Protein 2P3P (pdb70)

Sequence (387 aa):
AGELERRCFLAPESVLPIVTEERNNDLCRRAGHLSGFTHTTASLEESSLGGTVTFLLNRRNFIRIQTSSTVGEVFRILPFSDSSSVICVVTTVLHPVVADSRIDFYTTEWKPLKKTDRFWQQPRIEDFFLPHTDRQSYAYQAIYASLTTPSYQVSLSEESSDTLSIRQTVTETLAEEEKPLAAIFLSPEPLVYRWQSGRFVRQVAGELERCFLAPESVLPIVTEERNDLCRRAGHLSGFTHTASLESSGTVTFLLNRNFIRIQTSTVGEVFRILPFSDSSSVICVVTTVVLHPVVADSRIDFYTTEWKPLKTDRFWQQQPRRIEDFFLPHTDRQSYAYQAIYASLTPSYQVSLSEESDTLSIRQTVTETLAEEEKPLAAIFLSPEPLVYRRWQSSGRFVRQVR

Foldseek 3Di:
DALVVVLQCAQCVLPVQAHVVSNVVCVVVDDAEQDWDWDWDQHPVGWIKIWTGHSAKIWMATPPQGIWMGWDDLDPPATKDWIWTWDPPPFTAIDIWIAGSNRHTDDCVVADDDDDQQVQWDPPDDCVDPLNVVCVVLCPVFGHKDQDSPFQKIKAFTRSLVVDDPVNNVSCVNIGHRGIWMWGGDNRHTDTD/DAALVLVLQLQDCVVPVQDDVVSVVQSVVVPHAAQQWDWDWDCGCNIWIWTGHSAKIKIDDDQFWIKMGWACADPVFIKDKIWIWGPPPHTAIDIWIATSNRHTDPPVLADDDDQQLVQWDPPDDCVDPLNVVCVVLSPPWGHKDCDSPAQKIKDFTGSLVVDDPVNNVSCVSIGHRDIWMWGCDNRYTHTDPD

InterPro domains:
  IPR021670 Protein of unknown function DUF3256 [PF11644] (62-259)

Structure (mmCIF, N/CA/C/O backbone):
data_2P3P
#
_entry.id   2P3P
#
_cell.length_a   43.753
_cell.length_b   48.259
_cell.length_c   54.191
_cell.angle_alpha   86.55
_cell.angle_beta   79.58
_cell.angle_gamma   68.35
#
_symmetry.space_group_name_H-M   'P 1'
#
loop_
_entity.id
_entity.type
_entity.pdbx_description
1 polymer 'Hypothetical protein'
2 non-polymer 'MAGNESIUM ION'
3 water water
#
loop_
_atom_site.group_PDB
_atom_site.id
_atom_site.type_symbol
_atom_site.label_atom_id
_atom_site.label_alt_id
_atom_site.label_comp_id
_atom_site.label_asym_id
_atom_site.label_entity_id
_atom_site.label_seq_id
_atom_site.pdbx_PDB_ins_code
_atom_site.Cartn_x
_atom_s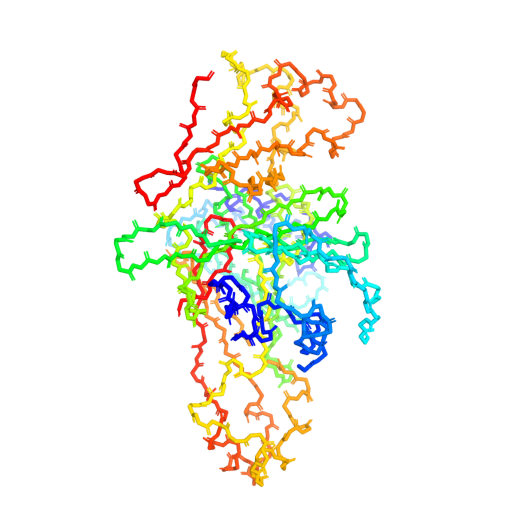ite.Cartn_y
_atom_site.Cartn_z
_atom_site.occupancy
_atom_site.B_iso_or_equiv
_atom_site.auth_seq_id
_atom_site.auth_comp_id
_atom_site.auth_asym_id
_atom_site.auth_atom_id
_atom_site.pdbx_PDB_model_num
ATOM 1 N N . ALA A 1 9 ? 53.410 16.804 20.961 1.00 14.45 66 ALA A N 1
ATOM 2 C CA . ALA A 1 9 ? 53.031 16.104 22.224 1.00 12.98 66 ALA A CA 1
ATOM 3 C C . ALA A 1 9 ? 54.200 15.251 22.726 1.00 13.33 66 ALA A C 1
ATOM 4 O O . ALA A 1 9 ? 54.876 14.530 21.928 1.00 13.78 66 ALA A O 1
ATOM 6 N N . GLY A 1 10 ? 54.434 15.326 24.027 1.00 11.85 67 GLY A N 1
ATOM 7 C CA . GLY A 1 10 ? 55.368 14.481 24.731 1.00 11.26 67 GLY A CA 1
ATOM 8 C C . GLY A 1 10 ? 54.825 13.088 24.863 1.00 10.21 67 GLY A C 1
ATOM 9 O O . GLY A 1 10 ? 53.675 12.827 24.518 1.00 8.14 67 GLY A O 1
ATOM 10 N N . GLU A 1 11 ? 55.633 12.204 25.442 1.00 9.00 68 GLU A N 1
ATOM 11 C CA . GLU A 1 11 ? 55.257 10.804 25.515 1.00 8.36 68 GLU A CA 1
ATOM 12 C C . GLU A 1 11 ? 54.091 10.544 26.483 1.00 7.40 68 GLU A C 1
ATOM 13 O O . GLU A 1 11 ? 53.210 9.719 26.181 1.00 6.83 68 GLU A O 1
ATOM 19 N N . LEU A 1 12 ? 54.048 11.268 27.602 1.00 7.99 69 LEU A N 1
ATOM 20 C CA . LEU A 1 12 ? 52.982 11.046 28.587 1.00 7.68 69 LEU A CA 1
ATOM 21 C C . LEU A 1 12 ? 51.648 11.447 27.968 1.00 8.34 69 LEU A C 1
ATOM 22 O O . LEU A 1 12 ? 50.658 10.708 28.101 1.00 8.84 69 LEU A O 1
ATOM 27 N N . GLU A 1 13 ? 51.636 12.601 27.293 1.00 8.10 70 GLU A N 1
ATOM 28 C CA . GLU A 1 13 ? 50.439 13.075 26.561 1.00 8.55 70 GLU A CA 1
ATOM 29 C C . GLU A 1 13 ? 49.937 12.046 25.538 1.00 8.28 70 GLU A C 1
ATOM 30 O O . GLU A 1 13 ? 48.745 11.721 25.489 1.00 8.94 70 GLU A O 1
ATOM 36 N N A ARG A 1 14 ? 50.866 11.504 24.747 0.50 8.45 71 ARG A N 1
ATOM 37 N N B ARG A 1 14 ? 50.846 11.482 24.753 0.50 8.68 71 ARG A N 1
ATOM 38 C CA A ARG A 1 14 ? 50.529 10.453 23.779 0.50 8.77 71 ARG A CA 1
ATOM 39 C CA B ARG A 1 14 ? 50.425 10.486 23.770 0.50 9.10 71 ARG A CA 1
ATOM 40 C C A ARG A 1 14 ? 49.862 9.261 24.445 0.50 8.28 71 ARG A C 1
ATOM 41 C C B ARG A 1 14 ? 49.886 9.208 24.402 0.50 8.54 71 ARG A C 1
ATOM 42 O O A ARG A 1 14 ? 48.819 8.789 24.008 0.50 7.42 71 ARG A O 1
ATOM 43 O O B ARG A 1 14 ? 48.936 8.618 23.887 0.50 7.80 71 ARG A O 1
ATOM 58 N N . CYS A 1 15 ? 50.472 8.775 25.516 1.00 9.13 72 CYS A N 1
ATOM 59 C CA . CYS A 1 15 ? 49.959 7.589 26.236 1.00 8.35 72 CYS A CA 1
ATOM 60 C C . CYS A 1 15 ? 48.603 7.848 26.862 1.00 9.17 72 CYS A C 1
ATOM 61 O O . CYS A 1 15 ? 47.703 6.995 26.791 1.00 7.99 72 CYS A O 1
ATOM 64 N N . PHE A 1 16 ? 48.456 9.024 27.466 1.00 8.54 73 PHE A N 1
ATOM 65 C CA . PHE A 1 16 ? 47.191 9.434 28.068 1.00 8.94 73 PHE A CA 1
ATOM 66 C C . PHE A 1 16 ? 46.058 9.490 27.057 1.00 7.73 73 PHE A C 1
ATOM 67 O O . PHE A 1 16 ? 44.914 9.046 27.318 1.00 9.28 73 PHE A O 1
ATOM 75 N N . LEU A 1 17 ? 46.336 10.047 25.885 1.00 8.28 74 LEU A N 1
ATOM 76 C CA . LEU A 1 17 ? 45.318 10.174 24.867 1.00 9.03 74 LEU A CA 1
ATOM 77 C C . LEU A 1 17 ? 44.886 8.768 24.363 1.00 9.66 74 LEU A C 1
ATOM 78 O O . LEU A 1 17 ? 43.707 8.543 24.084 1.00 9.18 74 LEU A O 1
ATOM 83 N N . ALA A 1 18 ? 45.846 7.859 24.231 1.00 9.96 75 ALA A N 1
ATOM 84 C CA . ALA A 1 18 ? 45.576 6.483 23.738 1.00 10.13 75 ALA A CA 1
ATOM 85 C C . ALA A 1 18 ? 45.287 5.427 24.815 1.00 10.56 75 ALA A C 1
ATOM 86 O O . ALA A 1 18 ? 45.155 4.231 24.519 1.00 10.97 75 ALA A O 1
ATOM 96 N N . PRO A 1 20 ? 43.265 3.018 26.941 1.00 9.48 77 PRO A N 1
ATOM 97 C CA . PRO A 1 20 ? 41.920 2.479 26.779 1.00 9.14 77 PRO A CA 1
ATOM 98 C C . PRO A 1 20 ? 41.039 2.940 27.957 1.00 8.16 77 PRO A C 1
ATOM 99 O O . PRO A 1 20 ? 41.479 2.972 29.131 1.00 6.79 77 PRO A O 1
ATOM 103 N N . GLU A 1 21 ? 39.799 3.283 27.649 1.00 9.23 78 GLU A N 1
ATOM 104 C CA . GLU A 1 21 ? 38.834 3.627 28.701 1.00 8.68 78 GLU A CA 1
ATOM 105 C C . GLU A 1 21 ? 38.753 2.539 29.796 1.00 8.65 78 GLU A C 1
ATOM 106 O O . GLU A 1 21 ? 38.627 2.855 30.991 1.00 9.07 78 GLU A O 1
ATOM 112 N N . SER A 1 22 ? 38.771 1.269 29.385 1.00 8.17 79 SER A N 1
ATOM 113 C CA . SER A 1 22 ? 38.652 0.145 30.334 1.00 8.30 79 SER A CA 1
ATOM 114 C C . SER A 1 22 ? 39.793 0.108 31.309 1.00 8.26 79 SER A C 1
ATOM 115 O O . SER A 1 22 ? 39.596 -0.278 32.427 1.00 6.94 79 SER A O 1
ATOM 118 N N . VAL A 1 23 ? 40.991 0.575 30.906 1.00 8.69 80 VAL A N 1
ATOM 119 C CA . VAL A 1 23 ? 42.153 0.611 31.821 1.00 9.21 80 VAL A CA 1
ATOM 120 C C . VAL A 1 23 ? 41.948 1.611 32.970 1.00 10.42 80 VAL A C 1
ATOM 121 O O . VAL A 1 23 ? 42.372 1.357 34.112 1.00 11.89 80 VAL A O 1
ATOM 125 N N . LEU A 1 24 ? 41.285 2.723 32.691 1.00 10.54 81 LEU A N 1
ATOM 126 C CA . LEU A 1 24 ? 40.918 3.706 33.727 1.00 10.65 81 LEU A CA 1
ATOM 127 C C . LEU A 1 24 ? 39.649 4.503 33.368 1.00 11.39 81 LEU A C 1
ATOM 128 O O . LEU A 1 24 ? 39.723 5.645 32.885 1.00 12.46 81 LEU A O 1
ATOM 133 N N . PRO A 1 25 ? 38.464 3.912 33.627 1.00 11.55 82 PRO A N 1
ATOM 134 C CA . PRO A 1 25 ? 37.148 4.440 33.282 1.00 11.09 82 PRO A CA 1
ATOM 135 C C . PRO A 1 25 ? 36.576 5.464 34.251 1.00 12.58 82 PRO A C 1
ATOM 136 O O . PRO A 1 25 ? 35.437 5.322 34.744 1.00 11.38 82 PRO A O 1
ATOM 140 N N . ILE A 1 26 ? 37.416 6.463 34.547 1.00 13.46 83 ILE A N 1
ATOM 141 C CA . ILE A 1 26 ? 37.080 7.606 35.374 1.00 13.81 83 ILE A CA 1
ATOM 142 C C . ILE A 1 26 ? 36.245 8.612 34.606 1.00 12.22 83 ILE A C 1
ATOM 143 O O . ILE A 1 26 ? 35.330 9.245 35.162 1.00 12.31 83 ILE A O 1
ATOM 148 N N . VAL A 1 27 ? 36.608 8.773 33.340 1.00 12.02 84 VAL A N 1
ATOM 149 C CA . VAL A 1 27 ? 35.854 9.553 32.365 1.00 11.34 84 VAL A CA 1
ATOM 150 C C . VAL A 1 27 ? 35.758 8.696 31.122 1.00 10.99 84 VAL A C 1
ATOM 151 O O . VAL A 1 27 ? 36.533 7.731 30.956 1.00 11.13 84 VAL A O 1
ATOM 155 N N . THR A 1 28 ? 34.857 9.037 30.218 1.00 11.01 85 THR A N 1
ATOM 156 C CA . THR A 1 28 ? 34.758 8.279 28.955 1.00 11.73 85 THR A CA 1
ATOM 157 C C . THR A 1 28 ? 35.914 8.641 28.049 1.00 12.52 85 THR A C 1
ATOM 158 O O . THR A 1 28 ? 36.587 9.652 28.268 1.00 13.58 85 THR A O 1
ATOM 170 N N . GLU A 1 30 ? 35.725 9.765 25.039 1.00 14.14 87 GLU A N 1
ATOM 171 C CA . GLU A 1 30 ? 35.323 11.020 24.431 1.00 14.81 87 GLU A CA 1
ATOM 172 C C . GLU A 1 30 ? 35.477 12.227 25.368 1.00 13.64 87 GLU A C 1
ATOM 173 O O . GLU A 1 30 ? 35.966 13.250 24.940 1.00 14.24 87 GLU A O 1
ATOM 179 N N . GLU A 1 31 ? 35.070 12.111 26.630 1.00 13.08 88 GLU A N 1
ATOM 180 C CA . GLU A 1 31 ? 35.360 13.143 27.615 1.00 13.58 88 GLU A CA 1
ATOM 181 C C . GLU A 1 31 ? 36.877 13.421 27.731 1.00 13.00 88 GLU A C 1
ATOM 182 O O . GLU A 1 31 ? 37.319 14.568 27.778 1.00 10.97 88 GLU A O 1
ATOM 188 N N . ARG A 1 32 ? 37.669 12.358 27.835 1.00 13.10 89 ARG A N 1
ATOM 189 C CA . ARG A 1 32 ? 39.119 12.490 27.902 1.00 14.03 89 ARG A CA 1
ATOM 190 C C . ARG A 1 32 ? 39.730 13.181 26.681 1.00 14.34 89 ARG A C 1
ATOM 191 O O . ARG A 1 32 ? 40.528 14.129 26.813 1.00 15.09 89 ARG A O 1
ATOM 199 N N A ASN A 1 33 ? 39.366 12.720 25.498 0.50 13.83 90 ASN A N 1
ATOM 200 N N B ASN A 1 33 ? 39.386 12.699 25.491 0.50 14.48 90 ASN A N 1
ATOM 201 C CA A ASN A 1 33 ? 39.971 13.280 24.307 0.50 13.67 90 ASN A CA 1
ATOM 202 C CA B ASN A 1 33 ? 39.953 13.291 24.281 0.50 14.65 90 ASN A CA 1
ATOM 203 C C A ASN A 1 33 ? 39.412 14.689 24.024 0.50 13.61 90 ASN A C 1
ATOM 204 C C B ASN A 1 33 ? 39.456 14.727 24.137 0.50 14.21 90 ASN A C 1
ATOM 205 O O A ASN A 1 33 ? 40.119 15.523 23.471 0.50 13.99 90 ASN A O 1
ATOM 206 O O B ASN A 1 33 ? 40.240 15.605 23.811 0.50 14.01 90 ASN A O 1
ATOM 215 N N . ASP A 1 34 ? 38.197 14.987 24.492 1.00 14.15 91 ASP A N 1
ATOM 216 C CA . ASP A 1 34 ? 37.653 16.371 24.423 1.00 14.38 91 ASP A CA 1
ATOM 217 C C . ASP A 1 34 ? 38.359 17.299 25.465 1.00 13.46 91 ASP A C 1
ATOM 218 O O . ASP A 1 34 ? 38.703 18.431 25.150 1.00 11.92 91 ASP A O 1
ATOM 223 N N . LEU A 1 35 ? 38.624 16.806 26.676 1.00 13.51 92 LEU A N 1
ATOM 224 C CA . LEU A 1 35 ? 39.414 17.551 27.684 1.00 13.41 92 LEU A CA 1
ATOM 225 C C . LEU A 1 35 ? 40.797 17.940 27.180 1.00 13.91 92 LEU A C 1
ATOM 226 O O . LEU A 1 35 ? 41.266 19.058 27.357 1.00 13.13 92 LEU A O 1
ATOM 231 N N . CYS A 1 36 ? 41.486 16.959 26.629 1.00 14.59 93 CYS A N 1
ATOM 232 C CA . CYS A 1 36 ? 42.798 17.195 26.053 1.00 15.28 93 CYS A CA 1
ATOM 233 C C . CYS A 1 36 ? 42.754 18.179 24.875 1.00 15.28 93 CYS A C 1
ATOM 234 O O . CYS A 1 36 ? 43.647 19.008 24.759 1.00 15.77 93 CYS A O 1
ATOM 237 N N . ARG A 1 37 ? 41.729 18.085 24.029 1.00 14.96 94 ARG A N 1
ATOM 238 C CA . ARG A 1 37 ? 41.539 19.059 22.949 1.00 15.77 94 ARG A CA 1
ATOM 239 C C . ARG A 1 37 ? 41.407 20.500 23.432 1.00 15.20 94 ARG A C 1
ATOM 240 O O . ARG A 1 37 ? 42.020 21.407 22.854 1.00 14.09 94 ARG A O 1
ATOM 248 N N . ARG A 1 38 ? 40.629 20.719 24.487 1.00 14.77 95 ARG A N 1
ATOM 249 C CA . ARG A 1 38 ? 40.520 22.063 25.061 1.00 15.29 95 ARG A CA 1
ATOM 250 C C . ARG A 1 38 ? 41.835 22.510 25.717 1.00 14.88 95 ARG A C 1
ATOM 251 O O . ARG A 1 38 ? 42.138 23.716 25.756 1.00 15.30 95 ARG A O 1
ATOM 259 N N . ALA A 1 39 ? 42.591 21.550 26.256 1.00 14.14 96 ALA A N 1
ATOM 260 C CA . ALA A 1 39 ? 43.898 21.807 26.896 1.00 14.00 96 ALA A CA 1
ATOM 261 C C . ALA A 1 39 ? 44.964 22.191 25.872 1.00 14.48 96 ALA A C 1
ATOM 262 O O . ALA A 1 39 ? 45.843 23.018 26.149 1.00 14.18 96 ALA A O 1
ATOM 264 N N . GLY A 1 40 ? 44.880 21.596 24.695 1.00 13.44 97 GLY A N 1
ATOM 265 C CA . GLY A 1 40 ? 45.969 21.689 23.703 1.00 14.47 97 GLY A CA 1
ATOM 266 C C . GLY A 1 40 ? 47.113 20.851 24.248 1.00 13.71 97 GLY A C 1
ATOM 267 O O . GLY A 1 40 ? 46.926 20.129 25.200 1.00 14.21 97 GLY A O 1
ATOM 268 N N . HIS A 1 41 ? 48.300 20.976 23.669 1.00 13.63 98 HIS A N 1
ATOM 269 C CA . HIS A 1 41 ? 49.421 20.158 24.107 1.00 12.77 98 HIS A CA 1
ATOM 270 C C . HIS A 1 41 ? 49.789 20.420 25.583 1.00 12.61 98 HIS A C 1
ATOM 271 O O . HIS A 1 41 ? 49.708 21.547 26.097 1.00 11.61 98 HIS A O 1
ATOM 278 N N . LEU A 1 42 ? 50.119 19.335 26.274 1.00 11.20 99 LEU A N 1
ATOM 279 C CA . LEU A 1 42 ? 50.636 19.423 27.646 1.00 11.13 99 LEU A CA 1
ATOM 280 C C . LEU A 1 42 ? 52.064 19.962 27.680 1.00 10.67 99 LEU A C 1
ATOM 281 O O . LEU A 1 42 ? 52.923 19.501 26.945 1.00 9.72 99 LEU A O 1
ATOM 286 N N . SER A 1 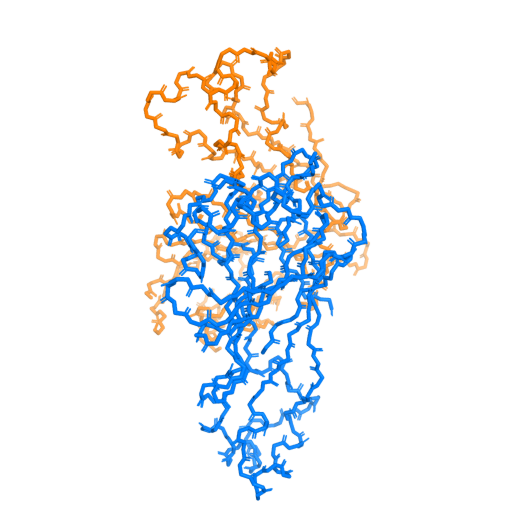43 ? 52.294 20.933 28.562 1.00 9.80 100 SER A N 1
ATOM 287 C CA . SER A 1 43 ? 53.578 21.634 28.636 1.00 10.43 100 SER A CA 1
ATOM 288 C C . SER A 1 43 ? 54.110 21.607 30.054 1.00 11.11 100 SER A C 1
ATOM 289 O O . SER A 1 43 ? 53.598 20.891 30.916 1.00 10.90 100 SER A O 1
ATOM 292 N N . GLY A 1 44 ? 55.113 22.443 30.332 1.00 10.27 101 GLY A N 1
ATOM 293 C CA . GLY A 1 44 ? 55.618 22.574 31.689 1.00 11.21 101 GLY A CA 1
ATOM 294 C C . GLY A 1 44 ? 54.725 23.352 32.641 1.00 11.23 101 GLY A C 1
ATOM 295 O O . GLY A 1 44 ? 54.989 23.394 33.861 1.00 12.21 101 GLY A O 1
ATOM 296 N N . PHE A 1 45 ? 53.678 23.972 32.074 1.00 10.81 102 PHE A N 1
ATOM 297 C CA . PHE A 1 45 ? 52.695 24.748 32.804 1.00 10.46 102 PHE A CA 1
ATOM 298 C C . PHE A 1 45 ? 51.511 23.827 32.996 1.00 10.68 102 PHE A C 1
ATOM 299 O O . PHE A 1 45 ? 50.766 23.486 32.042 1.00 10.50 102 PHE A O 1
ATOM 307 N N . THR A 1 46 ? 51.388 23.366 34.234 1.00 11.29 103 THR A N 1
ATOM 308 C CA . THR A 1 46 ? 50.290 22.505 34.587 1.00 10.53 103 THR A CA 1
ATOM 309 C C . THR A 1 46 ? 48.947 23.146 34.241 1.00 10.07 103 THR A C 1
ATOM 310 O O . THR A 1 46 ? 48.686 24.334 34.584 1.00 9.27 103 THR A O 1
ATOM 314 N N . HIS A 1 47 ? 48.109 22.377 33.546 1.00 9.38 104 HIS A N 1
ATOM 315 C CA . HIS A 1 47 ? 46.772 22.823 33.129 1.00 9.76 104 HIS A CA 1
ATOM 316 C C . HIS A 1 47 ? 45.727 22.157 34.007 1.00 10.73 104 HIS A C 1
ATOM 317 O O . HIS A 1 47 ? 45.701 20.939 34.096 1.00 10.45 104 HIS A O 1
ATOM 324 N N . THR A 1 48 ? 44.924 22.988 34.698 1.00 10.32 105 THR A N 1
ATOM 325 C CA A THR A 1 48 ? 43.853 22.509 35.564 0.50 10.10 105 THR A CA 1
ATOM 326 C CA B THR A 1 48 ? 43.831 22.526 35.564 0.50 9.84 105 THR A CA 1
ATOM 327 C C . THR A 1 48 ? 42.488 22.483 34.864 1.00 10.14 105 THR A C 1
ATOM 328 O O . THR A 1 48 ? 42.086 23.433 34.195 1.00 8.94 105 THR A O 1
ATOM 335 N N . ALA A 1 49 ? 41.787 21.366 35.027 1.00 11.12 106 ALA A N 1
ATOM 336 C CA . ALA A 1 49 ? 40.481 21.167 34.441 1.00 11.71 106 ALA A CA 1
ATOM 337 C C . ALA A 1 49 ? 39.620 20.331 35.391 1.00 11.52 106 ALA A C 1
ATOM 338 O O . ALA A 1 49 ? 40.125 19.605 36.296 1.00 11.24 106 ALA A O 1
ATOM 340 N N . SER A 1 50 ? 38.322 20.487 35.248 1.00 10.90 107 SER A N 1
ATOM 341 C CA . SER A 1 50 ? 37.397 19.706 36.055 1.00 11.80 107 SER A CA 1
ATOM 342 C C . SER A 1 50 ? 36.171 19.371 35.203 1.00 12.26 107 SER A C 1
ATOM 343 O O . SER A 1 50 ? 35.805 20.120 34.306 1.00 12.59 107 SER A O 1
ATOM 346 N N . LEU A 1 51 ? 35.589 18.211 35.463 1.00 13.26 108 LEU A N 1
ATOM 347 C CA . LEU A 1 51 ? 34.498 17.679 34.657 1.00 13.33 108 LEU A CA 1
ATOM 348 C C . LEU A 1 51 ? 33.566 16.902 35.560 1.00 13.26 108 LEU A C 1
ATOM 349 O O . LEU A 1 51 ? 34.001 16.277 36.534 1.00 13.13 108 LEU A O 1
ATOM 354 N N A GLU A 1 52 ? 32.269 16.981 35.272 0.50 13.42 109 GLU A N 1
ATOM 355 N N B GLU A 1 52 ? 32.282 16.954 35.218 0.50 13.42 109 GLU A N 1
ATOM 356 C CA A GLU A 1 52 ? 31.289 16.096 35.890 0.50 14.12 109 GLU A CA 1
ATOM 357 C CA B GLU A 1 52 ? 31.261 16.128 35.838 0.50 14.13 109 GLU A CA 1
ATOM 358 C C A GLU A 1 52 ? 31.082 15.005 34.861 0.50 14.07 109 GLU A C 1
ATOM 359 C C B GLU A 1 52 ? 31.082 15.001 34.836 0.50 14.09 109 GLU A C 1
ATOM 360 O O A GLU A 1 52 ? 30.489 15.238 33.809 0.50 14.14 109 GLU A O 1
ATOM 361 O O B GLU A 1 52 ? 30.512 15.207 33.766 0.50 14.13 109 GLU A O 1
ATOM 372 N N . SER A 1 53 ? 31.612 13.825 35.137 1.00 14.17 110 SER A N 1
ATOM 373 C CA . SER A 1 53 ? 31.598 12.762 34.140 1.00 14.95 110 SER A CA 1
ATOM 374 C C . SER A 1 53 ? 30.200 12.157 33.949 1.00 15.10 110 SER A C 1
ATOM 375 O O . SER A 1 53 ? 29.453 11.936 34.907 1.00 14.57 110 SER A O 1
ATOM 378 N N . SER A 1 54 ? 29.862 11.889 32.691 1.00 16.59 111 SER A N 1
ATOM 379 C CA . SER A 1 54 ? 28.636 11.172 32.359 1.00 16.78 111 SER A CA 1
ATOM 380 C C . SER A 1 54 ? 28.602 9.831 33.065 1.00 17.55 111 SER A C 1
ATOM 381 O O . SER A 1 54 ? 27.548 9.215 33.171 1.00 18.45 111 SER A O 1
ATOM 384 N N . LEU A 1 55 ? 29.764 9.366 33.520 1.00 17.68 112 LEU A N 1
ATOM 385 C CA . LEU A 1 55 ? 29.863 8.069 34.183 1.00 17.38 112 LEU A CA 1
ATOM 386 C C . LEU A 1 55 ? 29.428 8.156 35.654 1.00 18.09 112 LEU A C 1
ATOM 387 O O . LEU A 1 55 ? 29.183 7.144 36.307 1.00 17.35 112 LEU A O 1
ATOM 392 N N . GLY A 1 56 ? 29.320 9.387 36.146 1.00 18.32 113 GLY A N 1
ATOM 393 C CA . GLY A 1 56 ? 29.024 9.675 37.528 1.00 18.41 113 GLY A CA 1
ATOM 394 C C . GLY A 1 56 ? 30.279 10.342 38.062 1.00 19.10 113 GLY A C 1
ATOM 395 O O . GLY A 1 56 ? 31.404 10.024 37.665 1.00 20.15 113 GLY A O 1
ATOM 396 N N . GLY A 1 57 ? 30.105 11.297 38.947 1.00 19.36 114 GLY A N 1
ATOM 397 C CA . GLY A 1 57 ? 31.244 11.757 39.702 1.00 18.09 114 GLY A CA 1
ATOM 398 C C . GLY A 1 57 ? 32.082 12.828 39.060 1.00 17.75 114 GLY A C 1
ATOM 399 O O . GLY A 1 57 ? 32.297 12.887 37.833 1.00 17.65 114 GLY A O 1
ATOM 400 N N . THR A 1 58 ? 32.606 13.660 39.938 1.00 16.74 115 THR A N 1
ATOM 401 C CA . THR A 1 58 ? 33.371 14.790 39.546 1.00 15.74 115 THR A CA 1
ATOM 402 C C . THR A 1 58 ? 34.822 14.363 39.496 1.00 13.53 115 THR A C 1
ATOM 403 O O . THR A 1 58 ? 35.292 13.657 40.385 1.00 13.44 115 THR A O 1
ATOM 407 N N . VAL A 1 59 ? 35.528 14.832 38.482 1.00 11.84 116 VAL A N 1
ATOM 408 C CA . VAL A 1 59 ? 36.929 14.512 38.305 1.00 10.44 116 VAL A CA 1
ATOM 409 C C . VAL A 1 59 ? 37.675 15.816 38.064 1.00 10.43 116 VAL A C 1
ATOM 410 O O . VAL A 1 59 ? 37.221 16.626 37.268 1.00 8.93 116 VAL A O 1
ATOM 414 N N . THR A 1 60 ? 38.778 16.046 38.792 1.00 8.88 117 THR A N 1
ATOM 415 C CA . THR A 1 60 ? 39.682 17.145 38.484 1.00 8.57 117 THR A CA 1
ATOM 416 C C . THR A 1 60 ? 40.987 16.615 37.907 1.00 8.04 117 THR A C 1
ATOM 417 O O . THR A 1 60 ? 41.512 15.576 38.347 1.00 7.63 117 THR A O 1
ATOM 421 N N . PHE A 1 61 ? 41.546 17.358 36.967 1.00 6.55 118 PHE A N 1
ATOM 422 C CA . PHE A 1 61 ? 42.781 16.983 36.308 1.00 6.62 118 PHE A CA 1
ATOM 423 C C . PHE A 1 61 ? 43.826 18.074 36.476 1.00 7.21 118 PHE A C 1
ATOM 424 O O . PHE A 1 61 ? 43.497 19.255 36.352 1.00 6.85 118 PHE A O 1
ATOM 432 N N . LEU A 1 62 ? 45.057 17.670 36.797 1.00 7.46 119 LEU A N 1
ATOM 433 C CA . LEU A 1 62 ? 46.238 18.467 36.583 1.00 8.02 119 LEU A CA 1
ATOM 434 C C . LEU A 1 62 ? 47.014 17.799 35.456 1.00 7.53 119 LEU A C 1
ATOM 435 O O . LEU A 1 62 ? 47.445 16.674 35.604 1.00 8.74 119 LEU A O 1
ATOM 440 N N . LEU A 1 63 ? 47.134 18.506 34.333 1.00 7.43 120 LEU A N 1
ATOM 441 C CA . LEU A 1 63 ? 47.755 18.000 33.110 1.00 7.73 120 LEU A CA 1
ATOM 442 C C . LEU A 1 63 ? 49.075 18.735 32.856 1.00 7.12 120 LEU A C 1
ATOM 443 O O . LEU A 1 63 ? 49.073 19.905 32.542 1.00 5.84 120 LEU A O 1
ATOM 448 N N . ASN A 1 64 ? 50.180 18.013 32.996 1.00 7.58 121 ASN A N 1
ATOM 449 C CA . ASN A 1 64 ? 51.508 18.543 32.748 1.00 7.53 121 ASN A CA 1
ATOM 450 C C . ASN A 1 64 ? 52.258 17.556 31.812 1.00 7.87 121 ASN A C 1
ATOM 451 O O . ASN A 1 64 ? 51.961 16.374 31.781 1.00 7.38 121 ASN A O 1
ATOM 456 N N A ARG A 1 65 ? 53.198 18.086 31.027 0.50 8.30 122 ARG A N 1
ATOM 457 N N B ARG A 1 65 ? 53.158 18.103 31.005 0.50 8.36 122 ARG A N 1
ATOM 458 C CA A ARG A 1 65 ? 53.988 17.269 30.087 0.50 8.49 122 ARG A CA 1
ATOM 459 C CA B ARG A 1 65 ? 54.001 17.309 30.115 0.50 8.55 122 ARG A CA 1
ATOM 460 C C A ARG A 1 65 ? 54.690 16.101 30.771 0.50 8.54 122 ARG A C 1
ATOM 461 C C B ARG A 1 65 ? 54.586 16.085 30.811 0.50 8.55 122 ARG A C 1
ATOM 462 O O A ARG A 1 65 ? 54.961 15.070 30.131 0.50 8.58 122 ARG A O 1
ATOM 463 O O B ARG A 1 65 ? 54.632 14.992 30.241 0.50 8.85 122 ARG A O 1
ATOM 478 N N . ASN A 1 66 ? 55.024 16.281 32.046 1.00 8.31 123 ASN A N 1
ATOM 479 C CA . ASN A 1 66 ? 55.721 15.257 32.816 1.00 8.66 123 ASN A CA 1
ATOM 480 C C . ASN A 1 66 ? 54.956 14.544 33.909 1.00 9.13 123 ASN A C 1
ATOM 481 O O . ASN A 1 66 ? 55.494 13.613 34.502 1.00 9.05 123 ASN A O 1
ATOM 486 N N . PHE A 1 67 ? 53.717 14.929 34.155 1.00 7.68 124 PHE A N 1
ATOM 487 C CA . PHE A 1 67 ? 52.879 14.170 35.098 1.00 8.21 124 PHE A CA 1
ATOM 488 C C . PHE A 1 67 ? 51.399 14.571 34.929 1.00 8.51 124 PHE A C 1
ATOM 489 O O . PHE A 1 67 ? 51.087 15.705 34.508 1.00 6.98 124 PHE A O 1
ATOM 497 N N . ILE A 1 68 ? 50.505 13.642 35.253 1.00 8.65 125 ILE A N 1
ATOM 498 C CA . ILE A 1 68 ? 49.076 13.888 35.312 1.00 7.85 125 ILE A CA 1
ATOM 499 C C . ILE A 1 68 ? 48.595 13.450 36.710 1.00 8.17 125 ILE A C 1
ATOM 500 O O . ILE A 1 68 ? 48.898 12.338 37.155 1.00 7.72 125 ILE A O 1
ATOM 505 N N . ARG A 1 69 ? 47.837 14.328 37.373 1.00 7.15 126 ARG A N 1
ATOM 506 C CA . ARG A 1 69 ? 47.301 14.039 38.699 1.00 8.46 126 ARG A CA 1
ATOM 507 C C . ARG A 1 69 ? 45.816 14.262 38.619 1.00 8.48 126 ARG A C 1
ATOM 508 O O . ARG A 1 69 ? 45.358 15.365 38.249 1.00 9.95 126 ARG A O 1
ATOM 516 N N . ILE A 1 70 ? 45.082 13.199 38.895 1.00 9.12 127 ILE A N 1
ATOM 517 C CA . ILE A 1 70 ? 43.640 13.183 38.850 1.00 8.77 127 ILE A CA 1
ATOM 518 C C . ILE A 1 70 ? 43.033 12.934 40.255 1.00 8.14 127 ILE A C 1
ATOM 519 O O . ILE A 1 70 ? 43.471 12.035 40.986 1.00 8.00 127 ILE A O 1
ATOM 524 N N . GLN A 1 71 ? 42.039 13.725 40.638 1.00 6.90 128 GLN A N 1
ATOM 525 C CA . GLN A 1 71 ? 41.289 13.466 41.837 1.00 8.42 128 GLN A CA 1
ATOM 526 C C . GLN A 1 71 ? 39.900 13.003 41.446 1.00 8.62 128 GLN A C 1
ATOM 527 O O . GLN A 1 71 ? 39.247 13.635 40.614 1.00 9.39 128 GLN A O 1
ATOM 533 N N . THR A 1 72 ? 39.467 11.897 42.043 1.00 8.70 129 THR A N 1
ATOM 534 C CA . THR A 1 72 ? 38.144 11.333 41.786 1.00 9.27 129 THR A CA 1
ATOM 535 C C . THR A 1 72 ? 37.395 11.151 43.084 1.00 10.75 129 THR A C 1
ATOM 536 O O . THR A 1 72 ? 37.998 11.080 44.174 1.00 11.23 129 THR A O 1
ATOM 540 N N . SER A 1 73 ? 36.085 10.985 42.968 1.00 11.87 130 SER A N 1
ATOM 541 C CA A SER A 1 73 ? 35.247 10.682 44.128 0.50 11.76 130 SER A CA 1
ATOM 542 C CA B SER A 1 73 ? 35.273 10.678 44.142 0.50 12.07 130 SER A CA 1
ATOM 543 C C . SER A 1 73 ? 35.119 9.177 44.377 1.00 11.93 130 SER A C 1
ATOM 544 O O . SER A 1 73 ? 34.480 8.756 45.331 1.00 12.98 130 SER A O 1
ATOM 549 N N . THR A 1 74 ? 35.702 8.352 43.516 1.00 11.76 131 THR A N 1
ATOM 550 C CA . THR A 1 74 ? 35.472 6.898 43.615 1.00 10.92 131 THR A CA 1
ATOM 551 C C . THR A 1 74 ? 36.743 6.180 44.079 1.00 9.43 131 THR A C 1
ATOM 552 O O . THR A 1 74 ? 36.820 5.655 45.208 1.00 7.06 131 THR A O 1
ATOM 556 N N . VAL A 1 75 ? 37.766 6.229 43.223 1.00 7.67 132 VAL A N 1
ATOM 557 C CA . VAL A 1 75 ? 39.018 5.497 43.448 1.00 8.69 132 VAL A CA 1
ATOM 558 C C . VAL A 1 75 ? 40.123 6.335 44.133 1.00 8.24 132 VAL A C 1
ATOM 559 O O . VAL A 1 75 ? 41.232 5.839 44.415 1.00 10.04 132 VAL A O 1
ATOM 563 N N . GLY A 1 76 ? 39.843 7.600 44.385 1.00 7.99 133 GLY A N 1
ATOM 564 C CA . GLY A 1 76 ? 40.811 8.476 45.013 1.00 7.68 133 GLY A CA 1
ATOM 565 C C . GLY A 1 76 ? 41.694 9.163 43.973 1.00 8.33 133 GLY A C 1
ATOM 566 O O . GLY A 1 76 ? 41.217 9.539 42.896 1.00 8.80 133 GLY A O 1
ATOM 567 N N . GLU A 1 77 ? 42.947 9.378 44.342 1.00 7.33 134 GLU A N 1
ATOM 568 C CA . GLU A 1 77 ? 43.933 10.048 43.480 1.00 7.94 134 GLU A CA 1
ATOM 569 C C . GLU A 1 77 ? 44.619 9.063 42.543 1.00 6.49 134 GLU A C 1
ATOM 570 O O . GLU A 1 77 ? 45.062 8.009 42.974 1.00 6.16 134 GLU A O 1
ATOM 576 N N . VAL A 1 78 ? 44.759 9.455 41.277 1.00 7.21 135 VAL A N 1
ATOM 577 C CA . VAL A 1 78 ? 45.583 8.753 40.293 1.00 7.75 135 VAL A CA 1
ATOM 578 C C . VAL A 1 78 ? 46.658 9.704 39.813 1.00 8.41 135 VAL A C 1
ATOM 579 O O . VAL A 1 78 ? 46.352 10.797 39.296 1.00 8.03 135 VAL A O 1
ATOM 583 N N . PHE A 1 79 ? 47.917 9.284 39.987 1.00 8.43 136 PHE A N 1
ATOM 584 C CA . PHE A 1 79 ? 49.056 10.095 39.613 1.00 8.20 136 PHE A CA 1
ATOM 585 C C . PHE A 1 79 ? 49.890 9.233 38.674 1.00 8.48 136 PHE A C 1
ATOM 586 O O . PHE A 1 79 ? 50.189 8.104 38.994 1.00 8.72 136 PHE A O 1
ATOM 602 N N . ARG A 1 81 ? 53.073 8.984 35.536 1.00 8.90 138 ARG A N 1
ATOM 603 C CA . ARG A 1 81 ? 54.302 9.553 34.959 1.00 8.76 138 ARG A CA 1
ATOM 604 C C . ARG A 1 81 ? 54.962 8.489 34.111 1.00 7.93 138 ARG A C 1
ATOM 605 O O . ARG A 1 81 ? 54.760 7.325 34.382 1.00 7.94 138 ARG A O 1
ATOM 613 N N . ILE A 1 82 ? 55.784 8.910 33.147 1.00 7.69 139 ILE A N 1
ATOM 614 C CA . ILE A 1 82 ? 56.718 8.058 32.433 1.00 8.65 139 ILE A CA 1
ATOM 615 C C . ILE A 1 82 ? 58.014 7.969 33.254 1.00 8.92 139 ILE A C 1
ATOM 616 O O . ILE A 1 82 ? 58.510 8.952 33.773 1.00 10.34 139 ILE A O 1
ATOM 621 N N . LEU A 1 83 ? 58.584 6.784 33.292 1.00 8.91 140 LEU A N 1
ATOM 622 C CA . LEU A 1 83 ? 59.909 6.529 33.853 1.00 8.81 140 LEU A CA 1
ATOM 623 C C . LEU A 1 83 ? 60.760 5.832 32.793 1.00 8.05 140 LEU A C 1
ATOM 624 O O . LEU A 1 83 ? 60.279 5.003 31.990 1.00 7.01 140 LEU A O 1
ATOM 629 N N . PRO A 1 84 ? 62.038 6.180 32.747 1.00 8.12 141 PRO A N 1
ATOM 630 C CA . PRO A 1 84 ? 62.879 5.591 31.711 1.00 8.27 141 PRO A CA 1
ATOM 631 C C . PRO A 1 84 ? 63.221 4.155 32.012 1.00 9.05 141 PRO A C 1
ATOM 632 O O . PRO A 1 84 ? 63.736 3.885 33.083 1.00 9.68 141 PRO A O 1
ATOM 636 N N . PHE A 1 85 ? 62.970 3.253 31.065 1.00 11.03 142 PHE A N 1
ATOM 637 C CA . PHE A 1 85 ? 63.371 1.855 31.252 1.00 12.16 142 PHE A CA 1
ATOM 638 C C . PHE A 1 85 ? 64.787 1.682 30.743 1.00 13.77 142 PHE A C 1
ATOM 639 O O . PHE A 1 85 ? 65.609 0.967 31.333 1.00 15.18 142 PHE A O 1
ATOM 647 N N . SER A 1 86 ? 65.062 2.281 29.597 1.00 15.88 143 SER A N 1
ATOM 648 C CA . SER A 1 86 ? 66.419 2.527 29.159 1.00 16.07 143 SER A CA 1
ATOM 649 C C . SER A 1 86 ? 66.535 4.003 28.795 1.00 16.50 143 SER A C 1
ATOM 650 O O . SER A 1 86 ? 65.672 4.799 29.143 1.00 16.86 143 SER A O 1
ATOM 653 N N . ASP A 1 87 ? 67.590 4.365 28.081 1.00 16.75 144 ASP A N 1
ATOM 654 C CA . ASP A 1 87 ? 67.744 5.741 27.579 1.00 16.54 144 ASP A CA 1
ATOM 655 C C . ASP A 1 87 ? 66.977 5.907 26.239 1.00 16.42 144 ASP A C 1
ATOM 656 O O . ASP A 1 87 ? 66.806 7.018 25.763 1.00 15.94 144 ASP A O 1
ATOM 661 N N . SER A 1 88 ? 66.486 4.798 25.667 1.00 15.91 145 SER A N 1
ATOM 662 C CA . SER A 1 88 ? 65.618 4.835 24.487 1.00 14.91 145 SER A CA 1
ATOM 663 C C . SER A 1 88 ? 64.138 4.464 24.737 1.00 14.56 145 SER A C 1
ATOM 664 O O . SER A 1 88 ? 63.288 4.745 23.897 1.00 15.95 145 SER A O 1
ATOM 667 N N . SER A 1 89 ? 63.799 3.873 25.879 1.00 11.80 146 SER A N 1
ATOM 668 C CA . SER A 1 89 ? 62.428 3.351 26.058 1.00 11.02 146 SER A CA 1
ATOM 669 C C . SER A 1 89 ? 61.926 3.630 27.435 1.00 8.04 146 SER A C 1
ATOM 670 O O . SER A 1 89 ? 62.707 3.949 28.316 1.00 6.27 146 SER A O 1
ATOM 673 N N . SER A 1 90 ? 60.621 3.439 27.627 1.00 7.03 147 SER A N 1
ATOM 674 C CA . SER A 1 90 ? 59.937 3.924 28.828 1.00 5.82 147 SER A CA 1
ATOM 675 C C . SER A 1 90 ? 58.916 2.920 29.353 1.00 6.29 147 SER A C 1
ATOM 676 O O . SER A 1 90 ? 58.434 2.074 28.614 1.00 5.29 147 SER A O 1
ATOM 679 N N . VAL A 1 91 ? 58.542 3.091 30.619 1.00 7.11 148 VAL A N 1
ATOM 680 C CA . VAL A 1 91 ? 57.349 2.460 31.198 1.00 7.11 148 VAL A CA 1
ATOM 681 C C . VAL A 1 91 ? 56.472 3.549 31.879 1.00 7.43 148 VAL A C 1
ATOM 682 O O . VAL A 1 91 ? 56.950 4.651 32.213 1.00 7.14 148 VAL A O 1
ATOM 686 N N . ILE A 1 92 ? 55.185 3.232 32.054 1.00 7.12 149 ILE A N 1
ATOM 687 C CA . ILE A 1 92 ? 54.223 4.126 32.752 1.00 6.66 149 ILE A CA 1
ATOM 688 C C . ILE A 1 92 ? 54.062 3.647 34.209 1.00 6.86 149 ILE A C 1
ATOM 689 O O . ILE A 1 92 ? 53.786 2.486 34.447 1.00 6.60 149 ILE A O 1
ATOM 694 N N . CYS A 1 93 ? 54.205 4.583 35.150 1.00 6.88 150 CYS A N 1
ATOM 695 C CA . CYS A 1 93 ? 54.048 4.310 36.564 1.00 7.31 150 CYS A CA 1
ATOM 696 C C . CYS A 1 93 ? 52.832 5.068 37.030 1.00 7.40 150 CYS A C 1
ATOM 697 O O . CYS A 1 93 ? 52.735 6.289 36.795 1.00 5.89 150 CYS A O 1
ATOM 700 N N . VAL A 1 94 ? 51.881 4.359 37.662 1.00 7.33 151 VAL A N 1
ATOM 701 C CA . VAL A 1 94 ? 50.629 4.982 38.044 1.00 7.89 151 VAL A CA 1
ATOM 702 C C . VAL A 1 94 ? 50.489 4.668 39.509 1.00 7.89 151 VAL A C 1
ATOM 703 O O . VAL A 1 94 ? 50.642 3.518 39.914 1.00 9.92 151 VAL A O 1
ATOM 707 N N . VAL A 1 95 ? 50.250 5.702 40.304 1.00 8.59 152 VAL A N 1
ATOM 708 C CA . VAL A 1 95 ? 50.102 5.541 41.738 1.00 8.24 152 VAL A CA 1
ATOM 709 C C . VAL A 1 95 ? 48.677 5.972 42.056 1.00 9.55 152 VAL A C 1
ATOM 710 O O . VAL A 1 95 ? 48.279 7.118 41.790 1.00 6.78 152 VAL A O 1
ATOM 714 N N . THR A 1 96 ? 47.918 5.049 42.619 1.00 9.30 153 THR A N 1
ATOM 715 C CA . THR A 1 96 ? 46.495 5.284 42.876 1.00 8.59 153 THR A CA 1
ATOM 716 C C . THR A 1 96 ? 46.290 5.167 44.370 1.00 8.68 153 THR A C 1
ATOM 717 O O . THR A 1 96 ? 46.605 4.110 44.969 1.00 8.99 153 THR A O 1
ATOM 721 N N . THR A 1 97 ? 45.766 6.231 44.973 1.00 7.66 154 THR A N 1
ATOM 722 C CA . THR A 1 97 ? 45.716 6.375 46.405 1.00 8.33 154 THR A CA 1
ATOM 723 C C . THR A 1 97 ? 44.310 6.691 46.879 1.00 8.76 154 THR A C 1
ATOM 724 O O . THR A 1 97 ? 43.750 7.773 46.570 1.00 8.18 154 THR A O 1
ATOM 728 N N . VAL A 1 98 ? 43.721 5.765 47.634 1.00 9.63 155 VAL A N 1
ATOM 729 C CA . VAL A 1 98 ? 42.441 6.079 48.313 1.00 10.44 155 VAL A CA 1
ATOM 730 C C . VAL A 1 98 ? 42.794 7.026 49.481 1.00 11.77 155 VAL A C 1
ATOM 731 O O . VAL A 1 98 ? 43.836 6.869 50.120 1.00 11.71 155 VAL A O 1
ATOM 735 N N . LEU A 1 99 ? 41.968 8.050 49.722 1.00 11.55 156 LEU A N 1
ATOM 736 C CA . LEU A 1 99 ? 42.360 9.093 50.699 1.00 11.07 156 LEU A CA 1
ATOM 737 C C . LEU A 1 99 ? 41.579 8.937 52.014 1.00 11.31 156 LEU A C 1
ATOM 738 O O . LEU A 1 99 ? 41.995 9.477 53.058 1.00 10.05 156 LEU A O 1
ATOM 743 N N . HIS A 1 100 ? 40.498 8.161 51.951 1.00 10.03 157 HIS A N 1
ATOM 744 C CA . HIS A 1 100 ? 39.605 7.880 53.058 1.00 11.40 157 HIS A CA 1
ATOM 745 C C . HIS A 1 100 ? 39.054 6.455 52.888 1.00 12.19 157 HIS A C 1
ATOM 746 O O . HIS A 1 100 ? 38.802 6.047 51.750 1.00 14.51 157 HIS A O 1
ATOM 753 N N . PRO A 1 101 ? 38.830 5.716 53.992 1.00 13.34 158 PRO A N 1
ATOM 754 C CA . PRO A 1 101 ? 39.009 6.089 55.403 1.00 12.62 158 PRO A CA 1
ATOM 755 C C . PRO A 1 101 ? 40.455 6.184 55.905 1.00 13.22 158 PRO A C 1
ATOM 756 O O . PRO A 1 101 ? 40.701 6.865 56.896 1.00 13.67 158 PRO A O 1
ATOM 760 N N A VAL A 1 102 ? 41.408 5.534 55.230 0.50 13.20 159 VAL A N 1
ATOM 761 N N B VAL A 1 102 ? 41.387 5.515 55.224 0.50 13.16 159 VAL A N 1
ATOM 762 C CA A VAL A 1 102 ? 42.833 5.718 55.554 0.50 12.29 159 VAL A CA 1
ATOM 763 C CA B VAL A 1 102 ? 42.820 5.668 55.499 0.50 12.36 159 VAL A CA 1
ATOM 764 C C A VAL A 1 102 ? 43.666 5.690 54.265 0.50 11.76 159 VAL A C 1
ATOM 765 C C B VAL A 1 102 ? 43.525 5.828 54.158 0.50 11.87 159 VAL A C 1
ATOM 766 O O A VAL A 1 102 ? 43.521 4.791 53.446 0.50 12.01 159 VAL A O 1
ATOM 767 O O B VAL A 1 102 ? 43.099 5.255 53.164 0.50 12.30 159 VAL A O 1
ATOM 774 N N . ALA A 1 103 ? 44.544 6.678 54.112 1.00 11.70 160 ALA A N 1
ATOM 775 C CA . ALA A 1 103 ? 45.304 6.871 52.879 1.00 10.51 160 ALA A CA 1
ATOM 776 C C . ALA A 1 103 ? 46.189 5.652 52.630 1.00 9.45 160 ALA A C 1
ATOM 777 O O . ALA A 1 103 ? 46.878 5.197 53.535 1.00 8.89 160 ALA A O 1
ATOM 779 N N . ASP A 1 104 ? 46.081 5.081 51.432 1.00 9.05 161 ASP A N 1
ATOM 780 C CA . ASP A 1 104 ? 46.723 3.818 51.073 1.00 8.70 161 ASP A CA 1
ATOM 781 C C . ASP A 1 104 ? 46.846 3.772 49.560 1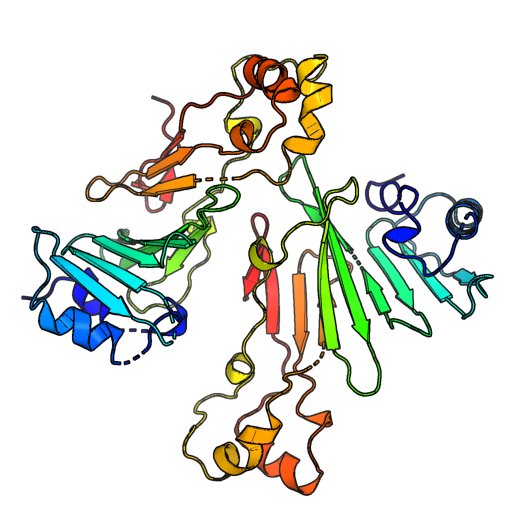.00 8.05 161 ASP A C 1
ATOM 782 O O . ASP A 1 104 ? 45.866 4.020 48.835 1.00 8.84 161 ASP A O 1
ATOM 787 N N . SER A 1 105 ? 48.060 3.497 49.086 1.00 6.76 162 SER A N 1
ATOM 788 C CA . SER A 1 105 ? 48.407 3.586 47.691 1.00 7.00 162 SER A CA 1
ATOM 789 C C . SER A 1 105 ? 48.633 2.201 47.072 1.00 5.88 162 SER A C 1
ATOM 790 O O . SER A 1 105 ? 49.105 1.294 47.743 1.00 6.30 162 SER A O 1
ATOM 793 N N . ARG A 1 106 ? 48.377 2.119 45.754 1.00 6.90 163 ARG A N 1
ATOM 794 C CA . ARG A 1 106 ? 48.798 1.003 44.907 1.00 8.27 163 ARG A CA 1
ATOM 795 C C . ARG A 1 106 ? 49.691 1.615 43.839 1.00 7.34 163 ARG A C 1
ATOM 796 O O . ARG A 1 106 ? 49.396 2.700 43.350 1.00 9.48 163 ARG A O 1
ATOM 804 N N . ILE A 1 107 ? 50.794 0.973 43.539 1.00 7.50 164 ILE A N 1
ATOM 805 C CA . ILE A 1 107 ? 51.648 1.367 42.416 1.00 7.21 164 ILE A CA 1
ATOM 806 C C . ILE A 1 107 ? 51.478 0.288 41.321 1.00 7.23 164 ILE A C 1
ATOM 807 O O . ILE A 1 107 ? 51.698 -0.926 41.564 1.00 7.32 164 ILE A O 1
ATOM 812 N N . ASP A 1 108 ? 51.044 0.741 40.137 1.00 7.07 165 ASP A N 1
ATOM 813 C CA . ASP A 1 108 ? 50.907 -0.088 38.957 1.00 7.15 165 ASP A CA 1
ATOM 814 C C . ASP A 1 108 ? 51.963 0.355 37.925 1.00 7.43 165 ASP A C 1
ATOM 815 O O . ASP A 1 108 ? 52.356 1.517 37.865 1.00 7.77 165 ASP A O 1
ATOM 820 N N . PHE A 1 109 ? 52.446 -0.605 37.146 1.00 7.44 166 PHE A N 1
ATOM 821 C CA . PHE A 1 109 ? 53.320 -0.344 35.991 1.00 7.47 166 PHE A CA 1
ATOM 822 C C . PHE A 1 109 ? 52.729 -0.882 34.725 1.00 8.42 166 PHE A C 1
ATOM 823 O O . PHE A 1 109 ? 52.097 -1.951 34.735 1.00 6.61 166 PHE A O 1
ATOM 831 N N . TYR A 1 110 ? 52.895 -0.118 33.634 1.00 8.70 167 TYR A N 1
ATOM 832 C CA . TYR A 1 110 ? 52.454 -0.527 32.297 1.00 8.76 167 TYR A CA 1
ATOM 833 C C . TYR A 1 110 ? 53.538 -0.275 31.280 1.00 8.73 167 TYR A C 1
ATOM 834 O O . TYR A 1 110 ? 54.400 0.617 31.460 1.00 9.24 167 TYR A O 1
ATOM 843 N N . THR A 1 111 ? 53.475 -0.992 30.174 1.00 9.16 168 THR A N 1
ATOM 844 C CA . THR A 1 111 ? 54.218 -0.536 28.991 1.00 7.89 168 THR A CA 1
ATOM 845 C C . THR A 1 111 ? 53.583 0.757 28.463 1.00 7.66 168 THR A C 1
ATOM 846 O O . THR A 1 111 ? 52.474 1.123 28.855 1.00 7.75 168 THR A O 1
ATOM 850 N N . THR A 1 112 ? 54.271 1.455 27.564 1.00 7.97 169 THR A N 1
ATOM 851 C CA . THR A 1 112 ? 53.685 2.673 26.959 1.00 8.05 169 THR A CA 1
ATOM 852 C C . THR A 1 112 ? 52.460 2.379 26.071 1.00 7.89 169 THR A C 1
ATOM 853 O O . THR A 1 112 ? 51.746 3.299 25.658 1.00 7.40 169 THR A O 1
ATOM 857 N N . GLU A 1 113 ? 52.244 1.106 25.760 1.00 7.64 170 GLU A N 1
ATOM 858 C CA . GLU A 1 113 ? 51.065 0.639 25.022 1.00 8.11 170 GLU A CA 1
ATOM 859 C C . GLU A 1 113 ? 49.983 0.039 25.917 1.00 7.69 170 GLU A C 1
ATOM 860 O O . GLU A 1 113 ? 49.093 -0.693 25.409 1.00 8.79 170 GLU A O 1
ATOM 866 N N . TRP A 1 114 ? 50.092 0.318 27.218 1.00 8.00 171 TRP A N 1
ATOM 867 C CA . TRP A 1 114 ? 49.115 -0.035 28.277 1.00 8.24 171 TRP A CA 1
ATOM 868 C C . TRP A 1 114 ? 49.018 -1.532 28.601 1.00 8.72 171 TRP A C 1
ATOM 869 O O . TRP A 1 114 ? 47.989 -2.025 29.069 1.00 8.88 171 TRP A O 1
ATOM 880 N N . LYS A 1 115 ? 50.112 -2.254 28.354 1.00 9.45 172 LYS A N 1
ATOM 881 C CA . LYS A 1 115 ? 50.198 -3.666 28.720 1.00 9.97 172 LYS A CA 1
ATOM 882 C C . LYS A 1 115 ? 50.617 -3.670 30.170 1.00 9.79 172 LYS A C 1
ATOM 883 O O . LYS A 1 115 ? 51.615 -3.052 30.490 1.00 9.67 172 LYS A O 1
ATOM 889 N N . PRO A 1 116 ? 49.848 -4.332 31.055 1.00 10.49 173 PRO A N 1
ATOM 890 C CA . PRO A 1 116 ? 50.220 -4.368 32.470 1.00 10.20 173 PRO A CA 1
ATOM 891 C C . PRO A 1 116 ? 51.479 -5.192 32.759 1.00 10.75 173 PRO A C 1
ATOM 892 O O . PRO A 1 116 ? 51.682 -6.270 32.186 1.00 10.05 173 PRO A O 1
ATOM 896 N N . LEU A 1 117 ? 52.313 -4.647 33.632 1.00 10.63 174 LEU A N 1
ATOM 897 C CA . LEU A 1 117 ? 53.535 -5.296 34.013 1.00 10.60 174 LEU A CA 1
ATOM 898 C C . LEU A 1 117 ? 53.413 -5.734 35.462 1.00 11.21 174 LEU A C 1
ATOM 899 O O . LEU A 1 117 ? 52.583 -5.238 36.200 1.00 10.97 174 LEU A O 1
ATOM 904 N N A LYS A 1 118 ? 54.216 -6.713 35.851 0.50 11.75 175 LYS A N 1
ATOM 905 N N B LYS A 1 118 ? 54.224 -6.700 35.853 0.50 11.52 175 LYS A N 1
ATOM 906 C CA A LYS A 1 118 ? 54.201 -7.165 37.232 0.50 11.77 175 LYS A CA 1
ATOM 907 C CA B LYS A 1 118 ? 54.195 -7.184 37.221 0.50 11.29 175 LYS A CA 1
ATOM 908 C C A LYS A 1 118 ? 54.966 -6.114 38.029 0.50 11.56 175 LYS A C 1
ATOM 909 C C B LYS A 1 118 ? 54.991 -6.203 38.092 0.50 11.36 175 LYS A C 1
ATOM 910 O O A LYS A 1 118 ? 56.106 -5.789 37.717 0.50 11.81 175 LYS A O 1
ATOM 911 O O B LYS A 1 118 ? 56.197 -6.047 37.921 0.50 11.58 175 LYS A O 1
ATOM 922 N N . THR A 1 119 ? 54.300 -5.555 39.027 1.00 11.49 176 THR A N 1
ATOM 923 C CA . THR A 1 119 ? 54.902 -4.564 39.910 1.00 11.19 176 THR A CA 1
ATOM 924 C C . THR A 1 119 ? 56.185 -5.028 40.649 1.00 10.81 176 THR A C 1
ATOM 925 O O . THR A 1 119 ? 57.085 -4.227 40.781 1.00 10.35 176 THR A O 1
ATOM 929 N N . ASP A 1 120 ? 56.301 -6.310 41.049 1.00 10.73 177 ASP A N 1
ATOM 930 C CA . ASP A 1 120 ? 57.429 -6.779 41.927 1.00 12.37 177 ASP A CA 1
ATOM 931 C C . ASP A 1 120 ? 58.774 -6.490 41.290 1.00 12.57 177 ASP A C 1
ATOM 932 O O . ASP A 1 120 ? 59.815 -6.428 41.951 1.00 13.77 177 ASP A O 1
ATOM 937 N N . ARG A 1 121 ? 58.766 -6.438 39.973 1.00 11.91 178 ARG A N 1
ATOM 938 C CA . ARG A 1 121 ? 59.994 -6.269 39.244 1.00 12.05 178 ARG A CA 1
ATOM 939 C C . ARG A 1 121 ? 60.618 -4.886 39.509 1.00 12.14 178 ARG A C 1
ATOM 940 O O . ARG A 1 121 ? 61.848 -4.726 39.521 1.00 13.01 178 ARG A O 1
ATOM 948 N N . PHE A 1 122 ? 59.750 -3.894 39.688 1.00 11.03 179 PHE A N 1
ATOM 949 C CA . PHE A 1 122 ? 60.142 -2.504 39.814 1.00 11.20 179 PHE A CA 1
ATOM 950 C C . PHE A 1 122 ? 60.053 -1.936 41.219 1.00 10.83 179 PHE A C 1
ATOM 951 O O . PHE A 1 122 ? 60.626 -0.875 41.526 1.00 12.41 179 PHE A O 1
ATOM 959 N N . TRP A 1 123 ? 59.281 -2.585 42.064 1.00 10.36 180 TRP A N 1
ATOM 960 C CA . TRP A 1 123 ? 58.965 -2.037 43.366 1.00 10.21 180 TRP A CA 1
ATOM 961 C C . TRP A 1 123 ? 58.683 -3.149 44.373 1.00 10.18 180 TRP A C 1
ATOM 962 O O . TRP A 1 123 ? 57.907 -4.069 44.097 1.00 10.69 180 TRP A O 1
ATOM 973 N N . GLN A 1 124 ? 59.341 -3.081 45.522 1.00 9.04 181 GLN A N 1
ATOM 974 C CA . GLN A 1 124 ? 59.065 -3.980 46.635 1.00 10.10 181 GLN A CA 1
ATOM 975 C C . GLN A 1 124 ? 58.467 -3.165 47.784 1.00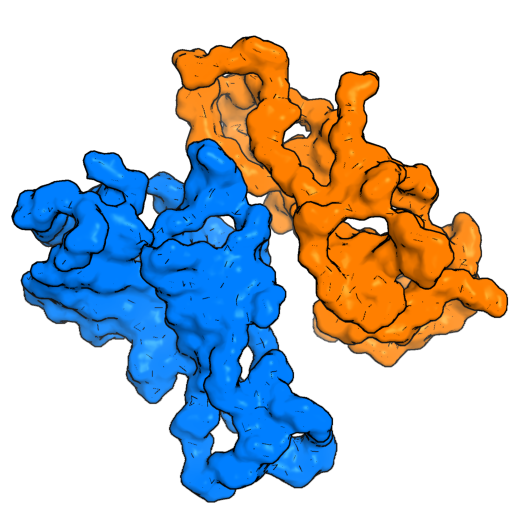 8.96 181 GLN A C 1
ATOM 976 O O . GLN A 1 124 ? 59.149 -2.332 48.367 1.00 8.79 181 GLN A O 1
ATOM 982 N N . GLN A 1 125 ? 57.239 -3.463 48.170 1.00 9.25 182 GLN A N 1
ATOM 983 C CA . GLN A 1 125 ? 56.589 -2.714 49.256 1.00 9.59 182 GLN A CA 1
ATOM 984 C C . GLN A 1 125 ? 57.393 -2.902 50.563 1.00 8.90 182 GLN A C 1
ATOM 985 O O . GLN A 1 125 ? 57.718 -4.019 50.929 1.00 10.03 182 GLN A O 1
ATOM 991 N N . PRO A 1 126 ? 57.754 -1.806 51.236 1.00 9.82 183 PRO A N 1
ATOM 992 C CA . PRO A 1 126 ? 58.438 -2.001 52.517 1.00 10.57 183 PRO A CA 1
ATOM 993 C C . PRO A 1 126 ? 57.549 -2.665 53.559 1.00 10.68 183 PRO A C 1
ATOM 994 O O . PRO A 1 126 ? 56.324 -2.637 53.405 1.00 12.18 183 PRO A O 1
ATOM 998 N N . ARG A 1 127 ? 58.187 -3.341 54.520 1.00 10.77 184 ARG A N 1
ATOM 999 C CA . ARG A 1 127 ? 57.526 -3.901 55.701 1.00 10.94 184 ARG A CA 1
ATOM 1000 C C . ARG A 1 127 ? 57.310 -2.785 56.696 1.00 9.19 184 ARG A C 1
ATOM 1001 O O . ARG A 1 127 ? 58.029 -1.772 56.671 1.00 8.21 184 ARG A O 1
ATOM 1009 N N . ILE A 1 128 ? 56.365 -2.981 57.610 1.00 9.21 185 ILE A N 1
ATOM 1010 C CA . ILE A 1 128 ? 56.116 -1.933 58.588 1.00 9.45 185 ILE A CA 1
ATOM 1011 C C . ILE A 1 128 ? 57.377 -1.708 59.446 1.00 9.26 185 ILE A C 1
ATOM 1012 O O . ILE A 1 128 ? 57.585 -0.608 59.970 1.00 8.70 185 ILE A O 1
ATOM 1017 N N . GLU A 1 129 ? 58.236 -2.728 59.602 1.00 9.38 186 GLU A N 1
ATOM 1018 C CA . GLU A 1 129 ? 59.405 -2.576 60.465 1.00 9.12 186 GLU A CA 1
ATOM 1019 C C . GLU A 1 129 ? 60.410 -1.581 59.919 1.00 9.11 186 GLU A C 1
ATOM 1020 O O . GLU A 1 129 ? 61.240 -1.051 60.682 1.00 8.36 186 GLU A O 1
ATOM 1026 N N . ASP A 1 130 ? 60.354 -1.364 58.604 1.00 9.47 187 ASP A N 1
ATOM 1027 C CA . ASP A 1 130 ? 61.161 -0.320 57.958 1.00 9.29 187 ASP A CA 1
ATOM 1028 C C . ASP A 1 130 ? 60.892 1.088 58.484 1.00 9.02 187 ASP A C 1
ATOM 1029 O O . ASP A 1 130 ? 61.700 1.992 58.239 1.00 9.37 187 ASP A O 1
ATOM 1034 N N . PHE A 1 131 ? 59.785 1.260 59.201 1.00 7.70 188 PHE A N 1
ATOM 1035 C CA . PHE A 1 131 ? 59.361 2.568 59.697 1.00 8.85 188 PHE A CA 1
ATOM 1036 C C . PHE A 1 131 ? 59.621 2.646 61.207 1.00 9.25 188 PHE A C 1
ATOM 1037 O O . PHE A 1 131 ? 59.196 3.606 61.890 1.00 8.74 188 PHE A O 1
ATOM 1045 N N . PHE A 1 132 ? 60.352 1.655 61.732 1.00 8.27 189 PHE A N 1
ATOM 1046 C CA . PHE A 1 132 ? 60.637 1.665 63.159 1.00 8.14 189 PHE A CA 1
ATOM 1047 C C . PHE A 1 132 ? 61.800 2.599 63.492 1.00 7.48 189 PHE A C 1
ATOM 1048 O O . PHE A 1 132 ? 62.767 2.730 62.721 1.00 8.72 189 PHE A O 1
ATOM 1056 N N . LEU A 1 133 ? 61.711 3.237 64.663 1.00 7.71 190 LEU A N 1
ATOM 1057 C CA . LEU A 1 133 ? 62.790 4.054 65.218 1.00 9.13 190 LEU A CA 1
ATOM 1058 C C . LEU A 1 133 ? 63.957 3.180 65.637 1.00 9.12 190 LEU A C 1
ATOM 1059 O O . LEU A 1 133 ? 63.808 1.945 65.758 1.00 9.20 190 LEU A O 1
ATOM 1064 N N . PRO A 1 134 ? 65.137 3.785 65.826 1.00 10.55 191 PRO A N 1
ATOM 1065 C CA . PRO A 1 134 ? 66.272 3.008 66.329 1.00 10.52 191 PRO A CA 1
ATOM 1066 C C . PRO A 1 134 ? 65.983 2.298 67.645 1.00 11.12 191 PRO A C 1
ATOM 1067 O O . PRO A 1 134 ? 65.162 2.778 68.455 1.00 11.40 191 PRO A O 1
ATOM 1071 N N . HIS A 1 135 ? 66.636 1.144 67.827 1.00 11.03 192 HIS A N 1
ATOM 1072 C CA . HIS A 1 135 ? 66.644 0.397 69.104 1.00 10.54 192 HIS A CA 1
ATOM 1073 C C . HIS A 1 135 ? 65.319 -0.214 69.440 1.00 10.16 192 HIS A C 1
ATOM 1074 O O . HIS A 1 135 ? 65.048 -0.545 70.595 1.00 10.35 192 HIS A O 1
ATOM 1081 N N . THR A 1 136 ? 64.440 -0.376 68.451 1.00 8.76 193 THR A N 1
ATOM 1082 C CA . THR A 1 136 ? 63.132 -0.940 68.757 1.00 8.44 193 THR A CA 1
ATOM 1083 C C . THR A 1 136 ? 63.228 -2.324 69.378 1.00 8.51 193 THR A C 1
ATOM 1084 O O . THR A 1 136 ? 63.898 -3.188 68.825 1.00 9.18 193 THR A O 1
ATOM 1088 N N . ASP A 1 137 ? 62.577 -2.505 70.537 1.00 8.86 194 ASP A N 1
ATOM 1089 C CA . ASP A 1 137 ? 62.541 -3.786 71.254 1.00 8.77 194 ASP A CA 1
ATOM 1090 C C . ASP A 1 137 ? 61.213 -4.491 70.956 1.00 8.09 194 ASP A C 1
ATOM 1091 O O . ASP A 1 137 ? 60.139 -4.081 71.415 1.00 8.39 194 ASP A O 1
ATOM 1096 N N . ARG A 1 138 ? 61.281 -5.571 70.193 1.00 9.33 195 ARG A N 1
ATOM 1097 C CA . ARG A 1 138 ? 60.087 -6.359 69.866 1.00 10.22 195 ARG A CA 1
ATOM 1098 C C . ARG A 1 138 ? 59.517 -7.152 71.033 1.00 9.51 195 ARG A C 1
ATOM 1099 O O . ARG A 1 138 ? 58.512 -7.863 70.866 1.00 10.41 195 AR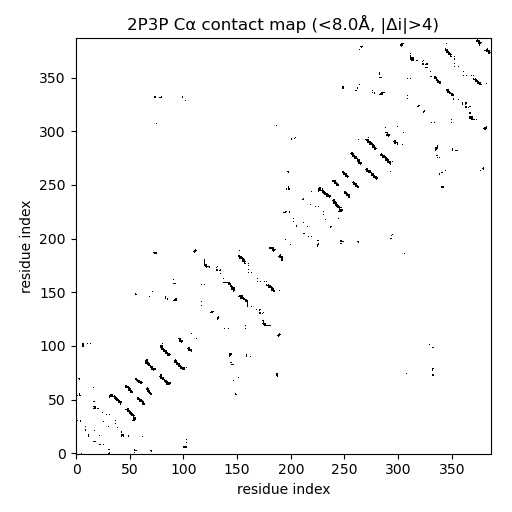G A O 1
ATOM 1107 N N . GLN A 1 139 ? 60.151 -7.116 72.202 1.00 10.42 196 GLN A N 1
ATOM 1108 C CA . GLN A 1 139 ? 59.511 -7.712 73.412 1.00 10.57 196 GLN A CA 1
ATOM 1109 C C . GLN A 1 139 ? 59.080 -6.646 74.411 1.00 9.88 196 GLN A C 1
ATOM 1110 O O . GLN A 1 139 ? 58.711 -6.972 75.543 1.00 11.84 196 GLN A O 1
ATOM 1116 N N . SER A 1 140 ? 59.128 -5.387 74.013 1.00 8.99 197 SER A N 1
ATOM 1117 C CA . SER A 1 140 ? 58.699 -4.292 74.899 1.00 9.36 197 SER A CA 1
ATOM 1118 C C . SER A 1 140 ? 57.192 -4.269 75.068 1.00 8.52 197 SER A C 1
ATOM 1119 O O . SER A 1 140 ? 56.460 -4.677 74.174 1.00 8.40 197 SER A O 1
ATOM 1122 N N . TYR A 1 141 ? 56.746 -3.795 76.227 1.00 7.87 198 TYR A N 1
ATOM 1123 C CA . TYR A 1 141 ? 55.346 -3.632 76.488 1.00 8.55 198 TYR A CA 1
ATOM 1124 C C . TYR A 1 141 ? 54.694 -2.828 75.379 1.00 8.07 198 TYR A C 1
ATOM 1125 O O . TYR A 1 141 ? 53.645 -3.196 74.835 1.00 7.99 198 TYR A O 1
ATOM 1134 N N . ALA A 1 142 ? 55.325 -1.718 75.019 1.00 7.25 199 ALA A N 1
ATOM 1135 C CA . ALA A 1 142 ? 54.753 -0.853 73.970 1.00 8.57 199 ALA A CA 1
ATOM 1136 C C . ALA A 1 142 ? 54.550 -1.591 72.644 1.00 8.93 199 ALA A C 1
ATOM 1137 O O . ALA A 1 142 ? 53.499 -1.497 72.045 1.00 8.27 199 ALA A O 1
ATOM 1139 N N . TYR A 1 143 ? 55.559 -2.323 72.188 1.00 9.79 200 TYR A N 1
ATOM 1140 C CA . TYR A 1 143 ? 55.451 -3.067 70.965 1.00 10.17 200 TYR A CA 1
ATOM 1141 C C . TYR A 1 143 ? 54.376 -4.150 71.021 1.00 10.14 200 TYR A C 1
ATOM 1142 O O . TYR A 1 143 ? 53.542 -4.246 70.092 1.00 10.26 200 TYR A O 1
ATOM 1151 N N . GLN A 1 144 ? 54.387 -4.966 72.082 1.00 9.47 201 GLN A N 1
ATOM 1152 C CA . GLN A 1 144 ? 53.421 -6.047 72.244 1.00 10.27 201 GLN A CA 1
ATOM 1153 C C . GLN A 1 144 ? 51.968 -5.554 72.332 1.00 10.59 201 GLN A C 1
ATOM 1154 O O . GLN A 1 144 ? 51.052 -6.205 71.764 1.00 10.24 201 GLN A O 1
ATOM 1160 N N . ALA A 1 145 ? 51.765 -4.391 72.943 1.00 9.10 202 ALA A N 1
ATOM 1161 C CA . ALA A 1 145 ? 50.445 -3.795 73.054 1.00 10.70 202 ALA A CA 1
ATOM 1162 C C . ALA A 1 145 ? 49.930 -3.265 71.699 1.00 10.89 202 ALA A C 1
ATOM 1163 O O . ALA A 1 145 ? 48.729 -3.317 71.423 1.00 12.39 202 ALA A O 1
ATOM 1165 N N . ILE A 1 146 ? 50.821 -2.749 70.850 1.00 11.32 203 ILE A N 1
ATOM 1166 C CA . ILE A 1 146 ? 50.424 -2.133 69.562 1.00 11.03 203 ILE A CA 1
ATOM 1167 C C . ILE A 1 146 ? 50.504 -3.136 68.389 1.00 10.34 203 ILE A C 1
ATOM 1168 O O . ILE A 1 146 ? 49.871 -2.919 67.369 1.00 9.87 203 ILE A O 1
ATOM 1173 N N . TYR A 1 147 ? 51.234 -4.237 68.570 1.00 9.66 204 TYR A N 1
ATOM 1174 C CA . TYR A 1 147 ? 51.577 -5.170 67.500 1.00 10.56 204 TYR A CA 1
ATOM 1175 C C . TYR A 1 147 ? 50.398 -5.484 66.573 1.00 9.55 204 TYR A C 1
ATOM 1176 O O . TYR A 1 147 ? 50.487 -5.355 65.362 1.00 9.88 204 TYR A O 1
ATOM 1185 N N . ALA A 1 148 ? 49.297 -5.924 67.149 1.00 8.54 205 ALA A N 1
ATOM 1186 C CA . ALA A 1 148 ? 48.134 -6.319 66.341 1.00 9.31 205 ALA A CA 1
ATOM 1187 C C . ALA A 1 148 ? 47.489 -5.130 65.591 1.00 10.14 205 ALA A C 1
ATOM 1188 O O . ALA A 1 148 ? 46.753 -5.347 64.600 1.00 11.51 205 ALA A O 1
ATOM 1190 N N . SER A 1 149 ? 47.780 -3.896 66.019 1.00 8.68 206 SER A N 1
ATOM 1191 C CA . SER A 1 149 ? 47.275 -2.726 65.332 1.00 10.20 206 SER A CA 1
ATOM 1192 C C . SER A 1 149 ? 48.175 -2.262 64.157 1.00 10.32 206 SER A C 1
ATOM 1193 O O . SER A 1 149 ? 47.815 -1.333 63.413 1.00 11.12 206 SER A O 1
ATOM 1196 N N . LEU A 1 150 ? 49.330 -2.906 63.990 1.00 9.12 207 LEU A N 1
ATOM 1197 C CA . LEU A 1 150 ? 50.318 -2.521 62.986 1.00 9.37 207 LEU A CA 1
ATOM 1198 C C . LEU A 1 150 ? 49.926 -3.031 61.597 1.00 9.24 207 LEU A C 1
ATOM 1199 O O . LEU A 1 150 ? 50.471 -2.566 60.609 1.00 9.56 207 LEU A O 1
ATOM 1204 N N A THR A 1 151 ? 48.973 -3.961 61.550 0.50 9.50 208 THR A N 1
ATOM 1205 N N B THR A 1 151 ? 49.063 -4.052 61.543 0.50 9.27 208 THR A N 1
ATOM 1206 C CA A THR A 1 151 ? 48.493 -4.565 60.298 0.50 9.85 208 THR A CA 1
ATOM 1207 C CA B THR A 1 151 ? 48.478 -4.556 60.276 0.50 9.24 208 THR A CA 1
ATOM 1208 C C A THR A 1 151 ? 46.964 -4.472 60.297 0.50 9.53 208 THR A C 1
ATOM 1209 C C B THR A 1 151 ? 46.984 -4.293 60.345 0.50 9.07 208 THR A C 1
ATOM 1210 O O A THR A 1 151 ? 46.338 -4.883 61.271 0.50 11.48 208 THR A O 1
ATOM 1211 O O B THR A 1 151 ? 46.428 -4.274 61.448 0.50 10.01 208 THR A O 1
ATOM 1218 N N . PRO A 1 152 ? 46.330 -3.987 59.208 1.00 9.44 209 PRO A N 1
ATOM 1219 C CA . PRO A 1 152 ? 46.869 -3.686 57.866 1.00 8.70 209 PRO A CA 1
ATOM 1220 C C . PRO A 1 152 ? 47.832 -2.515 57.880 1.00 8.27 209 PRO A C 1
ATOM 1221 O O . PRO A 1 152 ? 47.588 -1.508 58.528 1.00 8.07 209 PRO A O 1
ATOM 1225 N N . SER A 1 153 ? 48.948 -2.670 57.178 1.00 7.68 210 SER A N 1
ATOM 1226 C CA . SER A 1 153 ? 49.988 -1.686 57.230 1.00 6.42 210 SER A CA 1
ATOM 1227 C C . SER A 1 153 ? 49.787 -0.669 56.105 1.00 6.31 210 SER A C 1
ATOM 1228 O O . SER A 1 153 ? 50.559 -0.608 55.150 1.00 5.30 210 SER A O 1
ATOM 1231 N N . TYR A 1 154 ? 48.801 0.197 56.287 1.00 5.58 211 TYR A N 1
ATOM 1232 C CA . TYR A 1 154 ? 48.501 1.239 55.298 1.00 5.19 211 TYR A CA 1
ATOM 1233 C C . TYR A 1 154 ? 49.714 2.113 55.068 1.00 5.08 211 TYR A C 1
ATOM 1234 O O . TYR A 1 154 ? 50.435 2.476 56.005 1.00 4.37 211 TYR A O 1
ATOM 1251 N N . GLN A 1 156 ? 50.966 5.435 52.304 1.00 6.76 213 GLN A N 1
ATOM 1252 C CA . GLN A 1 156 ? 50.675 6.392 51.248 1.00 7.55 213 GLN A CA 1
ATOM 1253 C C . GLN A 1 156 ? 51.961 6.749 50.492 1.00 7.83 213 GLN A C 1
ATOM 1254 O O . GLN A 1 156 ? 52.976 7.158 51.082 1.00 8.68 213 GLN A O 1
ATOM 1260 N N . VAL A 1 157 ? 51.909 6.581 49.181 1.00 7.68 214 VAL A N 1
ATOM 1261 C CA . VAL A 1 157 ? 53.002 6.920 48.318 1.00 7.30 214 VAL A CA 1
ATOM 1262 C C . VAL A 1 157 ? 52.801 8.258 47.590 1.00 7.47 214 VAL A C 1
ATOM 1263 O O . VAL A 1 157 ? 51.708 8.556 47.133 1.00 7.63 214 VAL A O 1
ATOM 1267 N N . SER A 1 158 ? 53.890 9.013 47.480 1.00 8.68 215 SER A N 1
ATOM 1268 C CA . SER A 1 158 ? 53.962 10.222 46.625 1.00 7.62 215 SER A CA 1
ATOM 1269 C C . SER A 1 158 ? 55.138 10.111 45.643 1.00 7.55 215 SER A C 1
ATOM 1270 O O . SER A 1 158 ? 56.291 10.196 46.037 1.00 7.03 215 SER A O 1
ATOM 1273 N N . LEU A 1 159 ? 54.834 9.912 44.384 1.00 7.28 216 LEU A N 1
ATOM 1274 C CA . LEU A 1 159 ? 55.875 9.987 43.331 1.00 7.56 216 LEU A CA 1
ATOM 1275 C C . LEU A 1 159 ? 56.173 11.459 43.047 1.00 6.54 216 LEU A C 1
ATOM 1276 O O . LEU A 1 159 ? 55.254 12.306 42.918 1.00 4.98 216 LEU A O 1
ATOM 1281 N N . SER A 1 160 ? 57.457 11.806 42.987 1.00 7.42 217 SER A N 1
ATOM 1282 C CA . SER A 1 160 ? 57.850 13.159 42.602 1.00 7.86 217 SER A CA 1
ATOM 1283 C C . SER A 1 160 ? 57.321 13.573 41.225 1.00 8.44 217 SER A C 1
ATOM 1284 O O . SER A 1 160 ? 57.179 12.761 40.286 1.00 9.13 217 SER A O 1
ATOM 1287 N N . GLU A 1 161 ? 57.018 14.858 41.109 1.00 8.24 218 GLU A N 1
ATOM 1288 C CA . GLU A 1 161 ? 56.634 15.457 39.845 1.00 9.10 218 GLU A CA 1
ATOM 1289 C C . GLU A 1 161 ? 57.830 15.721 38.945 1.00 10.47 218 GLU A C 1
ATOM 1290 O O . GLU A 1 161 ? 57.669 15.885 37.751 1.00 11.87 218 GLU A O 1
ATOM 1296 N N . GLU A 1 162 ? 59.011 15.841 39.533 1.00 11.63 219 GLU A N 1
ATOM 1297 C CA . GLU A 1 162 ? 60.145 16.410 38.821 1.00 12.65 219 GLU A CA 1
ATOM 1298 C C . GLU A 1 162 ? 61.425 15.575 38.800 1.00 11.91 219 GLU A C 1
ATOM 1299 O O . GLU A 1 162 ? 62.324 15.911 38.043 1.00 12.16 219 GLU A O 1
ATOM 1305 N N . SER A 1 163 ? 61.547 14.592 39.684 1.00 10.32 220 SER A N 1
ATOM 1306 C CA A SER A 1 163 ? 62.662 13.651 39.629 0.50 10.63 220 SER A CA 1
ATOM 1307 C CA B SER A 1 163 ? 62.661 13.660 39.674 0.50 10.56 220 SER A CA 1
ATOM 1308 C C . SER A 1 163 ? 62.113 12.247 39.662 1.00 10.30 220 SER A C 1
ATOM 1309 O O . SER A 1 163 ? 60.930 12.048 39.977 1.00 11.21 220 SER A O 1
ATOM 1314 N N . ASP A 1 164 ? 62.978 11.272 39.367 1.00 10.53 221 ASP A N 1
ATOM 1315 C CA . ASP A 1 164 ? 62.570 9.866 39.373 1.00 10.64 221 ASP A CA 1
ATOM 1316 C C . ASP A 1 164 ? 62.788 9.299 40.806 1.00 10.12 221 ASP A C 1
ATOM 1317 O O . ASP A 1 164 ? 63.625 8.431 41.078 1.00 9.58 221 ASP A O 1
ATOM 1322 N N . THR A 1 165 ? 61.988 9.831 41.716 1.00 9.30 222 THR A N 1
ATOM 1323 C CA . THR A 1 165 ? 62.041 9.473 43.115 1.00 9.13 222 THR A CA 1
ATOM 1324 C C . THR A 1 165 ? 60.615 9.437 43.653 1.00 8.21 222 THR A C 1
ATOM 1325 O O . THR A 1 165 ? 59.715 10.093 43.106 1.00 9.36 222 THR A O 1
ATOM 1329 N N . LEU A 1 166 ? 60.434 8.710 44.748 1.00 7.81 223 LEU A N 1
ATOM 1330 C CA . LEU A 1 166 ? 59.144 8.624 45.457 1.00 8.36 223 LEU A CA 1
ATOM 1331 C C . LEU A 1 166 ? 59.422 8.533 46.931 1.00 8.23 223 LEU A C 1
ATOM 1332 O O . LEU A 1 166 ? 60.529 8.122 47.327 1.00 8.78 223 LEU A O 1
ATOM 1337 N N . SER A 1 167 ? 58.422 8.937 47.723 1.00 7.80 224 SER A N 1
ATOM 1338 C CA . SER A 1 167 ? 58.446 8.876 49.157 1.00 8.30 224 SER A CA 1
ATOM 1339 C C . SER A 1 167 ? 57.221 8.083 49.608 1.00 8.07 224 SER A C 1
ATOM 1340 O O . SER A 1 167 ? 56.162 8.126 48.974 1.00 10.17 224 SER A O 1
ATOM 1343 N N . ILE A 1 168 ? 57.377 7.278 50.643 1.00 7.82 225 ILE A N 1
ATOM 1344 C CA . ILE A 1 168 ? 56.267 6.468 51.158 1.00 6.81 225 ILE A CA 1
ATOM 1345 C C . ILE A 1 168 ? 56.206 6.626 52.663 1.00 6.96 225 ILE A C 1
ATOM 1346 O O . ILE A 1 168 ? 57.230 6.501 53.346 1.00 6.74 225 ILE A O 1
ATOM 1351 N N . ARG A 1 169 ? 55.003 6.874 53.175 1.00 6.83 226 ARG A N 1
ATOM 1352 C CA . ARG A 1 169 ? 54.767 7.142 54.577 1.00 7.49 226 ARG A CA 1
ATOM 1353 C C . ARG A 1 169 ? 53.780 6.089 55.069 1.00 8.57 226 ARG A C 1
ATOM 1354 O O . ARG A 1 169 ? 52.816 5.764 54.356 1.00 10.02 226 ARG A O 1
ATOM 1362 N N . GLN A 1 170 ? 54.067 5.503 56.229 1.00 8.57 227 GLN A N 1
ATOM 1363 C CA . GLN A 1 170 ? 53.077 4.678 56.894 1.00 8.04 227 GLN A CA 1
ATOM 1364 C C . GLN A 1 170 ? 51.951 5.559 57.405 1.00 7.61 227 GLN A C 1
ATOM 1365 O O . GLN A 1 170 ? 52.160 6.664 57.913 1.00 6.58 227 GLN A O 1
ATOM 1371 N N . THR A 1 171 ? 50.732 5.078 57.234 1.00 8.14 228 THR A N 1
ATOM 1372 C CA . THR A 1 171 ? 49.574 5.803 57.727 1.00 8.73 228 THR A CA 1
ATOM 1373 C C . THR A 1 171 ? 48.863 4.987 58.803 1.00 8.90 228 THR A C 1
ATOM 1374 O O . THR A 1 171 ? 47.686 5.233 59.067 1.00 9.03 228 THR A O 1
ATOM 1378 N N . VAL A 1 172 ? 49.579 4.048 59.433 1.00 9.26 229 VAL A N 1
ATOM 1379 C CA . VAL A 1 172 ? 49.073 3.296 60.586 1.00 9.48 229 VAL A CA 1
ATOM 1380 C C . VAL A 1 172 ? 48.897 4.201 61.837 1.00 9.68 229 VAL A C 1
ATOM 1381 O O . VAL A 1 172 ? 47.915 4.095 62.583 1.00 10.89 229 VAL A O 1
ATOM 1385 N N . THR A 1 173 ? 49.883 5.040 62.112 1.00 10.54 230 THR A N 1
ATOM 1386 C CA . THR A 1 173 ? 49.838 5.840 63.312 1.00 11.55 230 THR A CA 1
ATOM 1387 C C . THR A 1 173 ? 48.532 6.611 63.457 1.00 12.43 230 THR A C 1
ATOM 1388 O O . THR A 1 173 ? 47.937 6.613 64.529 1.00 14.68 230 THR A O 1
ATOM 1392 N N . GLU A 1 174 ? 48.035 7.206 62.382 1.00 13.38 231 GLU A N 1
ATOM 1393 C CA . GLU A 1 174 ? 46.744 7.930 62.472 1.00 13.62 231 GLU A CA 1
ATOM 1394 C C . GLU A 1 174 ? 45.535 7.033 62.775 1.00 13.60 231 GLU A C 1
ATOM 1395 O O . GLU A 1 174 ? 44.546 7.511 63.322 1.00 14.72 231 GLU A O 1
ATOM 1401 N N . THR A 1 175 ? 45.650 5.732 62.511 1.00 13.96 232 THR A N 1
ATOM 1402 C CA . THR A 1 175 ? 44.583 4.764 62.814 1.00 13.41 232 THR A CA 1
ATOM 1403 C C . THR A 1 175 ? 44.472 4.386 64.308 1.00 13.34 232 THR A C 1
ATOM 1404 O O . THR A 1 175 ? 43.430 3.903 64.750 1.00 12.21 232 THR A O 1
ATOM 1408 N N . LEU A 1 176 ? 45.533 4.630 65.083 1.00 13.61 233 LEU A N 1
ATOM 1409 C CA . LEU A 1 176 ? 45.605 4.175 66.454 1.00 14.06 233 LEU A CA 1
ATOM 1410 C C . LEU A 1 176 ? 44.727 5.027 67.364 1.00 15.14 233 LEU A C 1
ATOM 1411 O O . LEU A 1 176 ? 44.568 6.215 67.131 1.00 16.82 233 LEU A O 1
ATOM 1416 N N . ALA A 1 177 ? 44.157 4.414 68.398 1.00 14.92 234 ALA A N 1
ATOM 1417 C CA . ALA A 1 177 ? 43.438 5.144 69.424 1.00 14.31 234 ALA A CA 1
ATOM 1418 C C . ALA A 1 177 ? 44.353 6.163 70.129 1.00 14.03 234 ALA A C 1
ATOM 1419 O O . ALA A 1 177 ? 45.606 6.006 70.172 1.00 13.64 234 ALA A O 1
ATOM 1421 N N . GLU A 1 178 ? 43.747 7.213 70.683 1.00 14.16 235 GLU A N 1
ATOM 1422 C CA . GLU A 1 178 ? 44.541 8.247 71.351 1.00 14.95 235 GLU A CA 1
ATOM 1423 C C . GLU A 1 178 ? 45.415 7.700 72.486 1.00 15.04 235 GLU A C 1
ATOM 1424 O O . GLU A 1 178 ? 46.564 8.147 72.658 1.00 16.27 235 GLU A O 1
ATOM 1430 N N . GLU A 1 179 ? 44.907 6.702 73.206 1.00 14.91 236 GLU A N 1
ATOM 1431 C CA . GLU A 1 179 ? 45.649 6.057 74.306 1.00 14.68 236 GLU A CA 1
ATOM 1432 C C . GLU A 1 179 ? 46.750 5.084 73.825 1.00 14.66 236 GLU A C 1
ATOM 1433 O O . GLU A 1 179 ? 47.582 4.600 74.630 1.00 12.86 236 GLU A O 1
ATOM 1439 N N . GLU A 1 180 ? 46.763 4.785 72.528 1.00 14.08 237 GLU A N 1
ATOM 1440 C CA . GLU A 1 180 ? 47.788 3.908 71.959 1.00 14.73 237 GLU A CA 1
ATOM 1441 C C . GLU A 1 180 ? 48.949 4.695 71.384 1.00 14.13 237 GLU A C 1
ATOM 1442 O O . GLU A 1 180 ? 50.060 4.161 71.277 1.00 14.08 237 GLU A O 1
ATOM 1448 N N . LYS A 1 181 ? 48.691 5.933 70.972 1.00 12.63 238 LYS A N 1
ATOM 1449 C CA . LYS A 1 181 ? 49.709 6.683 70.265 1.00 13.03 238 LYS A CA 1
ATOM 1450 C C . LYS A 1 181 ? 50.974 6.868 71.108 1.00 12.40 238 LYS A C 1
ATOM 1451 O O . LYS A 1 181 ? 52.082 6.720 70.585 1.00 12.19 238 LYS A O 1
ATOM 1457 N N . PRO A 1 182 ? 50.848 7.144 72.404 1.00 13.37 239 PRO A N 1
ATOM 1458 C CA . PRO A 1 182 ? 52.099 7.240 73.201 1.00 12.37 239 PRO A CA 1
ATOM 1459 C C . PRO A 1 182 ? 52.957 5.948 73.283 1.00 13.01 239 PRO A C 1
ATOM 1460 O O . PRO A 1 182 ? 54.173 6.038 73.414 1.00 11.15 239 PRO A O 1
ATOM 1464 N N . LEU A 1 183 ? 52.343 4.772 73.119 1.00 12.56 240 LEU A N 1
ATOM 1465 C CA . LEU A 1 183 ? 53.090 3.517 73.154 1.00 12.26 240 LEU A CA 1
ATOM 1466 C C . LEU A 1 183 ? 53.789 3.376 71.824 1.00 12.25 240 LEU A C 1
ATOM 1467 O O . LEU A 1 183 ? 54.999 3.164 71.769 1.00 11.73 240 LEU A O 1
ATOM 1472 N N . ALA A 1 184 ? 53.027 3.543 70.749 1.00 11.58 241 ALA A N 1
ATOM 1473 C CA . ALA A 1 184 ? 53.597 3.478 69.416 1.00 12.09 241 ALA A CA 1
ATOM 1474 C C . ALA A 1 184 ? 54.731 4.470 69.168 1.00 11.97 241 ALA A C 1
ATOM 1475 O O . ALA A 1 184 ? 55.667 4.185 68.406 1.00 11.92 241 ALA A O 1
ATOM 1477 N N . ALA A 1 185 ? 54.681 5.619 69.827 1.00 10.98 242 ALA A N 1
ATOM 1478 C CA . ALA A 1 185 ? 55.646 6.686 69.544 1.00 11.89 242 ALA A CA 1
ATOM 1479 C C . ALA A 1 185 ? 57.099 6.287 69.849 1.00 12.27 242 ALA A C 1
ATOM 1480 O O . ALA A 1 185 ? 58.037 6.899 69.309 1.00 13.49 242 ALA A O 1
ATOM 1482 N N . ILE A 1 186 ? 57.289 5.317 70.747 1.00 12.97 243 ILE A N 1
ATOM 1483 C CA . ILE A 1 186 ? 58.639 4.892 71.127 1.00 12.66 243 ILE A CA 1
ATOM 1484 C C . ILE A 1 186 ? 59.321 4.088 70.047 1.00 12.80 243 ILE A C 1
ATOM 1485 O O . ILE A 1 186 ? 60.555 3.920 70.115 1.00 12.76 243 ILE A O 1
ATOM 1490 N N . PHE A 1 187 ? 58.544 3.555 69.091 1.00 11.62 244 PHE A N 1
ATOM 1491 C CA . PHE A 1 187 ? 59.114 2.712 68.059 1.00 11.54 244 PHE A CA 1
ATOM 1492 C C . PHE A 1 187 ? 58.629 2.951 66.607 1.00 10.95 244 PHE A C 1
ATOM 1493 O O . PHE A 1 187 ? 59.356 2.640 65.689 1.00 12.25 244 PHE A O 1
ATOM 1501 N N . LEU A 1 188 ? 57.441 3.510 66.413 1.00 11.86 245 LEU A N 1
ATOM 1502 C CA . LEU A 1 188 ? 56.887 3.706 65.083 1.00 12.25 245 LEU A CA 1
ATOM 1503 C C . LEU A 1 188 ? 57.033 5.151 64.604 1.00 12.47 245 LEU A C 1
ATOM 1504 O O . LEU A 1 188 ? 56.418 6.073 65.188 1.00 13.65 245 LEU A O 1
ATOM 1509 N N . SER A 1 189 ? 57.826 5.349 63.565 1.00 10.22 246 SER A N 1
ATOM 1510 C CA . SER A 1 189 ? 58.219 6.688 63.150 1.00 10.19 246 SER A CA 1
ATOM 1511 C C . SER A 1 189 ? 57.330 7.146 62.016 1.00 8.79 246 SER A C 1
ATOM 1512 O O . SER A 1 189 ? 57.059 6.394 61.100 1.00 9.35 246 SER A O 1
ATOM 1515 N N . PRO A 1 190 ? 56.956 8.420 62.024 1.00 10.00 247 PRO A N 1
ATOM 1516 C CA . PRO A 1 190 ? 56.177 9.013 60.944 1.00 9.55 247 PRO A CA 1
ATOM 1517 C C . PRO A 1 190 ? 57.038 9.454 59.774 1.00 9.06 247 PRO A C 1
ATOM 1518 O O . PRO A 1 190 ? 56.492 9.893 58.748 1.00 10.02 247 PRO A O 1
ATOM 1522 N N . GLU A 1 191 ? 58.361 9.368 59.891 1.00 8.13 248 GLU A N 1
ATOM 1523 C CA . GLU A 1 191 ? 59.216 9.832 58.795 1.00 8.17 248 GLU A CA 1
ATOM 1524 C C . GLU A 1 191 ? 59.041 8.991 57.506 1.00 7.51 248 GLU A C 1
ATOM 1525 O O . GLU A 1 191 ? 59.120 7.769 57.528 1.00 7.13 248 GLU A O 1
ATOM 1531 N N . PRO A 1 192 ? 58.808 9.650 56.379 1.00 8.29 249 PRO A N 1
ATOM 1532 C CA . PRO A 1 192 ? 58.669 8.872 55.128 1.00 8.14 249 PRO A CA 1
ATOM 1533 C C . PRO A 1 192 ? 59.953 8.274 54.677 1.00 7.78 249 PRO A C 1
ATOM 1534 O O . PRO A 1 192 ? 61.000 8.844 54.980 1.00 6.42 249 PRO A O 1
ATOM 1538 N N . LEU A 1 193 ? 59.878 7.150 53.953 1.00 8.41 250 LEU A N 1
ATOM 1539 C CA . LEU A 1 193 ? 61.062 6.512 53.336 1.00 8.62 250 LEU A CA 1
ATOM 1540 C C . LEU A 1 193 ? 61.170 6.930 51.878 1.00 8.91 250 LEU A C 1
ATOM 1541 O O . LEU A 1 193 ? 60.183 6.917 51.179 1.00 11.11 250 LEU A O 1
ATOM 1546 N N . VAL A 1 194 ? 62.374 7.229 51.417 1.00 8.43 251 VAL A N 1
ATOM 1547 C CA . VAL A 1 194 ? 62.601 7.667 50.048 1.00 9.09 251 VAL A CA 1
ATOM 1548 C C . VAL A 1 194 ? 63.306 6.591 49.199 1.00 9.83 251 VAL A C 1
ATOM 1549 O O . VAL A 1 194 ? 64.262 5.952 49.660 1.00 10.57 251 VAL A O 1
ATOM 1553 N N . TYR A 1 195 ? 62.843 6.490 47.944 1.00 10.28 252 TYR A N 1
ATOM 1554 C CA . TYR A 1 195 ? 63.325 5.567 46.924 1.00 10.12 252 TYR A CA 1
ATOM 1555 C C . TYR A 1 195 ? 63.634 6.360 45.641 1.00 11.01 252 TYR A C 1
ATOM 1556 O O . TYR A 1 195 ? 62.984 7.354 45.303 1.00 10.16 252 TYR A O 1
ATOM 1565 N N . ARG A 1 196 ? 64.620 5.880 44.919 1.00 11.15 253 ARG A N 1
ATOM 1566 C CA . ARG A 1 196 ? 65.069 6.509 43.700 1.00 11.34 253 ARG A CA 1
ATOM 1567 C C . ARG A 1 196 ? 65.017 5.445 42.603 1.00 10.41 253 ARG A C 1
ATOM 1568 O O . ARG A 1 196 ? 65.393 4.289 42.800 1.00 11.08 253 ARG A O 1
ATOM 1576 N N . TRP A 1 197 ? 64.536 5.848 41.444 1.00 10.88 254 TRP A N 1
ATOM 1577 C CA . TRP A 1 197 ? 64.506 4.993 40.261 1.00 11.16 254 TRP A CA 1
ATOM 1578 C C . TRP A 1 197 ? 65.908 4.910 39.673 1.00 12.61 254 TRP A C 1
ATOM 1579 O O . TRP A 1 197 ? 66.505 5.924 39.276 1.00 12.45 254 TRP A O 1
ATOM 1590 N N . GLN A 1 198 ? 66.436 3.701 39.644 1.00 13.51 255 GLN A N 1
ATOM 1591 C CA . GLN A 1 198 ? 67.798 3.487 39.247 1.00 15.33 255 GLN A CA 1
ATOM 1592 C C . GLN A 1 198 ? 67.782 2.196 38.459 1.00 16.16 255 GLN A C 1
ATOM 1593 O O . GLN A 1 198 ? 67.435 1.140 38.997 1.00 16.93 255 GLN A O 1
ATOM 1599 N N . SER A 1 199 ? 68.121 2.305 37.177 1.00 16.56 256 SER A N 1
ATOM 1600 C CA . SER A 1 199 ? 68.195 1.165 36.274 1.00 16.72 256 SER A CA 1
ATOM 1601 C C . SER A 1 199 ? 66.948 0.283 36.358 1.00 16.41 256 SER A C 1
ATOM 1602 O O . SER A 1 199 ? 67.021 -0.921 36.656 1.00 15.92 256 SER A O 1
ATOM 1605 N N . GLY A 1 200 ? 65.811 0.915 36.101 1.00 15.38 257 GLY A N 1
ATOM 1606 C CA . GLY A 1 200 ? 64.562 0.213 35.888 1.00 15.63 257 GLY A CA 1
ATOM 1607 C C . GLY A 1 200 ? 63.917 -0.336 37.146 1.00 15.39 257 GLY A C 1
ATOM 1608 O O . GLY A 1 200 ? 63.142 -1.283 37.043 1.00 16.10 257 GLY A O 1
ATOM 1609 N N . ARG A 1 201 ? 64.241 0.217 38.319 1.00 15.11 258 ARG A N 1
ATOM 1610 C CA . ARG A 1 201 ? 63.574 -0.173 39.579 1.00 15.54 258 ARG A CA 1
ATOM 1611 C C . ARG A 1 201 ? 63.762 0.838 40.711 1.00 15.59 258 ARG A C 1
ATOM 1612 O O . ARG A 1 201 ? 64.684 1.641 40.705 1.00 15.07 258 ARG A O 1
ATOM 1620 N N . PHE A 1 202 ? 62.855 0.816 41.679 1.00 15.26 259 PHE A N 1
ATOM 1621 C CA . PHE A 1 202 ? 62.952 1.715 42.817 1.00 15.40 259 PHE A CA 1
ATOM 1622 C C . PHE A 1 202 ? 63.860 1.113 43.912 1.00 16.40 259 PHE A C 1
ATOM 1623 O O . PHE A 1 202 ? 63.665 -0.019 44.308 1.00 16.41 259 PHE A O 1
ATOM 1631 N N . VAL A 1 203 ? 64.834 1.916 44.372 1.00 17.42 260 VAL A N 1
ATOM 1632 C CA . VAL A 1 203 ? 65.850 1.488 45.307 1.00 16.88 260 VAL A CA 1
ATOM 1633 C C . VAL A 1 203 ? 65.811 2.437 46.495 1.00 17.24 260 VAL A C 1
ATOM 1634 O O . VAL A 1 203 ? 65.792 3.676 46.326 1.00 17.68 260 VAL A O 1
ATOM 1638 N N . ARG A 1 204 ? 65.783 1.864 47.692 1.00 15.61 261 ARG A N 1
ATOM 1639 C CA . ARG A 1 204 ? 65.737 2.651 48.899 1.00 15.44 261 ARG A CA 1
ATOM 1640 C C . ARG A 1 204 ? 66.978 3.546 48.971 1.00 14.84 261 ARG A C 1
ATOM 1641 O O . ARG A 1 204 ? 68.097 3.079 48.790 1.00 13.85 261 ARG A O 1
ATOM 1649 N N . GLN A 1 205 ? 66.747 4.836 49.211 1.00 14.90 262 GLN A N 1
ATOM 1650 C CA . GLN A 1 205 ? 67.810 5.796 49.532 1.00 15.89 262 GLN A CA 1
ATOM 1651 C C . GLN A 1 205 ? 67.977 5.967 51.047 1.00 16.38 262 GLN A C 1
ATOM 1652 O O . GLN A 1 205 ? 67.129 6.585 51.712 1.00 16.82 262 GLN A O 1
ATOM 1658 N N . VAL B 1 8 ? 88.413 -22.449 60.896 1.00 17.40 65 VAL B N 1
ATOM 1659 C CA . VAL B 1 8 ? 88.533 -23.043 59.539 1.00 16.71 65 VAL B CA 1
ATOM 1660 C C . VAL B 1 8 ? 87.478 -22.453 58.570 1.00 16.13 65 VAL B C 1
ATOM 1661 O O . VAL B 1 8 ? 87.622 -22.594 57.360 1.00 16.29 65 VAL B O 1
ATOM 1665 N N . ALA B 1 9 ? 86.445 -21.777 59.082 1.00 15.40 66 ALA B N 1
ATOM 1666 C CA . ALA B 1 9 ? 85.392 -21.212 58.218 1.00 14.03 66 ALA B CA 1
ATOM 1667 C C . ALA B 1 9 ? 85.954 -20.102 57.333 1.00 13.62 66 ALA B C 1
ATOM 1668 O O . ALA B 1 9 ? 86.670 -19.237 57.817 1.00 13.83 66 ALA B O 1
ATOM 1670 N N . GLY B 1 10 ? 85.657 -20.155 56.039 1.00 12.98 67 GLY B N 1
ATOM 1671 C CA . GLY B 1 10 ? 86.063 -19.111 55.101 1.00 11.86 67 GLY B CA 1
ATOM 1672 C C . GLY B 1 10 ? 85.204 -17.859 55.195 1.00 11.17 67 GLY B C 1
ATOM 1673 O O . GLY B 1 10 ? 84.232 -17.825 55.930 1.00 9.98 67 GLY B O 1
ATOM 1674 N N . GLU B 1 11 ? 85.540 -16.834 54.417 1.00 10.58 68 GLU B N 1
ATOM 1675 C CA . GLU B 1 11 ? 84.836 -15.542 54.510 1.00 10.57 68 GLU B CA 1
ATOM 1676 C C . GLU B 1 11 ? 83.340 -15.623 54.148 1.00 9.27 68 GLU B C 1
ATOM 1677 O O . GLU B 1 11 ? 82.477 -15.008 54.804 1.00 8.47 68 GLU B O 1
ATOM 1683 N N . LEU B 1 12 ? 83.028 -16.403 53.114 1.00 8.49 69 LEU B N 1
ATOM 1684 C CA . LEU B 1 12 ? 81.638 -16.488 52.638 1.00 8.58 69 LEU B CA 1
ATOM 1685 C C . LEU B 1 12 ? 80.754 -17.188 53.687 1.00 8.45 69 LEU B C 1
ATOM 1686 O O . LEU B 1 12 ? 79.661 -16.733 54.008 1.00 8.91 69 LEU B O 1
ATOM 1691 N N . GLU B 1 13 ? 81.243 -18.287 54.241 1.00 9.29 70 GLU B N 1
ATOM 1692 C CA . GLU B 1 13 ? 80.560 -18.962 55.345 1.00 9.67 70 GLU B CA 1
ATOM 1693 C C . GLU B 1 13 ? 80.237 -18.012 56.518 1.00 10.52 70 GLU B C 1
ATOM 1694 O O . GLU B 1 13 ? 79.098 -17.960 56.983 1.00 10.20 70 GLU B O 1
ATOM 1700 N N . ARG B 1 14 ? 81.221 -17.247 56.973 1.00 10.38 71 ARG B N 1
ATOM 1701 C CA . ARG B 1 14 ? 81.013 -16.341 58.110 1.00 11.10 71 ARG B CA 1
ATOM 1702 C C . ARG B 1 14 ? 79.982 -15.270 57.719 1.00 10.76 71 ARG B C 1
ATOM 1703 O O . ARG B 1 14 ? 79.105 -14.889 58.499 1.00 9.29 71 ARG B O 1
ATOM 1711 N N . CYS B 1 15 ? 80.074 -14.808 56.481 1.00 11.19 72 CYS B N 1
ATOM 1712 C CA . CYS B 1 15 ? 79.111 -13.837 55.953 1.00 11.42 72 CYS B CA 1
ATOM 1713 C C . CYS B 1 15 ? 77.693 -14.399 55.881 1.00 10.09 72 CYS B C 1
ATOM 1714 O O . CYS B 1 15 ? 76.736 -13.759 56.319 1.00 11.86 72 CYS B O 1
ATOM 1717 N N . PHE B 1 16 ? 77.560 -15.605 55.349 1.00 10.69 73 PHE B N 1
ATOM 1718 C CA . PHE B 1 16 ? 76.265 -16.265 55.306 1.00 9.92 73 PHE B CA 1
ATOM 1719 C C . PHE B 1 16 ? 75.638 -16.410 56.693 1.00 10.45 73 PHE B C 1
ATOM 1720 O O . PHE B 1 16 ? 74.474 -16.120 56.880 1.00 11.78 73 PHE B O 1
ATOM 1728 N N . LEU B 1 17 ? 76.416 -16.858 57.690 1.00 10.40 74 LEU B N 1
ATOM 1729 C CA . LEU B 1 17 ? 75.888 -16.995 59.044 1.00 8.93 74 LEU B CA 1
ATOM 1730 C C . LEU B 1 17 ? 75.460 -15.663 59.652 1.00 9.74 74 LEU B C 1
ATOM 1731 O O . LEU B 1 17 ? 74.528 -15.637 60.482 1.00 10.25 74 LEU B O 1
ATOM 1736 N N . ALA B 1 18 ? 76.129 -14.579 59.247 1.00 9.31 75 ALA B N 1
ATOM 1737 C CA . ALA B 1 18 ? 75.828 -13.232 59.699 1.00 9.32 75 ALA B CA 1
ATOM 1738 C C . ALA B 1 18 ? 74.782 -12.494 58.862 1.00 9.18 75 ALA B C 1
ATOM 1739 O O . ALA B 1 18 ? 74.433 -11.347 59.196 1.00 8.81 75 ALA B O 1
ATOM 1749 N N . PRO B 1 20 ? 71.599 -10.891 57.328 1.00 10.76 77 PRO B N 1
ATOM 1750 C CA . PRO B 1 20 ? 70.268 -10.553 57.788 1.00 9.64 77 PRO B CA 1
ATOM 1751 C C . PRO B 1 20 ? 69.161 -11.309 57.073 1.00 9.65 77 PRO B C 1
ATOM 1752 O O . PRO B 1 20 ? 69.238 -11.614 55.888 1.00 8.45 77 PRO B O 1
ATOM 1756 N N . GLU B 1 21 ? 68.123 -11.639 57.813 1.00 9.79 78 GLU B N 1
ATOM 1757 C CA . GLU B 1 21 ? 67.029 -12.421 57.235 1.00 10.39 78 GLU B CA 1
ATOM 1758 C C . GLU B 1 21 ? 66.465 -11.736 55.962 1.00 10.21 78 GLU B C 1
ATOM 1759 O O . GLU B 1 21 ? 66.024 -12.402 55.035 1.00 8.92 78 GLU B O 1
ATOM 1765 N N . SER B 1 22 ? 66.473 -10.406 55.952 1.00 9.94 79 SER B N 1
ATOM 1766 C CA . SER B 1 22 ? 65.873 -9.606 54.861 1.00 9.67 79 SER B CA 1
ATOM 1767 C C . SER B 1 22 ? 66.554 -9.786 53.506 1.00 10.28 79 SER B C 1
ATOM 1768 O O . SER B 1 22 ? 65.996 -9.388 52.461 1.00 8.77 79 SER B O 1
ATOM 1771 N N . VAL B 1 23 ? 67.760 -10.367 53.517 1.00 9.67 80 VAL B N 1
ATOM 1772 C CA . VAL B 1 23 ? 68.464 -10.663 52.287 1.00 10.25 80 VAL B CA 1
ATOM 1773 C C . VAL B 1 23 ? 67.977 -12.012 51.745 1.00 10.53 80 VAL B C 1
ATOM 1774 O O . VAL B 1 23 ? 68.077 -12.272 50.557 1.00 12.28 80 VAL B O 1
ATOM 1778 N N . LEU B 1 24 ? 67.407 -12.836 52.611 1.00 11.43 81 LEU B N 1
ATOM 1779 C CA . LEU B 1 24 ? 66.868 -14.109 52.201 1.00 12.58 81 LEU B CA 1
ATOM 1780 C C . LEU B 1 24 ? 65.656 -14.466 53.089 1.00 13.33 81 LEU B C 1
ATOM 1781 O O . LEU B 1 24 ? 65.705 -15.420 53.851 1.00 14.21 81 LEU B O 1
ATOM 1786 N N . PRO B 1 25 ? 64.545 -13.724 52.938 1.00 13.47 82 PRO B N 1
ATOM 1787 C CA . PRO B 1 25 ? 63.428 -13.837 53.877 1.00 13.93 82 PRO B CA 1
ATOM 1788 C C . PRO B 1 25 ? 62.573 -15.114 53.742 1.00 15.01 82 PRO B C 1
ATOM 1789 O O . PRO B 1 25 ? 61.721 -15.355 54.597 1.00 15.91 82 PRO B O 1
ATOM 1793 N N . ILE B 1 26 ? 62.823 -15.945 52.724 1.00 15.27 83 ILE B N 1
ATOM 1794 C CA . ILE B 1 26 ? 62.133 -17.242 52.565 1.00 15.37 83 ILE B CA 1
ATOM 1795 C C . ILE B 1 26 ? 62.366 -18.186 53.783 1.00 15.39 83 ILE B C 1
ATOM 1796 O O . ILE B 1 26 ? 61.499 -19.009 54.114 1.00 14.97 83 ILE B O 1
ATOM 1801 N N . VAL B 1 27 ? 63.507 -18.017 54.446 1.00 15.44 84 VAL B N 1
ATOM 1802 C CA . VAL B 1 27 ? 63.861 -18.760 55.663 1.00 16.02 84 VAL B CA 1
ATOM 1803 C C . VAL B 1 27 ? 64.335 -17.816 56.797 1.00 16.44 84 VAL B C 1
ATOM 1804 O O . VAL B 1 27 ? 64.870 -16.730 56.561 1.00 14.30 84 VAL B O 1
ATOM 1808 N N . THR B 1 28 ? 64.098 -18.243 58.039 1.00 16.07 85 THR B N 1
ATOM 1809 C CA . THR B 1 28 ? 64.582 -17.530 59.234 1.00 16.39 85 THR B CA 1
ATOM 1810 C C . THR B 1 28 ? 66.078 -17.736 59.416 1.00 16.97 85 THR B C 1
ATOM 1811 O O . THR B 1 28 ? 66.623 -18.754 58.965 1.00 17.39 85 THR B O 1
ATOM 1823 N N . GLU B 1 30 ? 67.555 -18.626 62.034 1.00 17.87 87 GLU B N 1
ATOM 1824 C CA . GLU B 1 30 ? 67.720 -19.842 62.796 1.00 17.81 87 GLU B CA 1
ATOM 1825 C C . GLU B 1 30 ? 67.696 -21.078 61.907 1.00 17.47 87 GLU B C 1
ATOM 1826 O O . GLU B 1 30 ? 68.654 -21.848 61.873 1.00 17.51 87 GLU B O 1
ATOM 1832 N N . GLU B 1 31 ? 66.625 -21.274 61.164 1.00 16.97 88 GLU B N 1
ATOM 1833 C CA . GLU B 1 31 ? 66.585 -22.476 60.334 1.00 17.44 88 GLU B CA 1
ATOM 1834 C C . GLU B 1 31 ? 67.648 -22.469 59.248 1.00 16.62 88 GLU B C 1
ATOM 1835 O O . GLU B 1 31 ? 68.181 -23.528 58.908 1.00 16.82 88 GLU B O 1
ATOM 1841 N N . ARG B 1 32 ? 67.933 -21.289 58.683 1.00 16.36 89 ARG B N 1
ATOM 1842 C CA . ARG B 1 32 ? 68.942 -21.171 57.637 1.00 16.50 89 ARG B CA 1
ATOM 1843 C C . ARG B 1 32 ? 70.305 -21.536 58.197 1.00 15.52 89 ARG B C 1
ATOM 1844 O O . ARG B 1 32 ? 71.076 -22.320 57.620 1.00 16.34 89 ARG B O 1
ATOM 1852 N N . ASN B 1 33 ? 70.624 -20.946 59.325 1.00 14.56 90 ASN B N 1
ATOM 1853 C CA . ASN B 1 33 ? 71.925 -21.188 59.944 1.00 13.75 90 ASN B CA 1
ATOM 1854 C C . ASN B 1 33 ? 72.100 -22.604 60.515 1.00 13.08 90 ASN B C 1
ATOM 1855 O O . ASN B 1 33 ? 73.195 -23.175 60.433 1.00 10.15 90 ASN B O 1
ATOM 1860 N N . ASP B 1 34 ? 71.042 -23.138 61.107 1.00 12.94 91 ASP B N 1
ATOM 1861 C CA . ASP B 1 34 ? 71.029 -24.535 61.523 1.00 13.88 91 ASP B CA 1
ATOM 1862 C C . ASP B 1 34 ? 71.393 -25.475 60.374 1.00 14.13 91 ASP B C 1
ATOM 1863 O O . ASP B 1 34 ? 72.186 -26.419 60.572 1.00 14.37 91 ASP B O 1
ATOM 1868 N N . LEU B 1 35 ? 70.782 -25.239 59.208 1.00 13.57 92 LEU B N 1
ATOM 1869 C CA . LEU B 1 35 ? 71.092 -25.984 57.993 1.00 13.12 92 LEU B CA 1
ATOM 1870 C C . LEU B 1 35 ? 72.570 -25.822 57.632 1.00 12.89 92 LEU B C 1
ATOM 1871 O O . LEU B 1 35 ? 73.264 -26.812 57.377 1.00 11.05 92 LEU B O 1
ATOM 1876 N N . CYS B 1 36 ? 73.054 -24.581 57.617 1.00 12.84 93 CYS B N 1
ATOM 1877 C CA . CYS B 1 36 ? 74.476 -24.312 57.350 1.00 13.55 93 CYS B CA 1
ATOM 1878 C C . CYS B 1 36 ? 75.387 -25.048 58.306 1.00 12.88 93 CYS B C 1
ATOM 1879 O O . CYS B 1 36 ? 76.333 -25.681 57.876 1.00 14.29 93 CYS B O 1
ATOM 1882 N N . ARG B 1 37 ? 75.085 -25.019 59.593 1.00 13.22 94 ARG B N 1
ATOM 1883 C CA . ARG B 1 37 ? 75.933 -25.689 60.589 1.00 13.33 94 ARG B CA 1
ATOM 1884 C C . ARG B 1 37 ? 75.865 -27.236 60.542 1.00 13.18 94 ARG B C 1
ATOM 1885 O O . ARG B 1 37 ? 76.827 -27.915 60.894 1.00 12.99 94 ARG B O 1
ATOM 1893 N N . ARG B 1 38 ? 74.763 -27.812 60.074 1.00 12.63 95 ARG B N 1
ATOM 1894 C CA . ARG B 1 38 ? 74.728 -29.267 59.847 1.00 13.36 95 ARG B CA 1
ATOM 1895 C C . ARG B 1 38 ? 75.711 -29.721 58.759 1.00 12.91 95 ARG B C 1
ATOM 1896 O O . ARG B 1 38 ? 76.087 -30.907 58.694 1.00 14.31 95 ARG B O 1
ATOM 1904 N N . ALA B 1 39 ? 76.097 -28.786 57.879 1.00 14.25 96 ALA B N 1
ATOM 1905 C CA . ALA B 1 39 ? 77.096 -29.000 56.840 1.00 14.40 96 ALA B CA 1
ATOM 1906 C C . ALA B 1 39 ? 78.497 -29.048 57.412 1.00 14.80 96 ALA B C 1
ATOM 1907 O O . ALA B 1 39 ? 79.404 -29.573 56.774 1.00 16.19 96 ALA B O 1
ATOM 1909 N N . GLY B 1 40 ? 78.700 -28.458 58.572 1.00 14.81 97 GLY B N 1
ATOM 1910 C CA . GLY B 1 40 ? 80.060 -28.259 59.066 1.00 15.27 97 GLY B CA 1
ATOM 1911 C C . GLY B 1 40 ? 80.681 -27.195 58.193 1.00 15.79 97 GLY B C 1
ATOM 1912 O O . GLY B 1 40 ? 79.970 -26.489 57.478 1.00 13.82 97 GLY B O 1
ATOM 1913 N N . HIS B 1 41 ? 82.005 -27.048 58.246 1.00 15.99 98 HIS B N 1
ATOM 1914 C CA . HIS B 1 41 ? 82.622 -25.946 57.487 1.00 15.85 98 HIS B CA 1
ATOM 1915 C C . HIS B 1 41 ? 82.457 -26.142 55.943 1.00 15.73 98 HIS B C 1
ATOM 1916 O O . HIS B 1 41 ? 82.491 -27.266 55.416 1.00 16.72 98 HIS B O 1
ATOM 1923 N N . LEU B 1 42 ? 82.215 -25.036 55.236 1.00 14.40 99 LEU B N 1
ATOM 1924 C CA . LEU B 1 42 ? 82.094 -25.066 53.785 1.00 13.55 99 LEU B CA 1
ATOM 1925 C C . LEU B 1 42 ? 83.452 -25.279 53.122 1.00 12.59 99 LEU B C 1
ATOM 1926 O O . LEU B 1 42 ? 84.446 -24.692 53.525 1.00 10.81 99 LEU B O 1
ATOM 1931 N N . SER B 1 43 ? 83.472 -26.129 52.101 1.00 10.90 100 SER B N 1
ATOM 1932 C CA . SER B 1 43 ? 84.697 -26.504 51.421 1.00 10.59 100 SER B CA 1
ATOM 1933 C C . SER B 1 43 ? 84.550 -26.344 49.900 1.00 9.84 100 SER B C 1
ATOM 1934 O O . SER B 1 43 ? 83.567 -25.810 49.376 1.00 10.48 100 SER B O 1
ATOM 1937 N N . GLY B 1 44 ? 85.522 -26.854 49.170 1.00 10.53 101 GLY B N 1
ATOM 1938 C CA . GLY B 1 44 ? 85.455 -26.820 47.739 1.00 10.20 101 GLY B CA 1
ATOM 1939 C C . GLY B 1 44 ? 84.524 -27.867 47.176 1.00 10.54 101 GLY B C 1
ATOM 1940 O O . GLY B 1 44 ? 84.340 -27.911 46.006 1.00 9.98 101 GLY B O 1
ATOM 1941 N N . PHE B 1 45 ? 83.934 -28.690 48.031 1.00 9.69 102 PHE B N 1
ATOM 1942 C CA . PHE B 1 45 ? 83.019 -29.724 47.627 1.00 9.33 102 PHE B CA 1
ATOM 1943 C C . PHE B 1 45 ? 81.648 -29.194 48.070 1.00 9.56 102 PHE B C 1
ATOM 1944 O O . PHE B 1 45 ? 81.349 -29.102 49.261 1.00 10.88 102 PHE B O 1
ATOM 1952 N N . THR B 1 46 ? 80.811 -28.879 47.091 1.00 9.91 103 THR B N 1
ATOM 1953 C CA . THR B 1 46 ? 79.490 -28.275 47.314 1.00 9.94 103 THR B CA 1
ATOM 1954 C C . THR B 1 46 ? 78.658 -29.237 48.138 1.00 10.69 103 THR B C 1
ATOM 1955 O O . THR B 1 46 ? 78.555 -30.418 47.825 1.00 12.01 103 THR B O 1
ATOM 1959 N N . HIS B 1 47 ? 78.054 -28.710 49.182 1.00 10.51 104 HIS B N 1
ATOM 1960 C CA . HIS B 1 47 ? 77.175 -29.499 50.024 1.00 9.49 104 HIS B CA 1
ATOM 1961 C C . HIS B 1 47 ? 75.764 -29.185 49.676 1.00 9.20 104 HIS B C 1
ATOM 1962 O O . HIS B 1 47 ? 75.367 -28.007 49.727 1.00 10.56 104 HIS B O 1
ATOM 1969 N N . THR B 1 48 ? 74.978 -30.229 49.408 1.00 8.44 105 THR B N 1
ATOM 1970 C CA . THR B 1 48 ? 73.551 -30.070 49.091 1.00 8.76 105 THR B CA 1
ATOM 1971 C C . THR B 1 48 ? 72.642 -30.463 50.285 1.00 8.41 1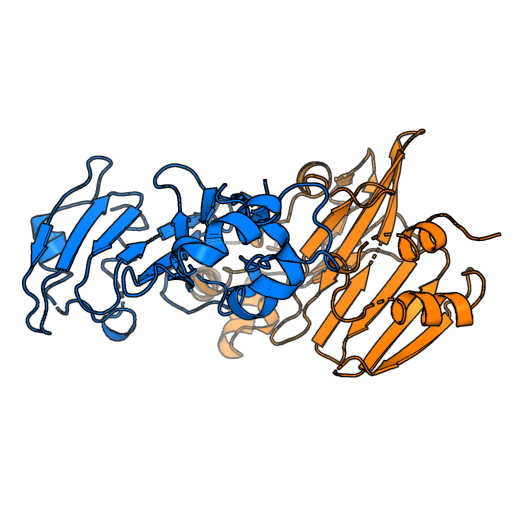05 THR B C 1
ATOM 1972 O O . THR B 1 48 ? 72.831 -31.500 50.906 1.00 8.51 105 THR B O 1
ATOM 1976 N N . ALA B 1 49 ? 71.720 -29.563 50.609 1.00 9.46 106 ALA B N 1
ATOM 1977 C CA . ALA B 1 49 ? 70.762 -29.740 51.678 1.00 9.87 106 ALA B CA 1
ATOM 1978 C C . ALA B 1 49 ? 69.476 -29.021 51.294 1.00 10.43 106 ALA B C 1
ATOM 1979 O O . ALA B 1 49 ? 69.472 -28.142 50.442 1.00 10.45 106 ALA B O 1
ATOM 1981 N N . SER B 1 50 ? 68.356 -29.470 51.854 1.00 10.43 107 SER B N 1
ATOM 1982 C CA . SER B 1 50 ? 67.064 -28.860 51.537 1.00 10.56 107 SER B CA 1
ATOM 1983 C C . SER B 1 50 ? 66.193 -28.814 52.777 1.00 10.92 107 SER B C 1
ATOM 1984 O O . SER B 1 50 ? 66.333 -29.627 53.682 1.00 11.51 107 SER B O 1
ATOM 1987 N N . LEU B 1 51 ? 65.323 -27.828 52.837 1.00 11.21 108 LEU B N 1
ATOM 1988 C CA . LEU B 1 51 ? 64.357 -27.753 53.906 1.00 11.85 108 LEU B CA 1
ATOM 1989 C C . LEU B 1 51 ? 63.021 -27.334 53.294 1.00 12.64 108 LEU B C 1
ATOM 1990 O O . LEU B 1 51 ? 62.961 -26.903 52.141 1.00 10.55 108 LEU B O 1
ATOM 1995 N N . GLU B 1 52 ? 61.947 -27.517 54.050 1.00 14.04 109 GLU B N 1
ATOM 1996 C CA . GLU B 1 52 ? 60.657 -26.991 53.660 1.00 16.25 109 GLU B CA 1
ATOM 1997 C C . GLU B 1 52 ? 60.482 -25.678 54.400 1.00 16.75 109 GLU B C 1
ATOM 1998 O O . GLU B 1 52 ? 60.578 -25.642 55.623 1.00 16.96 109 GLU B O 1
ATOM 2004 N N . SER B 1 53 ? 60.248 -24.602 53.649 1.00 17.77 110 SER B N 1
ATOM 2005 C CA . SER B 1 53 ? 59.952 -23.292 54.219 1.00 18.72 110 SER B CA 1
ATOM 2006 C C . SER B 1 53 ? 58.492 -23.260 54.715 1.00 19.46 110 SER B C 1
ATOM 2007 O O . SER B 1 53 ? 57.717 -24.183 54.448 1.00 19.35 110 SER B O 1
ATOM 2010 N N . SER B 1 54 ? 58.103 -22.201 55.424 1.00 20.50 111 SER B N 1
ATOM 2011 C CA . SER B 1 54 ? 56.741 -22.107 55.957 1.00 20.66 111 SER B CA 1
ATOM 2012 C C . SER B 1 54 ? 55.666 -21.732 54.912 1.00 21.31 111 SER B C 1
ATOM 2013 O O . SER B 1 54 ? 55.964 -21.268 53.811 1.00 21.53 111 SER B O 1
ATOM 2016 N N . GLY B 1 57 ? 57.451 -23.476 50.057 1.00 13.97 114 GLY B N 1
ATOM 2017 C CA . GLY B 1 57 ? 57.796 -24.831 49.600 1.00 13.95 114 GLY B CA 1
ATOM 2018 C C . GLY B 1 57 ? 59.262 -25.195 49.816 1.00 13.25 114 GLY B C 1
ATOM 2019 O O . GLY B 1 57 ? 59.906 -24.702 50.768 1.00 13.57 114 GLY B O 1
ATOM 2020 N N . THR B 1 58 ? 59.803 -26.047 48.935 1.00 13.05 115 THR B N 1
ATOM 2021 C CA . THR B 1 58 ? 61.139 -26.627 49.143 1.00 12.21 115 THR B CA 1
ATOM 2022 C C . THR B 1 58 ? 62.210 -25.608 48.823 1.00 11.48 115 THR B C 1
ATOM 2023 O O . THR B 1 58 ? 62.117 -24.895 47.835 1.00 12.69 115 THR B O 1
ATOM 2027 N N . VAL B 1 59 ? 63.221 -25.522 49.662 1.00 10.25 116 VAL B N 1
ATOM 2028 C CA . VAL B 1 59 ? 64.320 -24.618 49.379 1.00 9.23 116 VAL B CA 1
ATOM 2029 C C . VAL B 1 59 ? 65.614 -25.436 49.415 1.00 10.25 116 VAL B C 1
ATOM 2030 O O . VAL B 1 59 ? 65.914 -26.053 50.434 1.00 9.64 116 VAL B O 1
ATOM 2034 N N . THR B 1 60 ? 66.372 -25.391 48.324 1.00 9.83 117 THR B N 1
ATOM 2035 C CA . THR B 1 60 ? 67.562 -26.207 48.185 1.00 10.54 117 THR B CA 1
ATOM 2036 C C . THR B 1 60 ? 68.772 -25.293 48.302 1.00 10.71 117 THR B C 1
ATOM 2037 O O . THR B 1 60 ? 68.787 -24.240 47.690 1.00 11.83 117 THR B O 1
ATOM 2041 N N . PHE B 1 61 ? 69.738 -25.714 49.111 1.00 11.24 118 PHE B N 1
ATOM 2042 C CA . PHE B 1 61 ? 70.964 -24.955 49.439 1.00 10.52 118 PHE B CA 1
ATOM 2043 C C . PHE B 1 61 ? 72.142 -25.742 48.875 1.00 10.79 118 PHE B C 1
ATOM 2044 O O . PHE B 1 61 ? 72.254 -26.987 49.114 1.00 11.11 118 PHE B O 1
ATOM 2052 N N . LEU B 1 62 ? 72.952 -25.055 48.070 1.00 9.98 119 LEU B N 1
ATOM 2053 C CA . LEU B 1 62 ? 74.201 -25.569 47.583 1.00 9.65 119 LEU B CA 1
ATOM 2054 C C . LEU B 1 62 ? 75.265 -24.720 48.272 1.00 9.81 119 LEU B C 1
ATOM 2055 O O . LEU B 1 62 ? 75.431 -23.513 48.011 1.00 9.68 119 LEU B O 1
ATOM 2060 N N . LEU B 1 63 ? 75.978 -25.351 49.186 1.00 9.76 120 LEU B N 1
ATOM 2061 C CA . LEU B 1 63 ? 76.871 -24.621 50.062 1.00 9.67 120 LEU B CA 1
ATOM 2062 C C . LEU B 1 63 ? 78.309 -24.951 49.718 1.00 10.30 120 LEU B C 1
ATOM 2063 O O . LEU B 1 63 ? 78.743 -26.078 49.918 1.00 10.15 120 LEU B O 1
ATOM 2068 N N . ASN B 1 64 ? 79.033 -23.939 49.257 1.00 9.70 121 ASN B N 1
ATOM 2069 C CA . ASN B 1 64 ? 80.442 -24.073 48.832 1.00 9.30 121 ASN B CA 1
ATOM 2070 C C . ASN B 1 64 ? 81.255 -22.895 49.424 1.00 8.93 121 ASN B C 1
ATOM 2071 O O . ASN B 1 64 ? 80.726 -21.789 49.629 1.00 8.03 121 ASN B O 1
ATOM 2076 N N . ARG B 1 65 ? 82.505 -23.177 49.762 1.00 8.07 122 ARG B N 1
ATOM 2077 C CA . ARG B 1 65 ? 83.436 -22.177 50.260 1.00 9.81 122 ARG B CA 1
ATOM 2078 C C . ARG B 1 65 ? 83.449 -20.867 49.470 1.00 9.50 122 ARG B C 1
ATOM 2079 O O . ARG B 1 65 ? 83.556 -19.771 50.050 1.00 8.53 122 ARG B O 1
ATOM 2087 N N . ASN B 1 66 ? 83.322 -20.973 48.158 1.00 8.86 123 ASN B N 1
ATOM 2088 C CA . ASN B 1 66 ? 83.487 -19.851 47.256 1.00 10.19 123 ASN B CA 1
ATOM 2089 C C . ASN B 1 66 ? 82.197 -19.269 46.691 1.00 10.74 123 ASN B C 1
ATOM 2090 O O . ASN B 1 66 ? 82.218 -18.189 46.076 1.00 10.32 123 ASN B O 1
ATOM 2095 N N . PHE B 1 67 ? 81.093 -19.989 46.891 1.00 9.05 124 PHE B N 1
ATOM 2096 C CA . PHE B 1 67 ? 79.771 -19.552 46.402 1.00 9.53 124 PHE B CA 1
ATOM 2097 C C . PHE B 1 67 ? 78.648 -20.312 47.117 1.00 9.45 124 PHE B C 1
ATOM 2098 O O . PHE B 1 67 ? 78.800 -21.475 47.563 1.00 6.93 124 PHE B O 1
ATOM 2106 N N . ILE B 1 68 ? 77.525 -19.634 47.252 1.00 9.18 125 ILE B N 1
ATOM 2107 C CA . ILE B 1 68 ? 76.289 -20.232 47.790 1.00 8.70 125 ILE B CA 1
ATOM 2108 C C . ILE B 1 68 ? 75.135 -20.001 46.771 1.00 8.56 125 ILE B C 1
ATOM 2109 O O . ILE B 1 68 ? 74.971 -18.913 46.249 1.00 8.19 125 ILE B O 1
ATOM 2114 N N . ARG B 1 69 ? 74.410 -21.055 46.440 1.00 7.32 126 ARG B N 1
ATOM 2115 C CA . ARG B 1 69 ? 73.226 -21.007 45.588 1.00 9.92 126 ARG B CA 1
ATOM 2116 C C . ARG B 1 69 ? 72.046 -21.516 46.382 1.00 10.43 126 ARG B C 1
ATOM 2117 O O . ARG B 1 69 ? 72.128 -22.609 46.945 1.00 12.55 126 ARG B O 1
ATOM 2125 N N . ILE B 1 70 ? 70.968 -20.722 46.400 1.00 9.51 127 ILE B N 1
ATOM 2126 C CA . ILE B 1 70 ? 69.694 -21.067 47.054 1.00 9.13 127 ILE B CA 1
ATOM 2127 C C . ILE B 1 70 ? 68.580 -21.095 46.032 1.00 8.97 127 ILE B C 1
ATOM 2128 O O . ILE B 1 70 ? 68.330 -20.113 45.343 1.00 7.27 127 ILE B O 1
ATOM 2133 N N . GLN B 1 71 ? 67.957 -22.250 45.897 1.00 8.31 128 GLN B N 1
ATOM 2134 C CA . GLN B 1 71 ? 66.955 -22.469 44.877 1.00 9.97 128 GLN B CA 1
ATOM 2135 C C . GLN B 1 71 ? 65.629 -22.658 45.582 1.00 10.88 128 GLN B C 1
ATOM 2136 O O . GLN B 1 71 ? 65.455 -23.575 46.384 1.00 9.03 128 GLN B O 1
ATOM 2142 N N . THR B 1 72 ? 64.697 -21.778 45.267 1.00 12.33 129 THR B N 1
ATOM 2143 C CA . THR B 1 72 ? 63.384 -21.793 45.890 1.00 13.11 129 THR B CA 1
ATOM 2144 C C . THR B 1 72 ? 62.453 -22.373 44.837 1.00 14.07 129 THR B C 1
ATOM 2145 O O . THR B 1 72 ? 62.195 -21.722 43.821 1.00 13.73 129 THR B O 1
ATOM 2149 N N . SER B 1 73 ? 61.971 -23.586 45.102 1.00 14.37 130 SER B N 1
ATOM 2150 C CA . SER B 1 73 ? 61.049 -24.316 44.241 1.00 15.14 130 SER B CA 1
ATOM 2151 C C . SER B 1 73 ? 61.516 -24.383 42.783 1.00 15.52 130 SER B C 1
ATOM 2152 O O . SER B 1 73 ? 62.689 -24.705 42.516 1.00 16.31 130 SER B O 1
ATOM 2155 N N . THR B 1 74 ? 60.595 -24.095 41.856 1.00 15.09 131 THR B N 1
ATOM 2156 C CA . THR B 1 74 ? 60.934 -23.848 40.470 1.00 15.75 131 THR B CA 1
ATOM 2157 C C . THR B 1 74 ? 60.947 -22.318 40.239 1.00 15.41 131 THR B C 1
ATOM 2158 O O . THR B 1 74 ? 61.105 -21.843 39.125 1.00 14.74 131 THR B O 1
ATOM 2162 N N . VAL B 1 75 ? 60.841 -21.574 41.338 1.00 15.93 132 VAL B N 1
ATOM 2163 C CA . VAL B 1 75 ? 60.355 -20.203 41.349 1.00 15.94 132 VAL B CA 1
ATOM 2164 C C . VAL B 1 75 ? 61.482 -19.200 41.131 1.00 15.33 132 VAL B C 1
ATOM 2165 O O . VAL B 1 75 ? 61.333 -18.191 40.416 1.00 15.52 132 VAL B O 1
ATOM 2169 N N . GLY B 1 76 ? 62.611 -19.478 41.744 1.00 14.43 133 GLY B N 1
ATOM 2170 C CA . GLY B 1 76 ? 63.798 -18.700 41.447 1.00 13.62 133 GLY B CA 1
ATOM 2171 C C . GLY B 1 76 ? 65.013 -19.200 42.167 1.00 12.48 133 GLY B C 1
ATOM 2172 O O . GLY B 1 76 ? 64.980 -20.254 42.811 1.00 13.59 133 GLY B O 1
ATOM 2173 N N . GLU B 1 77 ? 66.073 -18.414 42.042 1.00 9.89 134 GLU B N 1
ATOM 2174 C CA . GLU B 1 77 ? 67.336 -18.698 42.689 1.00 10.48 134 GLU B CA 1
ATOM 2175 C C . GLU B 1 77 ? 68.002 -17.425 43.179 1.00 9.18 134 GLU B C 1
ATOM 2176 O O . GLU B 1 77 ? 67.804 -16.345 42.601 1.00 8.98 134 GLU B O 1
ATOM 2182 N N . VAL B 1 78 ? 68.803 -17.592 44.221 1.00 6.04 135 VAL B N 1
ATOM 2183 C CA . VAL B 1 78 ? 69.751 -16.567 44.705 1.00 4.90 135 VAL B CA 1
ATOM 2184 C C . VAL B 1 78 ? 71.145 -17.188 44.658 1.00 4.35 135 VAL B C 1
ATOM 2185 O O . VAL B 1 78 ? 71.344 -18.351 45.065 1.00 3.93 135 VAL B O 1
ATOM 2189 N N . PHE B 1 79 ? 72.082 -16.458 44.065 1.00 3.78 136 PHE B N 1
ATOM 2190 C CA . PHE B 1 79 ? 73.490 -16.876 43.957 1.00 2.86 136 PHE B CA 1
ATOM 2191 C C . PHE B 1 79 ? 74.312 -15.772 44.561 1.00 3.58 136 PHE B C 1
ATOM 2192 O O . PHE B 1 79 ? 74.104 -14.587 44.201 1.00 2.39 136 PHE B O 1
ATOM 2208 N N . ARG B 1 81 ? 78.437 -14.554 46.001 1.00 4.70 138 ARG B N 1
ATOM 2209 C CA . ARG B 1 81 ? 79.855 -14.787 46.298 1.00 5.57 138 ARG B CA 1
ATOM 2210 C C . ARG B 1 81 ? 80.501 -13.462 46.677 1.00 5.49 138 ARG B C 1
ATOM 2211 O O . ARG B 1 81 ? 79.903 -12.403 46.471 1.00 5.00 138 ARG B O 1
ATOM 2219 N N . ILE B 1 82 ? 81.699 -13.553 47.231 1.00 4.57 139 ILE B N 1
ATOM 2220 C CA . ILE B 1 82 ? 82.477 -12.362 47.615 1.00 5.06 139 ILE B CA 1
ATOM 2221 C C . ILE B 1 82 ? 83.444 -12.034 46.474 1.00 4.73 139 ILE B C 1
ATOM 2222 O O . ILE B 1 82 ? 84.085 -12.935 45.907 1.00 5.18 139 ILE B O 1
ATOM 2227 N N . LEU B 1 83 ? 83.541 -10.754 46.144 1.00 4.34 140 LEU B N 1
ATOM 2228 C CA . LEU B 1 83 ? 84.410 -10.298 45.042 1.00 4.61 140 LEU B CA 1
ATOM 2229 C C . LEU B 1 83 ? 85.397 -9.281 45.592 1.00 5.11 140 LEU B C 1
ATOM 2230 O O . LEU B 1 83 ? 85.050 -8.480 46.475 1.00 7.00 140 LEU B O 1
ATOM 2235 N N . PRO B 1 84 ? 86.631 -9.333 45.103 1.00 6.51 141 PRO B N 1
ATOM 2236 C CA . PRO B 1 84 ? 87.669 -8.505 45.652 1.00 7.82 141 PRO B CA 1
ATOM 2237 C C . PRO B 1 84 ? 87.423 -7.085 45.281 1.00 8.03 141 PRO B C 1
ATOM 2238 O O . PRO B 1 84 ? 87.036 -6.793 44.127 1.00 7.33 141 PRO B O 1
ATOM 2242 N N . PHE B 1 85 ? 87.718 -6.189 46.192 1.00 7.20 142 PHE B N 1
ATOM 2243 C CA . PHE B 1 85 ? 87.544 -4.802 45.870 1.00 7.02 142 PHE B CA 1
ATOM 2244 C C . PHE B 1 85 ? 88.908 -4.112 46.062 1.00 5.70 142 PHE B C 1
ATOM 2245 O O . PHE B 1 85 ? 89.727 -4.023 45.126 1.00 8.25 142 PHE B O 1
ATOM 2253 N N . SER B 1 86 ? 89.186 -3.684 47.261 1.00 3.57 143 SER B N 1
ATOM 2254 C CA . SER B 1 86 ? 90.480 -3.132 47.604 1.00 2.68 143 SER B CA 1
ATOM 2255 C C . SER B 1 86 ? 91.234 -4.151 48.460 1.00 2.38 143 SER B C 1
ATOM 2256 O O . SER B 1 86 ? 90.725 -5.245 48.730 1.00 3.73 143 SER B O 1
ATOM 2259 N N . ASP B 1 87 ? 92.438 -3.803 48.865 1.00 2.00 144 ASP B N 1
ATOM 2260 C CA . ASP B 1 87 ? 93.206 -4.656 49.755 1.00 2.43 144 ASP B CA 1
ATOM 2261 C C . ASP B 1 87 ? 92.518 -4.854 51.090 1.00 2.11 144 ASP B C 1
ATOM 2262 O O . ASP B 1 87 ? 92.650 -5.895 51.688 1.00 2.00 144 ASP B O 1
ATOM 2267 N N . SER B 1 88 ? 91.764 -3.865 51.549 1.00 2.00 145 SER B N 1
ATOM 2268 C CA . SER B 1 88 ? 91.160 -3.936 52.872 1.00 2.62 145 SER B CA 1
ATOM 2269 C C . SER B 1 88 ? 89.752 -4.477 52.840 1.00 3.37 145 SER B C 1
ATOM 2270 O O . SER B 1 88 ? 89.249 -4.974 53.899 1.00 3.93 145 SER B O 1
ATOM 2273 N N . SER B 1 89 ? 89.118 -4.405 51.674 1.00 4.01 146 SER B N 1
ATOM 2274 C CA . SER B 1 89 ? 87.670 -4.569 51.587 1.00 5.29 146 SER B CA 1
ATOM 2275 C C . SER B 1 89 ? 87.230 -5.348 50.388 1.00 5.45 146 SER B C 1
ATOM 2276 O O . SER B 1 89 ? 87.643 -5.057 49.267 1.00 6.04 146 SER B O 1
ATOM 2279 N N . SER B 1 90 ? 86.340 -6.312 50.623 1.00 7.58 147 SER B N 1
ATOM 2280 C CA . SER B 1 90 ? 85.672 -7.012 49.550 1.00 7.59 147 SER B CA 1
ATOM 2281 C C . SER B 1 90 ? 84.173 -6.665 49.553 1.00 8.85 147 SER B C 1
ATOM 2282 O O . SER B 1 90 ? 83.679 -6.013 50.466 1.00 9.35 147 SER B O 1
ATOM 2285 N N . VAL B 1 91 ? 83.467 -7.060 48.510 1.00 8.85 148 VAL B N 1
ATOM 2286 C CA . VAL B 1 91 ? 82.037 -6.860 48.430 1.00 9.51 148 VAL B CA 1
ATOM 2287 C C . VAL B 1 91 ? 81.337 -8.196 48.199 1.00 9.58 148 VAL B C 1
ATOM 2288 O O . VAL B 1 91 ? 81.904 -9.116 47.645 1.00 9.90 148 VAL B O 1
ATOM 2292 N N . ILE B 1 92 ? 80.092 -8.259 48.621 1.00 8.44 149 ILE B N 1
ATOM 2293 C CA . ILE B 1 92 ? 79.241 -9.403 48.363 1.00 8.13 149 ILE B CA 1
ATOM 2294 C C . ILE B 1 92 ? 78.300 -9.046 47.213 1.00 9.01 149 ILE B C 1
ATOM 2295 O O . ILE B 1 92 ? 77.590 -8.035 47.247 1.00 10.73 149 ILE B O 1
ATOM 2300 N N . CYS B 1 93 ? 78.266 -9.931 46.235 1.00 9.17 150 CYS B N 1
ATOM 2301 C CA . CYS B 1 93 ? 77.460 -9.770 45.054 1.00 9.10 150 CYS B CA 1
ATOM 2302 C C . CYS B 1 93 ? 76.403 -10.827 45.145 1.00 9.74 150 CYS B C 1
ATOM 2303 O O . CYS B 1 93 ? 76.709 -12.025 45.210 1.00 10.41 150 CYS B O 1
ATOM 2306 N N . VAL B 1 94 ? 75.155 -10.382 45.174 1.00 9.11 151 VAL B N 1
ATOM 2307 C CA . VAL B 1 94 ? 74.010 -11.289 45.168 1.00 8.37 151 VAL B CA 1
ATOM 2308 C C . VAL B 1 94 ? 73.166 -11.163 43.905 1.00 7.07 151 VAL B C 1
ATOM 2309 O O . VAL B 1 94 ? 72.597 -10.106 43.624 1.00 8.25 151 VAL B O 1
ATOM 2313 N N . VAL B 1 95 ? 73.000 -12.276 43.205 1.00 6.77 152 VAL B N 1
ATOM 2314 C CA . VAL B 1 95 ? 72.250 -12.289 41.955 1.00 7.86 152 VAL B CA 1
ATOM 2315 C C . VAL B 1 95 ? 70.957 -13.073 42.221 1.00 7.79 152 VAL B C 1
ATOM 2316 O O . VAL B 1 95 ? 71.016 -14.240 42.567 1.00 5.19 152 VAL B O 1
ATOM 2320 N N . THR B 1 96 ? 69.821 -12.401 42.050 1.00 7.67 153 THR B N 1
ATOM 2321 C CA . THR B 1 96 ? 68.502 -12.988 42.251 1.00 7.79 153 THR B CA 1
ATOM 2322 C C . THR B 1 96 ? 67.795 -13.170 40.924 1.00 8.23 153 THR B C 1
ATOM 2323 O O . THR B 1 96 ? 67.629 -12.202 40.162 1.00 10.25 153 THR B O 1
ATOM 2327 N N . THR B 1 97 ? 67.406 -14.413 40.631 1.00 8.26 154 THR B N 1
ATOM 2328 C CA . THR B 1 97 ? 66.763 -14.702 39.393 1.00 8.63 154 THR B CA 1
ATOM 2329 C C . THR B 1 97 ? 65.375 -15.283 39.614 1.00 9.10 154 THR B C 1
ATOM 2330 O O . THR B 1 97 ? 65.208 -16.220 40.395 1.00 8.79 154 THR B O 1
ATOM 2334 N N A VAL B 1 98 ? 64.375 -14.724 38.919 0.50 9.50 155 VAL B N 1
ATOM 2335 N N B VAL B 1 98 ? 64.380 -14.697 38.953 0.50 9.47 155 VAL B N 1
ATOM 2336 C CA A VAL B 1 98 ? 63.033 -15.298 38.892 0.50 9.51 155 VAL B CA 1
ATOM 2337 C CA B VAL B 1 98 ? 63.076 -15.310 38.870 0.50 9.44 155 VAL B CA 1
ATOM 2338 C C A VAL B 1 98 ? 62.873 -16.014 37.548 0.50 10.17 155 VAL B C 1
ATOM 2339 C C B VAL B 1 98 ? 63.137 -16.164 37.626 0.50 10.00 155 VAL B C 1
ATOM 2340 O O A VAL B 1 98 ? 63.134 -15.438 36.484 0.50 9.84 155 VAL B O 1
ATOM 2341 O O B VAL B 1 98 ? 63.919 -15.884 36.717 0.50 9.72 155 VAL B O 1
ATOM 2348 N N . LEU B 1 99 ? 62.372 -17.246 37.599 1.00 10.90 156 LEU B N 1
ATOM 2349 C CA . LEU B 1 99 ? 62.519 -18.198 36.513 1.00 12.37 156 LEU B CA 1
ATOM 2350 C C . LEU B 1 99 ? 61.319 -18.237 35.571 1.00 14.67 156 LEU B C 1
ATOM 2351 O O . LEU B 1 99 ? 61.483 -18.570 34.391 1.00 17.31 156 LEU B O 1
ATOM 2356 N N . HIS B 1 100 ? 60.143 -17.846 36.057 1.00 14.42 157 HIS B N 1
ATOM 2357 C CA . HIS B 1 100 ? 58.934 -17.911 35.278 1.00 15.00 157 HIS B CA 1
ATOM 2358 C C . HIS B 1 100 ? 58.100 -16.658 35.481 1.00 15.45 157 HIS B C 1
ATOM 2359 O O . HIS B 1 100 ? 58.102 -16.098 36.576 1.00 17.44 157 HIS B O 1
ATOM 2366 N N . PRO B 1 101 ? 57.405 -16.210 34.423 1.00 14.76 158 PRO B N 1
ATOM 2367 C CA . PRO B 1 101 ? 57.263 -16.805 33.107 1.00 13.69 158 PRO B CA 1
ATOM 2368 C C . PRO B 1 101 ? 58.498 -16.810 32.233 1.00 13.03 158 PRO B C 1
ATOM 2369 O O . PRO B 1 101 ? 58.602 -17.665 31.329 1.00 12.35 158 PRO B O 1
ATOM 2373 N N A VAL B 1 102 ? 59.404 -15.867 32.508 0.50 12.35 159 VAL B N 1
ATOM 2374 N N B VAL B 1 102 ? 59.407 -15.860 32.444 0.50 12.23 159 VAL B N 1
ATOM 2375 C CA A VAL B 1 102 ? 60.667 -15.725 31.790 0.50 12.06 159 VAL B CA 1
ATOM 2376 C CA B VAL B 1 102 ? 60.706 -15.883 31.765 0.50 11.92 159 VAL B CA 1
ATOM 2377 C C A VAL B 1 102 ? 61.789 -15.485 32.817 0.50 11.25 159 VAL B C 1
ATOM 2378 C C B VAL B 1 102 ? 61.793 -15.470 32.755 0.50 11.14 159 VAL B C 1
ATOM 2379 O O A VAL B 1 102 ? 61.554 -14.806 33.816 0.50 11.28 159 VAL B O 1
ATOM 2380 O O B VAL B 1 102 ? 61.542 -14.658 33.645 0.50 11.25 159 VAL B O 1
ATOM 2387 N N . ALA B 1 103 ? 62.981 -16.057 32.598 1.00 11.13 160 ALA B N 1
ATOM 2388 C CA . ALA B 1 103 ? 64.129 -15.836 33.515 1.00 10.89 160 ALA B CA 1
ATOM 2389 C C . ALA B 1 103 ? 64.592 -14.382 33.526 1.00 10.76 160 ALA B C 1
ATOM 2390 O O . ALA B 1 103 ? 64.925 -13.824 32.474 1.00 9.91 160 ALA B O 1
ATOM 2392 N N . ASP B 1 104 ? 64.608 -13.748 34.703 1.00 9.92 161 ASP B N 1
ATOM 2393 C CA . ASP B 1 104 ? 65.061 -12.355 34.801 1.00 9.28 161 ASP B CA 1
ATOM 2394 C C . ASP B 1 104 ? 65.853 -12.141 36.079 1.00 8.17 161 ASP B C 1
ATOM 2395 O O . ASP B 1 104 ? 65.421 -12.597 37.168 1.00 9.49 161 ASP B O 1
ATOM 2400 N N . SER B 1 105 ? 66.977 -11.440 35.958 1.00 8.18 162 SER B N 1
ATOM 2401 C CA . SER B 1 105 ? 67.918 -11.319 37.078 1.00 8.06 162 SER B CA 1
ATOM 2402 C C . SER B 1 105 ? 68.113 -9.902 37.552 1.00 8.26 162 SER B C 1
ATOM 2403 O O . SER B 1 105 ? 68.055 -8.945 36.770 1.00 10.34 162 SER B O 1
ATOM 2406 N N . ARG B 1 106 ? 68.348 -9.771 38.848 1.00 6.92 163 ARG B N 1
ATOM 2407 C CA . ARG B 1 106 ? 68.863 -8.522 39.369 1.00 8.80 163 ARG B CA 1
ATOM 2408 C C . ARG B 1 106 ? 70.131 -8.793 40.144 1.00 8.45 163 ARG B C 1
ATOM 2409 O O . ARG B 1 106 ? 70.298 -9.868 40.675 1.00 8.68 163 ARG B O 1
ATOM 2417 N N . ILE B 1 107 ? 71.024 -7.805 40.203 1.00 8.90 164 ILE B N 1
ATOM 2418 C CA . ILE B 1 107 ? 72.293 -7.919 40.926 1.00 8.58 164 ILE B CA 1
ATOM 2419 C C . ILE B 1 107 ? 72.321 -6.817 41.959 1.00 9.21 164 ILE B C 1
ATOM 2420 O O . ILE B 1 107 ? 72.095 -5.650 41.637 1.00 9.78 164 ILE B O 1
ATOM 2425 N N . ASP B 1 108 ? 72.526 -7.216 43.211 1.00 7.32 165 ASP B N 1
ATOM 2426 C CA . ASP B 1 108 ? 72.679 -6.346 44.341 1.00 8.31 165 ASP B CA 1
ATOM 2427 C C . ASP B 1 108 ? 74.078 -6.578 44.903 1.00 8.28 165 ASP B C 1
ATOM 2428 O O . ASP B 1 108 ? 74.602 -7.690 44.847 1.00 8.09 165 ASP B O 1
ATOM 2433 N N . PHE B 1 109 ? 74.624 -5.530 45.524 1.00 8.81 166 PHE B N 1
ATOM 2434 C CA . PHE B 1 109 ? 75.929 -5.543 46.179 1.00 8.81 166 PHE B CA 1
ATOM 2435 C C . PHE B 1 109 ? 75.797 -5.083 47.626 1.00 8.79 166 PHE B C 1
ATOM 2436 O O . PHE B 1 109 ? 75.035 -4.158 47.917 1.00 7.13 166 PHE B O 1
ATOM 2444 N N . TYR B 1 110 ? 76.557 -5.724 48.514 1.00 7.64 167 TYR B N 1
ATOM 2445 C CA . TYR B 1 110 ? 76.637 -5.332 49.915 1.00 8.83 167 TYR B CA 1
ATOM 2446 C C . TYR B 1 110 ? 78.074 -5.251 50.361 1.00 8.59 167 TYR B C 1
ATOM 2447 O O . TYR B 1 110 ? 78.949 -5.818 49.706 1.00 8.61 167 TYR B O 1
ATOM 2456 N N . THR B 1 111 ? 78.330 -4.558 51.462 1.00 9.01 168 THR B N 1
ATOM 2457 C CA . THR B 1 111 ? 79.611 -4.739 52.165 1.00 8.99 168 THR B CA 1
ATOM 2458 C C . THR B 1 111 ? 79.661 -6.178 52.726 1.00 9.55 168 THR B C 1
ATOM 2459 O O . THR B 1 111 ? 78.637 -6.860 52.730 1.00 10.05 168 THR B O 1
ATOM 2463 N N . THR B 1 112 ? 80.819 -6.623 53.212 1.00 8.06 169 THR B N 1
ATOM 2464 C CA . THR B 1 112 ? 80.902 -7.965 53.816 1.00 8.20 169 THR B CA 1
ATOM 2465 C C . THR B 1 112 ? 80.192 -8.004 55.184 1.00 8.11 169 THR B C 1
ATOM 2466 O O . THR B 1 112 ? 79.983 -9.086 55.763 1.00 7.36 169 THR B O 1
ATOM 2470 N N . GLU B 1 113 ? 79.819 -6.806 55.647 1.00 7.57 170 GLU B N 1
ATOM 2471 C CA . GLU B 1 113 ? 78.941 -6.562 56.804 1.00 8.02 170 GLU B CA 1
ATOM 2472 C C . GLU B 1 113 ? 77.454 -6.299 56.459 1.00 8.15 170 GLU B C 1
ATOM 2473 O O . GLU B 1 113 ? 76.654 -5.866 57.318 1.00 9.69 170 GLU B O 1
ATOM 2479 N N . TRP B 1 114 ? 77.077 -6.637 55.252 1.00 8.52 171 TRP B N 1
ATOM 2480 C CA . TRP B 1 114 ? 75.687 -6.599 54.757 1.00 8.01 171 TRP B CA 1
ATOM 2481 C C . TRP B 1 114 ? 75.069 -5.200 54.656 1.00 8.43 171 TRP B C 1
ATOM 2482 O O . TRP B 1 114 ? 73.854 -5.040 54.637 1.00 10.46 171 TRP B O 1
ATOM 2493 N N . LYS B 1 115 ? 75.887 -4.174 54.534 1.00 9.00 172 LYS B N 1
ATOM 2494 C CA . LYS B 1 115 ? 75.303 -2.843 54.329 1.00 9.79 172 LYS B CA 1
ATOM 2495 C C . LYS B 1 115 ? 75.101 -2.725 52.828 1.00 8.96 172 LYS B C 1
ATOM 2496 O O . LYS B 1 115 ? 76.012 -2.990 52.078 1.00 9.75 172 LYS B O 1
ATOM 2502 N N . PRO B 1 116 ? 73.913 -2.328 52.381 1.00 9.57 173 PRO B N 1
ATOM 2503 C CA . PRO B 1 116 ? 73.731 -2.231 50.932 1.00 9.03 173 PRO B CA 1
ATOM 2504 C C . PRO B 1 116 ? 74.615 -1.143 50.314 1.00 8.79 173 PRO B C 1
ATOM 2505 O O . PRO B 1 116 ? 74.840 -0.087 50.929 1.00 7.33 173 PRO B O 1
ATOM 2509 N N . LEU B 1 117 ? 75.102 -1.432 49.114 1.00 8.11 174 LEU B N 1
ATOM 2510 C CA . LEU B 1 117 ? 75.948 -0.495 48.353 1.00 8.63 174 LEU B CA 1
ATOM 2511 C C . LEU B 1 117 ? 75.236 -0.120 47.061 1.00 9.53 174 LEU B C 1
ATOM 2512 O O . LEU B 1 117 ? 74.373 -0.886 46.588 1.00 11.32 174 LEU B O 1
ATOM 2517 N N . LYS B 1 118 ? 75.566 1.044 46.507 1.00 10.30 175 LYS B N 1
ATOM 2518 C CA . LYS B 1 118 ? 75.001 1.448 45.196 1.00 10.18 175 LYS B CA 1
ATOM 2519 C C . LYS B 1 118 ? 75.450 0.490 44.075 1.00 9.84 175 LYS B C 1
ATOM 2520 O O . LYS B 1 118 ? 76.630 0.428 43.738 1.00 10.26 175 LYS B O 1
ATOM 2526 N N . THR B 1 119 ? 74.485 -0.183 43.453 1.00 9.20 176 THR B N 1
ATOM 2527 C CA . THR B 1 119 ? 74.721 -1.132 42.391 1.00 9.58 176 THR B CA 1
ATOM 2528 C C . THR B 1 119 ? 75.598 -0.556 41.255 1.00 9.69 176 THR B C 1
ATOM 2529 O O . THR B 1 119 ? 76.481 -1.227 40.792 1.00 9.73 176 THR B O 1
ATOM 2533 N N . ASP B 1 120 ? 75.344 0.685 40.846 1.00 9.81 177 ASP B N 1
ATOM 2534 C CA . ASP B 1 120 ? 76.083 1.274 39.723 1.00 10.48 177 ASP B CA 1
ATOM 2535 C C . ASP B 1 120 ? 77.525 1.672 39.995 1.00 9.87 177 ASP B C 1
ATOM 2536 O O . ASP B 1 120 ? 78.243 2.085 39.062 1.00 10.30 177 ASP B O 1
ATOM 2541 N N . ARG B 1 121 ? 77.980 1.528 41.239 1.00 8.80 178 ARG B N 1
ATOM 2542 C CA . ARG B 1 121 ? 79.395 1.552 41.506 1.00 9.89 178 ARG B CA 1
ATOM 2543 C C . ARG B 1 121 ? 80.088 0.399 40.816 1.00 9.74 178 ARG B C 1
ATOM 2544 O O . ARG B 1 121 ? 81.251 0.507 40.440 1.00 9.64 178 ARG B O 1
ATOM 2552 N N . PHE B 1 122 ? 79.339 -0.687 40.621 1.00 9.76 179 PHE B N 1
ATOM 2553 C CA . PHE B 1 122 ? 79.902 -1.956 40.196 1.00 9.79 179 PHE B CA 1
ATOM 2554 C C . PHE B 1 122 ? 79.359 -2.493 38.894 1.00 9.51 179 PHE B C 1
ATOM 2555 O O . PHE B 1 122 ? 80.079 -3.143 38.203 1.00 10.96 179 PHE B O 1
ATOM 2563 N N . TRP B 1 123 ? 78.104 -2.204 38.581 1.00 9.47 180 TRP B N 1
ATOM 2564 C CA . TRP B 1 123 ? 77.352 -2.874 37.527 1.00 9.62 180 TRP B CA 1
ATOM 2565 C C . TRP B 1 123 ? 76.460 -1.919 36.794 1.00 10.56 180 TRP B C 1
ATOM 2566 O O . TRP B 1 123 ? 75.647 -1.220 37.421 1.00 9.38 180 TRP B O 1
ATOM 2577 N N A GLN B 1 124 ? 76.595 -1.916 35.470 0.50 11.08 181 GLN B N 1
ATOM 2578 N N B GLN B 1 124 ? 76.663 -1.815 35.478 0.50 10.78 181 GLN B N 1
ATOM 2579 C CA A GLN B 1 124 ? 75.841 -1.055 34.574 0.50 11.57 181 GLN B CA 1
ATOM 2580 C CA B GLN B 1 124 ? 75.792 -1.040 34.597 0.50 11.18 181 GLN B CA 1
ATOM 2581 C C A GLN B 1 124 ? 74.963 -1.993 33.747 0.50 11.55 181 GLN B C 1
ATOM 2582 C C B GLN B 1 124 ? 74.970 -2.064 33.836 0.50 11.41 181 GLN B C 1
ATOM 2583 O O A GLN B 1 124 ? 75.486 -2.690 32.877 0.50 12.06 181 GLN B O 1
ATOM 2584 O O B GLN B 1 124 ? 75.533 -2.889 33.109 0.50 12.21 181 GLN B O 1
ATOM 2595 N N . GLN B 1 125 ? 73.659 -2.038 34.022 1.00 11.97 182 GLN B N 1
ATOM 2596 C CA . GLN B 1 125 ? 72.749 -3.010 33.350 1.00 11.38 182 GLN B CA 1
ATOM 2597 C C . GLN B 1 125 ? 72.765 -2.769 31.809 1.00 11.50 182 GLN B C 1
ATOM 2598 O O . GLN B 1 125 ? 72.524 -1.648 31.355 1.00 10.73 182 GLN B O 1
ATOM 2604 N N . PRO B 1 126 ? 73.119 -3.794 30.996 1.00 10.94 183 PRO B N 1
ATOM 2605 C CA . PRO B 1 126 ? 73.103 -3.536 29.552 1.00 10.86 183 PRO B CA 1
ATOM 2606 C C . PRO B 1 126 ? 71.715 -3.171 29.004 1.00 11.16 183 PRO B C 1
ATOM 2607 O O . PRO B 1 126 ? 70.691 -3.551 29.615 1.00 10.38 183 PRO B O 1
ATOM 2611 N N A ARG B 1 127 ? 71.721 -2.412 27.903 0.50 11.27 184 ARG B N 1
ATOM 2612 N N B ARG B 1 127 ? 71.658 -2.379 27.932 0.50 10.97 184 ARG B N 1
ATOM 2613 C CA A ARG B 1 127 ? 70.545 -2.150 27.050 0.50 11.76 184 ARG B CA 1
ATOM 2614 C CA B ARG B 1 127 ? 70.384 -2.098 27.239 0.50 11.41 184 ARG B CA 1
ATOM 2615 C C A ARG B 1 127 ? 70.158 -3.359 26.248 0.50 10.89 184 ARG B C 1
ATOM 2616 C C B ARG B 1 127 ? 70.148 -3.200 26.196 0.50 10.37 184 ARG B C 1
ATOM 2617 O O A ARG B 1 127 ? 71.014 -4.194 25.966 0.50 10.20 184 ARG B O 1
ATOM 2618 O O B ARG B 1 127 ? 71.100 -3.788 25.704 0.50 8.77 184 ARG B O 1
ATOM 2633 N N . ILE B 1 128 ? 68.890 -3.458 25.832 1.00 10.86 185 ILE B N 1
ATOM 2634 C CA . ILE B 1 128 ? 68.548 -4.546 24.891 1.00 10.64 185 ILE B CA 1
ATOM 2635 C C . ILE B 1 128 ? 69.350 -4.374 23.566 1.00 11.04 185 ILE B C 1
ATOM 2636 O O . ILE B 1 128 ? 69.714 -5.341 22.905 1.00 10.99 185 ILE B O 1
ATOM 2641 N N . GLU B 1 129 ? 69.606 -3.116 23.209 1.00 12.29 186 GLU B N 1
ATOM 2642 C CA . GLU B 1 129 ? 70.410 -2.738 22.044 1.00 11.66 186 GLU B CA 1
ATOM 2643 C C . GLU B 1 129 ? 71.779 -3.389 22.004 1.00 12.06 186 GLU B C 1
ATOM 2644 O O . GLU B 1 129 ? 72.316 -3.652 20.903 1.00 12.57 186 GLU B O 1
ATOM 2650 N N . ASP B 1 130 ? 72.355 -3.609 23.193 1.00 11.93 187 ASP B N 1
ATOM 2651 C CA . ASP B 1 130 ? 73.636 -4.318 23.349 1.00 11.56 187 ASP B CA 1
ATOM 2652 C C . ASP B 1 130 ? 73.594 -5.759 22.820 1.00 11.01 187 ASP B C 1
ATOM 2653 O O . ASP B 1 130 ? 74.639 -6.350 22.568 1.00 10.44 187 ASP B O 1
ATOM 2658 N N . PHE B 1 131 ? 72.387 -6.302 22.632 1.00 10.82 188 PHE B N 1
ATOM 2659 C CA . PHE B 1 131 ? 72.213 -7.639 22.037 1.00 11.39 188 PHE B CA 1
ATOM 2660 C C . PHE B 1 131 ? 71.853 -7.670 20.560 1.00 11.59 188 PHE B C 1
ATOM 2661 O O . PHE B 1 131 ? 71.562 -8.747 20.011 1.00 10.83 188 PHE B O 1
ATOM 2669 N N . PHE B 1 132 ? 71.892 -6.509 19.908 1.00 11.70 189 PHE B N 1
ATOM 2670 C CA . PHE B 1 132 ? 71.545 -6.426 18.485 1.00 11.81 189 PHE B CA 1
ATOM 2671 C C . PHE B 1 132 ? 72.737 -6.844 17.633 1.00 11.70 189 PHE B C 1
ATOM 2672 O O . PHE B 1 132 ? 73.895 -6.607 17.987 1.00 10.31 189 PHE B O 1
ATOM 2680 N N . LEU B 1 133 ? 72.436 -7.411 16.476 1.00 11.28 190 LEU B N 1
ATOM 2681 C CA . LEU B 1 133 ? 73.467 -7.781 15.521 1.00 11.29 190 LEU B CA 1
ATOM 2682 C C . LEU B 1 133 ? 74.051 -6.496 14.962 1.00 12.01 190 LEU B C 1
ATOM 2683 O O . LEU B 1 133 ? 73.440 -5.416 15.061 1.00 12.10 190 LEU B O 1
ATOM 2688 N N . PRO B 1 134 ? 75.268 -6.583 14.421 1.00 12.22 191 PRO B N 1
ATOM 2689 C CA . PRO B 1 134 ? 75.874 -5.457 13.684 1.00 12.14 191 PRO B CA 1
ATOM 2690 C C . PRO B 1 134 ? 74.948 -4.931 12.601 1.00 12.57 191 PRO B C 1
ATOM 2691 O O . PRO B 1 134 ? 74.239 -5.725 11.963 1.00 13.57 191 PRO B O 1
ATOM 2695 N N . HIS B 1 135 ? 74.916 -3.609 12.429 1.00 12.15 192 HIS B N 1
ATOM 2696 C CA . HIS B 1 135 ? 74.136 -2.964 11.366 1.00 12.89 192 HIS B CA 1
ATOM 2697 C C . HIS B 1 135 ? 72.683 -3.332 11.444 1.00 13.31 192 HIS B C 1
ATOM 2698 O O . HIS B 1 135 ? 72.115 -3.830 10.489 1.00 14.99 192 HIS B O 1
ATOM 2705 N N . THR B 1 136 ? 72.092 -3.126 12.611 1.00 14.86 193 THR B N 1
ATOM 2706 C CA . THR B 1 136 ? 70.692 -3.396 12.786 1.00 14.20 193 THR B CA 1
ATOM 2707 C C . THR B 1 136 ? 69.959 -2.240 12.114 1.00 15.28 193 THR B C 1
ATOM 2708 O O . THR B 1 136 ? 70.229 -1.067 12.367 1.00 14.87 193 THR B O 1
ATOM 2712 N N . ASP B 1 137 ? 69.070 -2.604 11.190 1.00 15.47 194 ASP B N 1
ATOM 2713 C CA . ASP B 1 137 ? 68.291 -1.662 10.432 1.00 15.34 194 ASP B CA 1
ATOM 2714 C C . ASP B 1 137 ? 67.057 -1.321 11.268 1.00 14.42 194 ASP B C 1
ATOM 2715 O O . ASP B 1 137 ? 66.069 -2.036 11.237 1.00 13.63 194 ASP B O 1
ATOM 2720 N N . ARG B 1 138 ? 67.093 -0.190 11.952 1.00 15.26 195 ARG B N 1
ATOM 2721 C CA . ARG B 1 138 ? 65.947 0.243 12.754 1.00 16.63 195 ARG B CA 1
ATOM 2722 C C . ARG B 1 138 ? 64.712 0.725 11.941 1.00 16.47 195 ARG B C 1
ATOM 2723 O O . ARG B 1 138 ? 63.670 1.078 12.532 1.00 17.03 195 ARG B O 1
ATOM 2731 N N . GLN B 1 139 ? 64.796 0.683 10.614 1.00 15.37 196 GLN B N 1
ATOM 2732 C CA . GLN B 1 139 ? 63.655 0.989 9.756 1.00 15.92 196 GLN B CA 1
ATOM 2733 C C . GLN B 1 139 ? 63.037 -0.256 9.109 1.00 14.63 196 GLN B C 1
ATOM 2734 O O . GLN B 1 139 ? 62.077 -0.164 8.346 1.00 15.30 196 GLN B O 1
ATOM 2740 N N . SER B 1 140 ? 63.599 -1.418 9.424 1.00 14.46 197 SER B N 1
ATOM 2741 C CA . SER B 1 140 ? 63.163 -2.655 8.828 1.00 13.04 197 SER B CA 1
ATOM 2742 C C . SER B 1 140 ? 61.747 -2.972 9.264 1.00 13.20 197 SER B C 1
ATOM 2743 O O . SER B 1 140 ? 61.289 -2.565 10.358 1.00 12.99 197 SER B O 1
ATOM 2746 N N . TYR B 1 141 ? 61.034 -3.730 8.432 1.00 12.67 198 TYR B N 1
ATOM 2747 C CA . TYR B 1 141 ? 59.726 -4.204 8.858 1.00 12.01 198 TYR B CA 1
ATOM 2748 C C . TYR B 1 141 ? 59.814 -5.043 10.131 1.00 10.71 198 TYR B C 1
ATOM 2749 O O . TYR B 1 141 ? 58.982 -4.875 11.016 1.00 11.56 198 TYR B O 1
ATOM 2758 N N . ALA B 1 142 ? 60.833 -5.900 10.242 1.00 10.54 199 ALA B N 1
ATOM 2759 C CA . ALA B 1 142 ? 61.060 -6.735 11.446 1.00 10.26 199 ALA B CA 1
ATOM 2760 C C . ALA B 1 142 ? 61.243 -5.926 12.738 1.00 10.17 199 ALA B C 1
ATOM 2761 O O . ALA B 1 142 ? 60.585 -6.211 13.763 1.00 9.52 199 ALA B O 1
ATOM 2763 N N . TYR B 1 143 ? 62.091 -4.90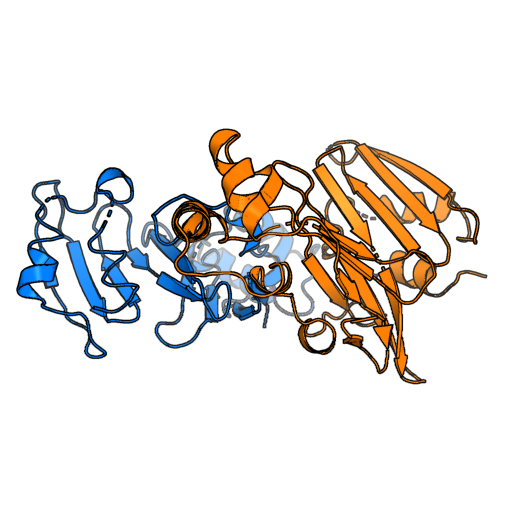7 12.690 1.00 9.20 200 TYR B N 1
ATOM 2764 C CA . TYR B 1 143 ? 62.385 -4.111 13.855 1.00 10.65 200 TYR B CA 1
ATOM 2765 C C . TYR B 1 143 ? 61.160 -3.320 14.313 1.00 9.89 200 TYR B C 1
ATOM 2766 O O . TYR B 1 143 ? 60.875 -3.245 15.477 1.00 12.27 200 TYR B O 1
ATOM 2775 N N . GLN B 1 144 ? 60.423 -2.763 13.363 1.00 10.24 201 GLN B N 1
ATOM 2776 C CA . GLN B 1 144 ? 59.234 -1.992 13.636 1.00 10.80 201 GLN B CA 1
ATOM 2777 C C . GLN B 1 144 ? 58.215 -2.878 14.373 1.00 10.89 201 GLN B C 1
ATOM 2778 O O . GLN B 1 144 ? 57.599 -2.471 15.345 1.00 9.63 201 GLN B O 1
ATOM 2784 N N . ALA B 1 145 ? 58.090 -4.127 13.943 1.00 10.93 202 ALA B N 1
ATOM 2785 C CA . ALA B 1 145 ? 57.097 -5.052 14.489 1.00 10.17 202 ALA B CA 1
ATOM 2786 C C . ALA B 1 145 ? 57.445 -5.481 15.879 1.00 11.03 202 ALA B C 1
ATOM 2787 O O . ALA B 1 145 ? 56.569 -5.733 16.730 1.00 11.34 202 ALA B O 1
ATOM 2789 N N . ILE B 1 146 ? 58.735 -5.622 16.129 1.00 10.28 203 ILE B N 1
ATOM 2790 C CA . ILE B 1 146 ? 59.175 -6.192 17.387 1.00 9.68 203 ILE B CA 1
ATOM 2791 C C . ILE B 1 146 ? 59.422 -5.112 18.406 1.00 9.65 203 ILE B C 1
ATOM 2792 O O . ILE B 1 146 ? 59.414 -5.420 19.582 1.00 9.48 203 ILE B O 1
ATOM 2797 N N . TYR B 1 147 ? 59.584 -3.847 17.976 1.00 9.19 204 TYR B N 1
ATOM 2798 C CA . TYR B 1 147 ? 60.034 -2.766 18.862 1.00 10.17 204 TYR B CA 1
ATOM 2799 C C . TYR B 1 147 ? 59.402 -2.713 20.267 1.00 10.41 204 TYR B C 1
ATOM 2800 O O . TYR B 1 147 ? 60.115 -2.693 21.267 1.00 11.60 204 TYR B O 1
ATOM 2809 N N . ALA B 1 148 ? 58.072 -2.621 20.346 1.00 10.13 205 ALA B N 1
ATOM 2810 C CA . ALA B 1 148 ? 57.401 -2.448 21.635 1.00 10.24 205 ALA B CA 1
ATOM 2811 C C . ALA B 1 148 ? 57.638 -3.664 22.547 1.00 10.32 205 ALA B C 1
ATOM 2812 O O . ALA B 1 148 ? 57.629 -3.525 23.781 1.00 9.97 205 ALA B O 1
ATOM 2814 N N . SER B 1 149 ? 57.849 -4.832 21.937 1.00 9.79 206 SER B N 1
ATOM 2815 C CA . SER B 1 149 ? 58.106 -6.071 22.682 1.00 9.67 206 SER B CA 1
ATOM 2816 C C . SER B 1 149 ? 59.521 -6.129 23.308 1.00 9.35 206 SER B C 1
ATOM 2817 O O . SER B 1 149 ? 59.851 -7.090 24.075 1.00 8.77 206 SER B O 1
ATOM 2820 N N . LEU B 1 150 ? 60.361 -5.156 22.980 1.00 8.31 207 LEU B N 1
ATOM 2821 C CA . LEU B 1 150 ? 61.716 -5.073 23.535 1.00 8.81 207 LEU B CA 1
ATOM 2822 C C . LEU B 1 150 ? 61.743 -4.453 24.931 1.00 9.23 207 LEU B C 1
ATOM 2823 O O . LEU B 1 150 ? 62.767 -4.520 25.599 1.00 10.06 207 LEU B O 1
ATOM 2828 N N . THR B 1 151 ? 60.625 -3.873 25.357 1.00 9.58 208 THR B N 1
ATOM 2829 C CA . THR B 1 151 ? 60.494 -3.200 26.649 1.00 9.48 208 THR B CA 1
ATOM 2830 C C . THR B 1 151 ? 59.241 -3.681 27.380 1.00 10.00 208 THR B C 1
ATOM 2831 O O . THR B 1 151 ? 58.153 -3.625 26.812 1.00 9.52 208 THR B O 1
ATOM 2835 N N . PRO B 1 152 ? 59.389 -4.152 28.634 1.00 10.01 209 PRO B N 1
ATOM 2836 C CA . PRO B 1 152 ? 60.634 -4.344 29.382 1.00 9.42 209 PRO B CA 1
ATOM 2837 C C . PRO B 1 152 ? 61.520 -5.402 28.728 1.00 10.65 209 PRO B C 1
ATOM 2838 O O . PRO B 1 152 ? 61.027 -6.321 28.087 1.00 10.18 209 PRO B O 1
ATOM 2842 N N . SER B 1 153 ? 62.821 -5.283 28.863 1.00 10.85 210 SER B N 1
ATOM 2843 C CA . SER B 1 153 ? 63.628 -6.427 28.506 1.00 12.33 210 SER B CA 1
ATOM 2844 C C . SER B 1 153 ? 63.711 -7.370 29.718 1.00 12.20 210 SER B C 1
ATOM 2845 O O . SER B 1 153 ? 63.323 -7.017 30.860 1.00 12.40 210 SER B O 1
ATOM 2848 N N . TYR B 1 154 ? 64.165 -8.565 29.435 1.00 10.56 211 TYR B N 1
ATOM 2849 C CA . TYR B 1 154 ? 64.379 -9.569 30.426 1.00 10.14 211 TYR B CA 1
ATOM 2850 C C . TYR B 1 154 ? 65.736 -10.111 30.103 1.00 9.12 211 TYR B C 1
ATOM 2851 O O . TYR B 1 154 ? 66.093 -10.218 28.928 1.00 9.89 211 TYR B O 1
ATOM 2868 N N . GLN B 1 156 ? 68.882 -12.751 31.929 1.00 10.07 213 GLN B N 1
ATOM 2869 C CA . GLN B 1 156 ? 69.301 -13.719 32.925 1.00 8.70 213 GLN B CA 1
ATOM 2870 C C . GLN B 1 156 ? 70.832 -13.655 33.066 1.00 9.16 213 GLN B C 1
ATOM 2871 O O . GLN B 1 156 ? 71.574 -13.681 32.057 1.00 8.22 213 GLN B O 1
ATOM 2877 N N . VAL B 1 157 ? 71.269 -13.554 34.327 1.00 8.77 214 VAL B N 1
ATOM 2878 C CA . VAL B 1 157 ? 72.657 -13.440 34.705 1.00 9.05 214 VAL B CA 1
ATOM 2879 C C . VAL B 1 157 ? 73.148 -14.747 35.339 1.00 8.85 214 VAL B C 1
ATOM 2880 O O . VAL B 1 157 ? 72.504 -15.311 36.234 1.00 8.46 214 VAL B O 1
ATOM 2884 N N . SER B 1 158 ? 74.325 -15.163 34.899 1.00 10.19 215 SER B N 1
ATOM 2885 C CA . SER B 1 158 ? 75.066 -16.264 35.492 1.00 9.43 215 SER B CA 1
ATOM 2886 C C . SER B 1 158 ? 76.454 -15.737 35.902 1.00 9.38 215 SER B C 1
ATOM 2887 O O . SER B 1 158 ? 77.293 -15.422 35.050 1.00 9.22 215 SER B O 1
ATOM 2890 N N . LEU B 1 159 ? 76.647 -15.591 37.216 1.00 9.19 216 LEU B N 1
ATOM 2891 C CA . LEU B 1 159 ? 77.930 -15.210 37.785 1.00 9.82 216 LEU B CA 1
ATOM 2892 C C . LEU B 1 159 ? 78.725 -16.501 37.975 1.00 9.99 216 LEU B C 1
ATOM 2893 O O . LEU B 1 159 ? 78.191 -17.499 38.509 1.00 8.38 216 LEU B O 1
ATOM 2898 N N . SER B 1 160 ? 79.996 -16.502 37.565 1.00 10.05 217 SER B N 1
ATOM 2899 C CA . SER B 1 160 ? 80.795 -17.728 37.598 1.00 10.66 217 SER B CA 1
ATOM 2900 C C . SER B 1 160 ? 81.027 -18.195 39.033 1.00 10.22 217 SER B C 1
ATOM 2901 O O . SER B 1 160 ? 81.096 -17.377 39.961 1.00 8.69 217 SER B O 1
ATOM 2904 N N . GLU B 1 161 ? 81.201 -19.495 39.216 1.00 9.98 218 GLU B N 1
ATOM 2905 C CA . GLU B 1 161 ? 81.416 -20.014 40.568 1.00 11.74 218 GLU B CA 1
ATOM 2906 C C . GLU B 1 161 ? 82.820 -19.697 41.067 1.00 12.72 218 GLU B C 1
ATOM 2907 O O . GLU B 1 161 ? 83.021 -19.427 42.254 1.00 13.28 218 GLU B O 1
ATOM 2913 N N . GLU B 1 162 ? 83.807 -19.732 40.171 1.00 13.12 219 GLU B N 1
ATOM 2914 C CA . GLU B 1 162 ? 85.181 -19.421 40.597 1.00 14.69 219 GLU B CA 1
ATOM 2915 C C . GLU B 1 162 ? 85.797 -18.260 39.850 1.00 14.61 219 GLU B C 1
ATOM 2916 O O . GLU B 1 162 ? 86.484 -17.411 40.438 1.00 17.43 219 GLU B O 1
ATOM 2922 N N . SER B 1 163 ? 85.637 -18.249 38.546 1.00 13.40 220 SER B N 1
ATOM 2923 C CA . SER B 1 163 ? 86.252 -17.211 37.738 1.00 12.95 220 SER B CA 1
ATOM 2924 C C . SER B 1 163 ? 85.627 -15.861 38.091 1.00 12.47 220 SER B C 1
ATOM 2925 O O . SER B 1 163 ? 84.500 -15.812 38.573 1.00 11.75 220 SER B O 1
ATOM 2928 N N . ASP B 1 164 ? 86.373 -14.775 37.874 1.00 10.68 221 ASP B N 1
ATOM 2929 C CA . ASP B 1 164 ? 85.894 -13.427 38.177 1.00 10.61 221 ASP B CA 1
ATOM 2930 C C . ASP B 1 164 ? 85.160 -12.863 36.931 1.00 9.90 221 ASP B C 1
ATOM 2931 O O . ASP B 1 164 ? 85.567 -11.880 36.293 1.00 7.77 221 ASP B O 1
ATOM 2936 N N . THR B 1 165 ? 84.089 -13.549 36.569 1.00 8.21 222 THR B N 1
ATOM 2937 C CA . THR B 1 165 ? 83.363 -13.271 35.324 1.00 8.32 222 THR B CA 1
ATOM 2938 C C . THR B 1 165 ? 81.907 -13.612 35.489 1.00 6.80 222 THR B C 1
ATOM 2939 O O . THR B 1 165 ? 81.548 -14.404 36.344 1.00 6.79 222 THR B O 1
ATOM 2943 N N . LEU B 1 166 ? 81.078 -12.969 34.675 1.00 6.75 223 LEU B N 1
ATOM 2944 C CA . LEU B 1 166 ? 79.664 -13.277 34.573 1.00 7.63 223 LEU B CA 1
ATOM 2945 C C . LEU B 1 166 ? 79.197 -13.222 33.117 1.00 7.09 223 LEU B C 1
ATOM 2946 O O . LEU B 1 166 ? 79.837 -12.606 32.257 1.00 6.76 223 LEU B O 1
ATOM 2951 N N . SER B 1 167 ? 78.100 -13.906 32.843 1.00 7.21 224 SER B N 1
ATOM 2952 C CA . SER B 1 167 ? 77.484 -13.890 31.518 1.00 8.17 224 SER B CA 1
ATOM 2953 C C . SER B 1 167 ? 76.039 -13.414 31.713 1.00 7.22 224 SER B C 1
ATOM 2954 O O . SER B 1 167 ? 75.401 -13.685 32.718 1.00 8.99 224 SER B O 1
ATOM 2957 N N . ILE B 1 168 ? 75.551 -12.677 30.727 1.00 7.52 225 ILE B N 1
ATOM 2958 C CA . ILE B 1 168 ? 74.204 -12.180 30.721 1.00 6.49 225 ILE B CA 1
ATOM 2959 C C . ILE B 1 168 ? 73.605 -12.440 29.325 1.00 7.83 225 ILE B C 1
ATOM 2960 O O . ILE B 1 168 ? 74.167 -12.068 28.322 1.00 7.14 225 ILE B O 1
ATOM 2965 N N . ARG B 1 169 ? 72.431 -13.068 29.312 1.00 8.06 226 ARG B N 1
ATOM 2966 C CA . ARG B 1 169 ? 71.693 -13.386 28.113 1.00 8.67 226 ARG B CA 1
ATOM 2967 C C . ARG B 1 169 ? 70.304 -12.722 28.091 1.00 9.18 226 ARG B C 1
ATOM 2968 O O . ARG B 1 169 ? 69.578 -12.747 29.087 1.00 10.85 226 ARG B O 1
ATOM 2976 N N . GLN B 1 170 ? 69.909 -12.224 26.943 1.00 8.84 227 GLN B N 1
ATOM 2977 C CA . GLN B 1 170 ? 68.587 -11.595 26.842 1.00 8.53 227 GLN B CA 1
ATOM 2978 C C . GLN B 1 170 ? 67.598 -12.744 26.776 1.00 8.48 227 GLN B C 1
ATOM 2979 O O . GLN B 1 170 ? 67.834 -13.725 26.058 1.00 10.23 227 GLN B O 1
ATOM 2985 N N . THR B 1 171 ? 66.508 -12.638 27.523 1.00 8.66 228 THR B N 1
ATOM 2986 C CA . THR B 1 171 ? 65.449 -13.649 27.451 1.00 9.30 228 THR B CA 1
ATOM 2987 C C . THR B 1 171 ? 64.140 -13.104 26.827 1.00 9.81 228 THR B C 1
ATOM 2988 O O . THR B 1 171 ? 63.057 -13.702 26.924 1.00 8.60 228 THR B O 1
ATOM 2992 N N . VAL B 1 172 ? 64.265 -11.985 26.122 1.00 11.22 229 VAL B N 1
ATOM 2993 C CA . VAL B 1 172 ? 63.145 -11.444 25.356 1.00 11.85 229 VAL B CA 1
ATOM 2994 C C . VAL B 1 172 ? 62.643 -12.393 24.246 1.00 11.91 229 VAL B C 1
ATOM 2995 O O . VAL B 1 172 ? 61.452 -12.625 24.092 1.00 13.12 229 VAL B O 1
ATOM 2999 N N . THR B 1 173 ? 63.552 -12.912 23.418 1.00 13.11 230 THR B N 1
ATOM 3000 C CA . THR B 1 173 ? 63.139 -13.744 22.309 1.00 12.23 230 THR B CA 1
ATOM 3001 C C . THR B 1 173 ? 62.133 -14.799 22.708 1.00 13.34 230 THR B C 1
ATOM 3002 O O . THR B 1 173 ? 61.198 -15.054 21.960 1.00 14.07 230 THR B O 1
ATOM 3006 N N . GLU B 1 174 ? 62.345 -15.427 23.865 1.00 13.28 231 GLU B N 1
ATOM 3007 C CA . GLU B 1 174 ? 61.484 -16.514 24.315 1.00 14.04 231 GLU B CA 1
ATOM 3008 C C . GLU B 1 174 ? 60.058 -16.113 24.645 1.00 13.79 231 GLU B C 1
ATOM 3009 O O . GLU B 1 174 ? 59.156 -16.958 24.631 1.00 13.93 231 GLU B O 1
ATOM 3015 N N . THR B 1 175 ? 59.863 -14.847 24.993 1.00 13.78 232 THR B N 1
ATOM 3016 C CA . THR B 1 175 ? 58.558 -14.327 25.385 1.00 13.66 232 THR B CA 1
ATOM 3017 C C . THR B 1 175 ? 57.689 -14.026 24.166 1.00 13.57 232 THR B C 1
ATOM 3018 O O . THR B 1 175 ? 56.483 -13.835 24.310 1.00 13.36 232 THR B O 1
ATOM 3022 N N . LEU B 1 176 ? 58.296 -13.968 22.981 1.00 13.01 233 LEU B N 1
ATOM 3023 C CA . LEU B 1 176 ? 57.623 -13.504 21.769 1.00 13.97 233 LEU B CA 1
ATOM 3024 C C . LEU B 1 176 ? 56.654 -14.531 21.215 1.00 14.27 233 LEU B C 1
ATOM 3025 O O . LEU B 1 176 ? 56.785 -15.720 21.510 1.00 13.79 233 LEU B O 1
ATOM 3030 N N . ALA B 1 177 ? 55.707 -14.073 20.389 1.00 14.16 234 ALA B N 1
ATOM 3031 C CA . ALA B 1 177 ? 54.813 -14.988 19.679 1.00 14.04 234 ALA B CA 1
ATOM 3032 C C . ALA B 1 177 ? 55.602 -15.756 18.644 1.00 14.49 234 ALA B C 1
ATOM 3033 O O . ALA B 1 177 ? 56.639 -15.298 18.162 1.00 13.61 234 ALA B O 1
ATOM 3035 N N . GLU B 1 178 ? 55.098 -16.929 18.269 1.00 14.32 235 GLU B N 1
ATOM 3036 C CA . GLU B 1 178 ? 55.814 -17.759 17.328 1.00 15.12 235 GLU B CA 1
ATOM 3037 C C . GLU B 1 178 ? 56.023 -17.000 16.012 1.00 14.74 235 GLU B C 1
ATOM 3038 O O . GLU B 1 178 ? 57.091 -17.052 15.427 1.00 14.94 235 GLU B O 1
ATOM 3044 N N . GLU B 1 179 ? 55.010 -16.259 15.582 1.00 14.65 236 GLU B N 1
ATOM 3045 C CA . GLU B 1 179 ? 55.113 -15.422 14.371 1.00 15.04 236 GLU B CA 1
ATOM 3046 C C . GLU B 1 179 ? 56.113 -14.257 14.532 1.00 14.65 236 GLU B C 1
ATOM 3047 O O . GLU B 1 179 ? 56.625 -13.726 13.545 1.00 14.78 236 GLU B O 1
ATOM 3053 N N . GLU B 1 180 ? 56.399 -13.868 15.766 1.00 13.44 237 GLU B N 1
ATOM 3054 C CA . GLU B 1 180 ? 57.319 -12.760 16.009 1.00 13.22 237 GLU B CA 1
ATOM 3055 C C . GLU B 1 180 ? 58.783 -13.202 15.998 1.00 12.46 237 GLU B C 1
ATOM 3056 O O . GLU B 1 180 ? 59.698 -12.436 15.651 1.00 11.34 237 GLU B O 1
ATOM 3062 N N . LYS B 1 181 ? 59.012 -14.440 16.394 1.00 12.81 238 LYS B N 1
ATOM 3063 C CA . LYS B 1 181 ? 60.370 -14.946 16.473 1.00 14.07 238 LYS B CA 1
ATOM 3064 C C . LYS B 1 181 ? 61.221 -14.801 15.199 1.00 13.95 238 LYS B C 1
ATOM 3065 O O . LYS B 1 181 ? 62.311 -14.262 15.251 1.00 14.32 238 LYS B O 1
ATOM 3071 N N . PRO B 1 182 ? 60.742 -15.260 14.049 1.00 14.69 239 PRO B N 1
ATOM 3072 C CA . PRO B 1 182 ? 61.509 -14.986 12.804 1.00 14.35 239 PRO B CA 1
ATOM 3073 C C . PRO B 1 182 ? 61.867 -13.493 12.546 1.00 14.61 239 PRO B C 1
ATOM 3074 O O . PRO B 1 182 ? 62.905 -13.183 11.963 1.00 14.10 239 PRO B O 1
ATOM 3078 N N . LEU B 1 183 ? 61.014 -12.583 12.991 1.00 13.45 240 LEU B N 1
ATOM 3079 C CA . LEU B 1 183 ? 61.242 -11.176 12.770 1.00 13.45 240 LEU B CA 1
ATOM 3080 C C . LEU B 1 183 ? 62.381 -10.743 13.681 1.00 13.58 240 LEU B C 1
ATOM 3081 O O . LEU B 1 183 ? 63.347 -10.111 13.250 1.00 12.08 240 LEU B O 1
ATOM 3086 N N . ALA B 1 184 ? 62.243 -11.098 14.942 1.00 14.15 241 ALA B N 1
ATOM 3087 C CA . ALA B 1 184 ? 63.236 -10.784 15.960 1.00 13.09 241 ALA B CA 1
ATOM 3088 C C . ALA B 1 184 ? 64.635 -11.353 15.639 1.00 13.53 241 ALA B C 1
ATOM 3089 O O . ALA B 1 184 ? 65.670 -10.724 15.926 1.00 13.73 241 ALA B O 1
ATOM 3091 N N . ALA B 1 185 ? 64.662 -12.504 14.984 1.00 14.00 242 ALA B N 1
ATOM 3092 C CA . ALA B 1 185 ? 65.944 -13.153 14.656 1.00 13.83 242 ALA B CA 1
ATOM 3093 C C . ALA B 1 185 ? 66.800 -12.338 13.661 1.00 13.73 242 ALA B C 1
ATOM 3094 O O . ALA B 1 185 ? 68.031 -12.473 13.653 1.00 13.78 242 ALA B O 1
ATOM 3096 N N . ILE B 1 186 ? 66.155 -11.463 12.878 1.00 14.49 243 ILE B N 1
ATOM 3097 C CA . ILE B 1 186 ? 66.857 -10.630 11.873 1.00 14.18 243 ILE B CA 1
ATOM 3098 C C . ILE B 1 186 ? 67.895 -9.725 12.557 1.00 14.34 243 ILE B C 1
ATOM 3099 O O . ILE B 1 186 ? 68.930 -9.399 11.945 1.00 13.84 243 ILE B O 1
ATOM 3104 N N . PHE B 1 187 ? 67.641 -9.369 13.824 1.00 13.27 244 PHE B N 1
ATOM 3105 C CA . PHE B 1 187 ? 68.469 -8.367 14.543 1.00 13.43 244 PHE B CA 1
ATOM 3106 C C . PHE B 1 187 ? 68.800 -8.610 16.032 1.00 14.05 244 PHE B C 1
ATOM 3107 O O . PHE B 1 187 ? 69.738 -7.984 16.567 1.00 14.54 244 PHE B O 1
ATOM 3115 N N . LEU B 1 188 ? 68.009 -9.437 16.725 1.00 13.88 245 LEU B N 1
ATOM 3116 C CA . LEU B 1 188 ? 68.222 -9.713 18.148 1.00 13.92 245 LEU B CA 1
ATOM 3117 C C . LEU B 1 188 ? 68.963 -11.047 18.301 1.00 13.91 245 LEU B C 1
ATOM 3118 O O . LEU B 1 188 ? 68.452 -12.118 17.904 1.00 15.17 245 LEU B O 1
ATOM 3123 N N . SER B 1 189 ? 70.162 -10.990 18.835 1.00 13.91 246 SER B N 1
ATOM 3124 C CA . SER B 1 189 ? 71.015 -12.176 18.967 1.00 13.53 246 SER B CA 1
ATOM 3125 C C . SER B 1 189 ? 70.794 -12.933 20.302 1.00 12.52 246 SER B C 1
ATOM 3126 O O . SER B 1 189 ? 70.632 -12.310 21.344 1.00 13.05 246 SER B O 1
ATOM 3129 N N . PRO B 1 190 ? 70.826 -14.271 20.260 1.00 12.42 247 PRO B N 1
ATOM 3130 C CA . PRO B 1 190 ? 70.745 -15.078 21.459 1.00 12.60 247 PRO B CA 1
ATOM 3131 C C . PRO B 1 190 ? 72.057 -15.170 22.217 1.00 12.44 247 PRO B C 1
ATOM 3132 O O . PRO B 1 190 ? 72.100 -15.764 23.301 1.00 13.27 247 PRO B O 1
ATOM 3136 N N . GLU B 1 191 ? 73.154 -14.671 21.666 1.00 11.94 248 GLU B N 1
ATOM 3137 C CA . GLU B 1 191 ? 74.440 -14.921 22.316 1.00 11.13 248 GLU B CA 1
ATOM 3138 C C . GLU B 1 191 ? 74.557 -14.092 23.595 1.00 10.40 248 GLU B C 1
ATOM 3139 O O . GLU B 1 191 ? 74.198 -12.914 23.615 1.00 10.17 248 GLU B O 1
ATOM 3145 N N . PRO B 1 192 ? 74.963 -14.737 24.695 1.00 10.06 249 PRO B N 1
ATOM 3146 C CA . PRO B 1 192 ? 75.313 -13.988 25.914 1.00 9.51 249 PRO B CA 1
ATOM 3147 C C . PRO B 1 192 ? 76.476 -12.988 25.791 1.00 9.36 249 PRO B C 1
ATOM 3148 O O . PRO B 1 192 ? 77.402 -13.167 24.990 1.00 9.70 249 PRO B O 1
ATOM 3152 N N . LEU B 1 193 ? 76.416 -11.958 26.622 1.00 9.40 250 LEU B N 1
ATOM 3153 C CA . LEU B 1 193 ? 77.471 -10.991 26.815 1.00 8.44 250 LEU B CA 1
ATOM 3154 C C . LEU B 1 193 ? 78.241 -11.383 28.064 1.00 8.10 250 LEU B C 1
ATOM 3155 O O . LEU B 1 193 ? 77.654 -11.801 29.055 1.00 7.21 250 LEU B O 1
ATOM 3160 N N . VAL B 1 194 ? 79.560 -11.266 27.990 1.00 7.06 251 VAL B N 1
ATOM 3161 C CA . VAL B 1 194 ? 80.437 -11.640 29.058 1.00 7.48 251 VAL B CA 1
ATOM 3162 C C . VAL B 1 194 ? 80.988 -10.357 29.677 1.00 7.89 251 VAL B C 1
ATOM 3163 O O . VAL B 1 194 ? 81.375 -9.423 28.974 1.00 7.43 251 VAL B O 1
ATOM 3167 N N . TYR B 1 195 ? 81.066 -10.360 31.007 1.00 8.77 252 TYR B N 1
ATOM 3168 C CA . TYR B 1 195 ? 81.716 -9.314 31.775 1.00 8.27 252 TYR B CA 1
ATOM 3169 C C . TYR B 1 195 ? 82.804 -9.920 32.667 1.00 8.72 252 TYR B C 1
ATOM 3170 O O . TYR B 1 195 ? 82.664 -11.040 33.133 1.00 9.52 252 TYR B O 1
ATOM 3179 N N A ARG B 1 196 ? 83.833 -9.125 32.938 0.50 8.80 253 ARG B N 1
ATOM 3180 N N B ARG B 1 196 ? 83.922 -9.202 32.841 0.50 8.70 253 ARG B N 1
ATOM 3181 C CA A ARG B 1 196 ? 84.947 -9.509 33.773 0.50 9.51 253 ARG B CA 1
ATOM 3182 C CA B ARG B 1 196 ? 84.972 -9.562 33.808 0.50 9.22 253 ARG B CA 1
ATOM 3183 C C A ARG B 1 196 ? 84.980 -8.594 35.012 0.50 8.99 253 ARG B C 1
ATOM 3184 C C B ARG B 1 196 ? 84.902 -8.617 35.018 0.50 8.81 253 ARG B C 1
ATOM 3185 O O A ARG B 1 196 ? 84.939 -7.372 34.878 0.50 9.14 253 ARG B O 1
ATOM 3186 O O B ARG B 1 196 ? 84.701 -7.419 34.876 0.50 9.05 253 ARG B O 1
ATOM 3201 N N . TRP B 1 197 ? 85.062 -9.181 36.204 1.00 8.76 254 TRP B N 1
ATOM 3202 C CA . TRP B 1 197 ? 85.264 -8.408 37.415 1.00 8.83 254 TRP B CA 1
ATOM 3203 C C . TRP B 1 197 ? 86.705 -7.971 37.360 1.00 9.59 254 TRP B C 1
ATOM 3204 O O . TRP B 1 197 ? 87.604 -8.818 37.417 1.00 9.38 254 TRP B O 1
ATOM 3215 N N . GLN B 1 198 ? 86.912 -6.669 37.168 1.00 10.06 255 GLN B N 1
ATOM 3216 C CA . GLN B 1 198 ? 88.241 -6.092 37.110 1.00 10.28 255 GLN B CA 1
ATOM 3217 C C . GLN B 1 198 ? 88.137 -4.653 37.609 1.00 9.05 255 GLN B C 1
ATOM 3218 O O . GLN B 1 198 ? 87.145 -3.971 37.365 1.00 7.31 255 GLN B O 1
ATOM 3224 N N A SER B 1 199 ? 89.160 -4.201 38.317 0.50 9.05 256 SER B N 1
ATOM 3225 N N B SER B 1 199 ? 89.159 -4.182 38.307 0.50 9.02 256 SER B N 1
ATOM 3226 C CA A SER B 1 199 ? 89.223 -2.813 38.725 0.50 9.01 256 SER B CA 1
ATOM 3227 C CA B SER B 1 199 ? 89.205 -2.783 38.719 0.50 8.96 256 SER B CA 1
ATOM 3228 C C A SER B 1 199 ? 87.945 -2.434 39.488 0.50 8.95 256 SER B C 1
ATOM 3229 C C B SER B 1 199 ? 87.979 -2.400 39.550 0.50 8.97 256 SER B C 1
ATOM 3230 O O A SER B 1 199 ? 87.388 -1.359 39.283 0.50 9.10 256 SER B O 1
ATOM 3231 O O B SER B 1 199 ? 87.505 -1.266 39.479 0.50 9.26 256 SER B O 1
ATOM 3236 N N . GLY B 1 200 ? 87.474 -3.343 40.343 1.00 8.59 257 GLY B N 1
ATOM 3237 C CA . GLY B 1 200 ? 86.351 -3.068 41.259 1.00 8.69 257 GLY B CA 1
ATOM 3238 C C . GLY B 1 200 ? 84.967 -2.895 40.619 1.00 7.92 257 GLY B C 1
ATOM 3239 O O . GLY B 1 200 ? 84.052 -2.311 41.227 1.00 8.31 257 GLY B O 1
ATOM 3240 N N . ARG B 1 201 ? 84.812 -3.410 39.401 1.00 7.65 258 ARG B N 1
ATOM 3241 C CA . ARG B 1 201 ? 83.521 -3.428 38.726 1.00 8.56 258 ARG B CA 1
ATOM 3242 C C . ARG B 1 201 ? 83.488 -4.518 37.630 1.00 8.32 258 ARG B C 1
ATOM 3243 O O . ARG B 1 201 ? 84.501 -5.141 37.346 1.00 8.23 258 ARG B O 1
ATOM 3251 N N . PHE B 1 202 ? 82.290 -4.768 37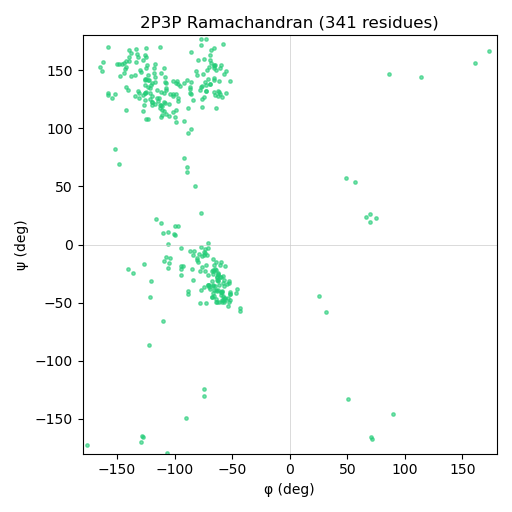.086 1.00 8.79 259 PHE B N 1
ATOM 3252 C CA . PHE B 1 202 ? 82.088 -5.649 35.949 1.00 7.85 259 PHE B CA 1
ATOM 3253 C C . PHE B 1 202 ? 82.235 -4.844 34.683 1.00 9.23 259 PHE B C 1
ATOM 3254 O O . PHE B 1 202 ? 81.502 -3.873 34.456 1.00 9.47 259 PHE B O 1
ATOM 3262 N N . VAL B 1 203 ? 83.232 -5.220 33.892 1.00 8.91 260 VAL B N 1
ATOM 3263 C CA . VAL B 1 203 ? 83.533 -4.533 32.637 1.00 10.75 260 VAL B CA 1
ATOM 3264 C C . VAL B 1 203 ? 83.201 -5.474 31.456 1.00 11.39 260 VAL B C 1
ATOM 3265 O O . VAL B 1 203 ? 83.567 -6.644 31.465 1.00 9.86 260 VAL B O 1
ATOM 3269 N N . ARG B 1 204 ? 82.466 -4.952 30.467 1.00 11.72 261 ARG B N 1
ATOM 3270 C CA . ARG B 1 204 ? 82.073 -5.757 29.293 1.00 12.52 261 ARG B CA 1
ATOM 3271 C C . ARG B 1 204 ? 83.320 -6.212 28.543 1.00 12.87 261 ARG B C 1
ATOM 3272 O O . ARG B 1 204 ? 84.238 -5.411 28.262 1.00 12.55 261 ARG B O 1
ATOM 3280 N N . GLN B 1 205 ? 83.328 -7.500 28.232 1.00 12.68 262 GLN B N 1
ATOM 3281 C CA . GLN B 1 205 ? 84.382 -8.121 27.429 1.00 13.61 262 GLN B CA 1
ATOM 3282 C C . GLN B 1 205 ? 83.911 -8.216 25.974 1.00 13.09 262 GLN B C 1
ATOM 3283 O O . GLN B 1 205 ? 82.833 -8.737 25.667 1.00 14.93 262 GLN B O 1
ATOM 3289 N N . VAL B 1 206 ? 84.737 -7.672 25.092 1.00 13.86 263 VAL B N 1
ATOM 3290 C CA . VAL B 1 206 ? 84.430 -7.532 23.679 1.00 13.37 263 VAL B CA 1
ATOM 3291 C C . VAL B 1 206 ? 85.256 -8.545 22.831 1.00 14.05 263 VAL B C 1
ATOM 3292 O O . VAL B 1 206 ? 84.994 -8.704 21.645 1.00 14.43 263 VAL B O 1
ATOM 3296 N N . ARG B 1 207 ? 86.236 -9.206 23.458 1.00 14.06 264 ARG B N 1
ATOM 3297 C CA . ARG B 1 207 ? 86.902 -10.400 22.901 1.00 14.28 264 ARG B CA 1
ATOM 3298 C C . ARG B 1 207 ? 85.906 -11.556 22.859 1.00 14.38 264 ARG B C 1
ATOM 3299 O O . ARG B 1 207 ? 86.021 -12.441 22.004 1.00 14.52 264 ARG B O 1
#

B-factor: mean 14.26, std 8.8, range [2.0, 65.22]

Nearest PDB structures (foldseek):
  2p3p-assembly1_A  TM=1.005E+00  e=3.734E-37  Porphyromonas gingivalis W83
  2p3p-assembly2_B  TM=9.659E-01  e=4.392E-31  Porphyromonas gingivalis W83
  1vkd-assembly1_A  TM=2.226E-01  e=1.640E+00  Thermotoga maritima MSB8
  2p3p-assembly2_B  TM=1.005E+00  e=9.053E-38  Porphyromonas gingivalis W83
  2p3p-assembly1_A  TM=9.775E-01  e=2.411E-32  Porphyromonas gingivalis W83

Secondary structure (DSSP, 8-state):
--HHHHHHH--TTT-TT---HHHHHHHHH-S--SS-EEEEEE-TTSSEEEEEEETTEEEEEESSS-EE--EEESSSS-EEEEEEEEE-SSS-EEEEEEEETT--EE-GGGT--PPPGGGGBPTT--TTSHHHHHHGGGG-S---EEE-SSSSEEEE---SGGGS-TTTHHHHTTTB--PPEEEEE-SSSEEE-/---HHHHHHH--GGGSTT---HHHHHHHHT-S--SSPEEEEEE---EEEEEE-SS-EEEEETTTEEE--EEE-SSS-EEEEEEEEE-SSS-EEEEEEEETT--EE-GGGT--PPPGGGGBPSS--TTSHHHHHHGGGGSS---EEE-SSSSEEEE---HHHHS-TTTHHHHHTTB--PPEEEEEETTEEEEE--

Solvent-accessible surface area: 20594 Å² total

Organism: Porphyromonas gingivalis (strain ATCC BAA-308 / W83) (NCBI:txid242619)

Radius of gyration: 24.25 Å; Cα contacts (8 Å, |Δi|>4): 714; chains: 2; bounding box: 65×55×68 Å